Protein AF-A0A9R0IEU1-F1 (afdb_monomer)

Foldseek 3Di:
DDYDDDDDDDDDDDDDDDDDDDDDDDDDDFADAWAAFDDDDDDDDDDDDDDDPDDDPPPPDPDDDDFADDQDPVVKDFCPDPVNVVLVVQQVVVLFQLQQVLLVVQQAAQPAPQQQLQNQLQSVCVLLVQFQSHDDPDRDTGRDSNGQDFQHGVVCSRVPHDDQLSSQLSQLVRFKDKDWDALVRDDLVVVLVVSSVQSSDSFKWKKFWFACVLSVHPDGIGIFIWRGARDVQQWTWTCRSNVSYGHTIIGHSVSRSVRQQDADPQQRTGTGMMMIGGDPDDALQQKAFGPPDPCLLVQLCCQAPVLLVLLQPDDADALLSSVCSNQVPHDLCNLVGMDGDWDKDFDPPDLADDPVRVVSLVLSLVLLVLLCPAPLLVSLLVSLVVDPDPSSVSLAVPDQPPQRVCQVVVQRRQCTHVHHAPDKDKDWDDFDFGDHPDDDDDDTWTKTWIWIQGPNDTTIMIITFRWYFDDPPDPDPDDDDDDSTDTDGSSSRVSLSQLLRDLCSLVSNPDPVNSVVVSVRSPLVPGPPSNSSVSPSRNSSSCSSNVSSVSSPD

pLDDT: mean 79.58, std 23.13, range [22.08, 98.88]

Sequence (554 aa):
MYPLVHSAQITIGKTSPRFPFLENPNSQCQSLCFYQFQIQSSRKRPIARASVADQNRQTMAAVAGVYRRSLPSPPSIEFASSEGKQLFSEALLEGNMEGFFKLVSYYQTQSEPAYCGLATLAVVLNALAIDPGRKWKGPWRWFDETMLDCCEPLEKVKVSGISFGKVACLAHCNGAEVQALRANESTIENFRKYVISCTSSENCHMIVSYHRKYLKQTGTGHFSPIGGYHVGKDMVLILDVARFKYPPHWVPLTILWDAMNTVVEDTGLHRGFMLLSRLQRAPSMLYTLSCRHQGWDNTAKYLCKTIPQLLSSEEINNILDLLSVIFTPAPANLSVFINWVAEVRKQDGSKVVSEEERGRIAIKEEVLKQVRETELFKHITRWILSGSSSIHKAILDGRDSLDKIASEVCCQGAQVLCGKVSSCNATCCETAELKSSNIDDVESVTIISGKVIVKNSECGVEMLVPCCQRKAGCSCEYGSNTSNREHPSVVDALTVLILALPPDTWSNLKDARLRDNFCGIVSTNNLPDLLQQEILHLRKQLHFLVADVCASWT

Secondary structure (DSSP, 8-state):
------------PPP---------------------------------------S-------PPP-------TTT-EETTSHHHHHHHHHHHHTT--HHHHHHHHT----SSTTTHHHHHHHHHHHHTT---S-EEETTEE---TTT--SSS-HHHHHHH---HHHHHHHHHHTTEEEEEEEGGGS-HHHHHHHHHHHHT-SSEEEEEEEEGGGGT-SSSEEEEEEEEEEGGGTEEEE--S-TTT---EEEEHHHHHHHHS-B-TTTS-B-EEEEEEE-SS-----EEE---STTHHHHHHIIIIIHHHHHHHS---SHHHHHHHHHTT--TTHHHHEEE--EEEE--S-----HHHHHHHHHHHHHHHHHHHSHHHHHHHHHHHH--SHHHHHHHTTT--HHHHHHHHHHHHHHHHH---S---EEEEEEEEEPPSSSS---PEEEEEEEEEETTEEEEEEEEE--EEPPTT--------S-SEE---HHHHHHHHHHHS-GGGGTT-S-HHHHHHHHHHH-GGGS-HHHHHHHHHHHHHHHHHHHHHHHTT-

Solvent-accessible surface area (backbone atoms only — not comparable to full-atom values): 31962 Å² total; per-residue (Å²): 137,88,83,88,88,83,90,83,85,88,87,85,86,84,89,76,91,86,83,90,80,82,88,84,92,81,88,82,92,76,79,67,51,62,42,67,79,87,84,88,82,84,87,77,83,90,76,83,93,77,93,75,84,84,90,79,86,74,77,78,73,79,76,80,82,82,84,49,52,87,75,42,63,83,63,39,38,50,37,89,39,75,68,27,44,47,49,50,53,54,13,48,76,71,49,18,30,48,20,24,63,42,37,62,78,45,63,60,62,36,88,45,98,34,30,29,54,43,36,32,46,22,20,50,41,48,33,46,66,46,73,63,52,13,37,64,59,88,90,37,58,50,62,47,55,86,37,76,44,72,58,49,51,57,75,54,26,61,73,72,30,76,54,72,33,41,52,52,28,44,41,41,79,54,52,30,40,71,53,76,44,40,36,89,75,58,49,72,69,56,50,50,51,51,48,48,62,20,10,49,20,71,61,31,44,38,38,40,31,33,32,31,54,67,52,65,35,87,64,55,79,47,33,26,33,50,33,25,39,25,76,97,74,47,28,33,30,38,47,40,25,57,55,71,42,35,70,39,27,32,30,44,47,67,54,53,48,56,19,11,59,36,70,39,85,94,35,73,41,53,30,21,40,31,43,36,29,56,47,94,66,80,62,62,53,44,60,48,73,40,60,83,54,90,63,37,65,56,43,45,42,37,66,75,49,47,45,38,47,49,46,56,68,60,90,62,90,48,72,61,48,47,51,45,68,59,57,69,80,46,58,90,60,52,80,58,33,49,44,70,55,71,47,57,47,68,61,81,84,69,86,62,71,51,72,70,58,49,54,50,40,54,49,27,20,52,33,54,44,52,51,64,69,35,70,54,33,53,50,53,53,50,43,52,75,70,46,90,49,72,61,54,47,62,70,55,79,74,60,82,52,62,67,60,48,47,28,52,51,28,36,54,39,29,36,37,72,73,40,96,57,89,60,78,64,46,55,64,61,62,78,45,78,43,59,59,96,67,86,93,74,98,68,65,49,43,35,39,35,20,45,23,46,42,87,93,40,84,34,48,18,36,36,43,51,48,48,33,73,66,64,91,85,69,91,72,92,74,81,96,66,100,61,70,59,45,59,88,47,70,65,55,47,53,39,50,52,62,48,22,48,63,78,72,54,54,66,44,37,80,50,61,69,62,31,55,50,50,51,59,67,52,35,61,90,75,44,58,73,64,47,28,44,38,32,54,52,47,28,53,43,48,49,26,63,36,54,56,62,61,53,57,74,120

Radius of gyration: 27.98 Å; Cα contacts (8 Å, |Δi|>4): 921; chains: 1; bounding box: 69×114×95 Å

Organism: Spinacia oleracea (NCBI:txid3562)

Mean predicted aligned error: 11.73 Å

Structure (mmCIF, N/CA/C/O backbone):
data_AF-A0A9R0IEU1-F1
#
_entry.id   AF-A0A9R0IEU1-F1
#
loop_
_atom_site.group_PDB
_atom_site.id
_atom_site.type_symbol
_atom_site.label_atom_id
_atom_site.label_alt_id
_atom_site.label_comp_id
_atom_site.label_asym_id
_atom_site.label_entity_id
_atom_site.label_seq_id
_atom_site.pdbx_PDB_ins_code
_atom_site.Cartn_x
_atom_site.Cartn_y
_atom_site.Cartn_z
_atom_site.occupancy
_atom_site.B_iso_or_equiv
_atom_site.auth_seq_id
_atom_site.auth_comp_id
_atom_site.auth_asym_id
_atom_site.auth_atom_id
_atom_site.pdbx_PDB_model_num
ATOM 1 N N . MET A 1 1 ? 15.400 -61.192 58.586 1.00 38.66 1 MET A N 1
ATOM 2 C CA . MET A 1 1 ? 14.347 -60.907 57.587 1.00 38.66 1 MET A CA 1
ATOM 3 C C . MET A 1 1 ? 14.282 -59.385 57.462 1.00 38.66 1 MET A C 1
ATOM 5 O O . MET A 1 1 ? 14.058 -58.748 58.481 1.00 38.66 1 MET A O 1
ATOM 9 N N . TYR A 1 2 ? 14.640 -58.811 56.306 1.00 23.62 2 TYR A N 1
ATOM 10 C CA . TYR A 1 2 ? 14.744 -57.348 56.097 1.00 23.62 2 TYR A CA 1
ATOM 11 C C . TYR A 1 2 ? 13.386 -56.725 55.650 1.00 23.62 2 TYR A C 1
ATOM 13 O O . TYR A 1 2 ? 12.499 -57.499 55.285 1.00 23.62 2 TYR A O 1
ATOM 21 N N . PRO A 1 3 ? 13.169 -55.388 55.757 1.00 47.88 3 PRO A N 1
ATOM 22 C CA . PRO A 1 3 ? 11.878 -54.884 56.265 1.00 47.88 3 PRO A CA 1
ATOM 23 C C . PRO A 1 3 ? 11.238 -53.637 55.569 1.00 47.88 3 PRO A C 1
ATOM 25 O O . PRO A 1 3 ? 11.853 -52.997 54.729 1.00 47.88 3 PRO A O 1
ATOM 28 N N . LEU A 1 4 ? 10.017 -53.286 56.021 1.00 26.16 4 LEU A N 1
ATOM 29 C CA . LEU A 1 4 ? 9.440 -51.943 56.340 1.00 26.16 4 LEU A CA 1
ATOM 30 C C . LEU A 1 4 ? 9.491 -50.701 55.372 1.00 26.16 4 LEU A C 1
ATOM 32 O O . LEU A 1 4 ? 10.546 -50.133 55.137 1.00 26.16 4 LEU A O 1
ATOM 36 N N . VAL A 1 5 ? 8.284 -50.140 55.103 1.00 26.80 5 VAL A N 1
ATOM 37 C CA . VAL A 1 5 ? 7.817 -48.725 55.360 1.00 26.80 5 VAL A CA 1
ATOM 38 C C . VAL A 1 5 ? 7.945 -47.540 54.337 1.00 26.80 5 VAL A C 1
ATOM 40 O O . VAL A 1 5 ? 9.004 -47.227 53.822 1.00 26.80 5 VAL A O 1
ATOM 43 N N . HIS A 1 6 ? 6.791 -46.845 54.167 1.00 26.30 6 HIS A N 1
ATOM 44 C CA . HIS A 1 6 ? 6.405 -45.448 53.775 1.00 26.30 6 HIS A CA 1
ATOM 45 C C . HIS A 1 6 ? 7.118 -44.522 52.735 1.00 26.30 6 HIS A C 1
ATOM 47 O O . HIS A 1 6 ? 8.227 -44.062 52.962 1.00 26.30 6 HIS A O 1
ATOM 53 N N . SER A 1 7 ? 6.270 -43.944 51.844 1.00 23.80 7 SER A N 1
ATOM 54 C CA . SER A 1 7 ? 6.229 -42.528 51.338 1.00 23.80 7 SER A CA 1
ATOM 55 C C . SER A 1 7 ? 7.394 -42.006 50.440 1.00 23.80 7 SER A C 1
ATOM 57 O O . SER A 1 7 ? 8.483 -42.548 50.510 1.00 23.80 7 SER A O 1
ATOM 59 N N . ALA A 1 8 ? 7.287 -40.991 49.552 1.00 22.89 8 ALA A N 1
ATOM 60 C CA . ALA A 1 8 ? 6.215 -40.043 49.183 1.00 22.89 8 ALA A CA 1
ATOM 61 C C . ALA A 1 8 ? 6.360 -39.468 47.729 1.00 22.89 8 ALA A C 1
ATOM 63 O O . ALA A 1 8 ? 7.452 -39.449 47.181 1.00 22.89 8 ALA A O 1
ATOM 64 N N . GLN A 1 9 ? 5.255 -38.918 47.189 1.00 22.77 9 GLN A N 1
ATOM 65 C CA . GLN A 1 9 ? 5.096 -37.759 46.259 1.00 22.77 9 GLN A CA 1
ATOM 66 C C . GLN A 1 9 ? 5.722 -37.629 44.826 1.00 22.77 9 GLN A C 1
ATOM 68 O O . GLN A 1 9 ? 6.924 -37.510 44.649 1.00 22.77 9 GLN A O 1
ATOM 73 N N . ILE A 1 10 ? 4.803 -37.400 43.855 1.00 24.09 10 ILE A N 1
ATOM 74 C CA . ILE A 1 10 ? 4.794 -36.427 42.711 1.00 24.09 10 ILE A CA 1
ATOM 75 C C . ILE A 1 10 ? 5.917 -36.556 41.641 1.00 24.09 10 ILE A C 1
ATOM 77 O O . ILE A 1 10 ? 7.074 -36.250 41.883 1.00 24.09 10 ILE A O 1
ATOM 81 N N . THR A 1 11 ? 5.645 -36.927 40.379 1.00 22.08 11 THR A N 1
ATOM 82 C CA . THR A 1 11 ? 5.115 -36.057 39.291 1.00 22.08 11 THR A CA 1
ATOM 83 C C . THR A 1 11 ? 4.784 -36.920 38.055 1.00 22.08 11 THR A C 1
ATOM 85 O O . THR A 1 11 ? 5.542 -37.840 37.761 1.00 22.08 11 THR A O 1
ATOM 88 N N . ILE A 1 12 ? 3.737 -36.612 37.270 1.00 26.77 12 ILE A N 1
ATOM 89 C CA . ILE A 1 12 ? 3.504 -37.232 35.944 1.00 26.77 12 ILE A CA 1
ATOM 90 C C . ILE A 1 12 ? 3.533 -36.151 34.858 1.00 26.77 12 ILE A C 1
ATOM 92 O O . ILE A 1 12 ? 2.743 -35.208 34.889 1.00 26.77 12 ILE A O 1
ATOM 96 N N . GLY A 1 13 ? 4.453 -36.289 33.900 1.00 24.73 13 GLY A N 1
ATOM 97 C CA . GLY A 1 13 ? 4.600 -35.370 32.770 1.00 24.73 13 GLY A CA 1
ATOM 98 C C . GLY A 1 13 ? 3.649 -35.676 31.608 1.00 24.73 13 GLY A C 1
ATOM 99 O O . GLY A 1 13 ? 3.255 -36.821 31.394 1.00 24.73 13 GLY A O 1
ATOM 100 N N . LYS A 1 14 ? 3.329 -34.645 30.817 1.00 26.34 14 LYS A N 1
ATOM 101 C CA . LYS A 1 14 ? 2.727 -34.788 29.483 1.00 26.34 14 LYS A CA 1
ATOM 102 C C . LYS A 1 14 ? 3.814 -34.696 28.416 1.00 26.34 14 LYS A C 1
ATOM 104 O O . LYS A 1 14 ? 4.687 -33.835 28.491 1.00 26.34 14 LYS A O 1
ATOM 109 N N . THR A 1 15 ? 3.739 -35.564 27.416 1.00 25.38 15 THR A N 1
ATOM 110 C CA . THR A 1 15 ? 4.616 -35.566 26.243 1.00 25.38 15 THR A CA 1
ATOM 111 C C . THR A 1 15 ? 4.005 -34.752 25.101 1.00 25.38 15 THR A C 1
ATOM 113 O O . THR A 1 15 ? 2.851 -34.957 24.734 1.00 25.38 15 THR A O 1
ATOM 116 N N . SER A 1 16 ? 4.811 -33.875 24.500 1.00 23.97 16 SER A N 1
ATOM 117 C CA . SER A 1 16 ? 4.541 -33.246 23.199 1.00 23.97 16 SER A CA 1
ATOM 118 C C . SER A 1 16 ? 5.587 -33.725 22.182 1.00 23.97 16 SER A C 1
ATOM 120 O O . SER A 1 16 ? 6.744 -33.929 22.569 1.00 23.97 16 SER A O 1
ATOM 122 N N . PRO A 1 17 ? 5.232 -33.921 20.899 1.00 24.98 17 PRO A N 1
ATOM 123 C CA . PRO A 1 17 ? 6.186 -34.340 19.876 1.00 24.98 17 PRO A CA 1
ATOM 124 C C . PRO A 1 17 ? 7.159 -33.207 19.511 1.00 24.98 17 PRO A C 1
ATOM 126 O O . PRO A 1 17 ? 6.792 -32.033 19.488 1.00 24.98 17 PRO A O 1
ATOM 129 N N . ARG A 1 18 ? 8.414 -33.572 19.227 1.00 23.64 18 ARG A N 1
ATOM 130 C CA . ARG A 1 18 ? 9.503 -32.646 18.871 1.00 23.64 18 ARG A CA 1
ATOM 131 C C . ARG A 1 18 ? 9.591 -32.453 17.354 1.00 23.64 18 ARG A C 1
ATOM 133 O O . ARG A 1 18 ? 9.568 -33.441 16.627 1.00 23.64 18 ARG A O 1
ATOM 140 N N . PHE A 1 19 ? 9.865 -31.226 16.916 1.00 25.55 19 PHE A N 1
ATOM 141 C CA . PHE A 1 19 ? 10.591 -30.944 15.671 1.00 25.55 19 PHE A CA 1
ATOM 142 C C . PHE A 1 19 ? 11.945 -30.303 16.035 1.00 25.55 19 PHE A C 1
ATOM 144 O O . PHE A 1 19 ? 11.967 -29.475 16.949 1.00 25.55 19 PHE A O 1
ATOM 151 N N . PRO A 1 20 ? 13.075 -30.708 15.423 1.00 26.09 20 PRO A N 1
ATOM 152 C CA . PRO A 1 20 ? 14.400 -30.287 15.878 1.00 26.09 20 PRO A CA 1
ATOM 153 C C . PRO A 1 20 ? 14.994 -29.091 15.109 1.00 26.09 20 PRO A C 1
ATOM 155 O O . PRO A 1 20 ? 14.736 -28.916 13.922 1.00 26.09 20 PRO A O 1
ATOM 158 N N . PHE A 1 21 ? 15.899 -28.398 15.812 1.00 24.48 21 PHE A N 1
ATOM 159 C CA . PHE A 1 21 ? 16.891 -27.397 15.375 1.00 24.48 21 PHE A CA 1
ATOM 160 C C . PHE A 1 21 ? 16.567 -25.894 15.518 1.00 24.48 21 PHE A C 1
ATOM 162 O O . PHE A 1 21 ? 16.366 -25.158 14.557 1.00 24.48 21 PHE A O 1
ATOM 169 N N . LEU A 1 22 ? 16.688 -25.438 16.772 1.00 25.23 22 LEU A N 1
ATOM 170 C CA . LEU A 1 22 ? 17.512 -24.269 17.134 1.00 25.23 22 LEU A CA 1
ATOM 171 C C . LEU A 1 22 ? 19.004 -24.589 16.795 1.00 25.23 22 LEU A C 1
ATOM 173 O O . LEU A 1 22 ? 19.331 -25.742 16.531 1.00 25.23 22 LEU A O 1
ATOM 177 N N . GLU A 1 23 ? 19.988 -23.687 16.773 1.00 24.61 23 GLU A N 1
ATOM 178 C CA . GLU A 1 23 ? 20.221 -22.551 17.668 1.00 24.61 23 GLU A CA 1
ATOM 179 C C . GLU A 1 23 ? 21.419 -21.729 17.142 1.00 24.61 23 GLU A C 1
ATOM 181 O O . GLU A 1 23 ? 22.428 -22.324 16.770 1.00 24.61 23 GLU A O 1
ATOM 186 N N . ASN A 1 24 ? 21.364 -20.391 17.153 1.00 23.61 24 ASN A N 1
ATOM 187 C CA . ASN A 1 24 ? 22.564 -19.569 17.381 1.00 23.61 24 ASN A CA 1
ATOM 188 C C . ASN A 1 24 ? 22.168 -18.143 17.824 1.00 23.61 24 ASN A C 1
ATOM 190 O O . ASN A 1 24 ? 21.553 -17.419 17.036 1.00 23.61 24 ASN A O 1
ATOM 194 N N . PRO A 1 25 ? 22.477 -17.718 19.060 1.00 30.45 25 PRO A N 1
ATOM 195 C CA . PRO A 1 25 ? 22.185 -16.372 19.526 1.00 30.45 25 PRO A CA 1
ATOM 196 C C . PRO A 1 25 ? 23.373 -15.435 19.283 1.00 30.45 25 PRO A C 1
ATOM 198 O O . PRO A 1 25 ? 24.437 -15.607 19.872 1.00 30.45 25 PRO A O 1
ATOM 201 N N . ASN A 1 26 ? 23.173 -14.363 18.514 1.00 22.45 26 ASN A N 1
ATOM 202 C CA . ASN A 1 26 ? 23.919 -13.131 18.763 1.00 22.45 26 ASN A CA 1
ATOM 203 C C . ASN A 1 26 ? 23.118 -11.887 18.374 1.00 22.45 26 ASN A C 1
ATOM 205 O O . ASN A 1 26 ? 22.546 -11.778 17.292 1.00 22.45 26 ASN A O 1
ATOM 209 N N . SER A 1 27 ? 23.049 -10.961 19.322 1.00 27.27 27 SER A N 1
ATOM 210 C CA . SER A 1 27 ? 22.257 -9.739 19.259 1.00 27.27 27 SER A CA 1
ATOM 211 C C . SER A 1 27 ? 23.016 -8.597 18.589 1.00 27.27 27 SER A C 1
ATOM 213 O O . SER A 1 27 ? 24.163 -8.362 18.958 1.00 27.27 27 SER A O 1
ATOM 215 N N . GLN A 1 28 ? 22.332 -7.790 17.773 1.00 22.48 28 GLN A N 1
ATOM 216 C CA . GLN A 1 28 ? 22.012 -6.380 18.084 1.00 22.48 28 GLN A CA 1
ATOM 217 C C . GLN A 1 28 ? 21.365 -5.702 16.865 1.00 22.48 28 GLN A C 1
ATOM 219 O O . GLN A 1 28 ? 22.000 -5.508 15.836 1.00 22.48 28 GLN A O 1
ATOM 224 N N . CYS A 1 29 ? 20.092 -5.315 16.984 1.00 23.89 29 CYS A N 1
ATOM 225 C CA . CYS A 1 29 ? 19.417 -4.485 15.982 1.00 23.89 29 CYS A CA 1
ATOM 226 C C . CYS A 1 29 ? 19.594 -3.001 16.326 1.00 23.89 29 CYS A C 1
ATOM 228 O O . CYS A 1 29 ? 19.194 -2.584 17.414 1.00 23.89 29 CYS A O 1
ATOM 230 N N . GLN A 1 30 ? 20.108 -2.194 15.392 1.00 23.27 30 GLN A N 1
ATOM 231 C CA . GLN A 1 30 ? 20.109 -0.732 15.499 1.00 23.27 30 GLN A CA 1
ATOM 232 C C . GLN A 1 30 ? 19.804 -0.040 14.160 1.00 23.27 30 GLN A C 1
ATOM 234 O O . GLN A 1 30 ? 20.709 0.287 13.415 1.00 23.27 30 GLN A O 1
ATOM 239 N N . SER A 1 31 ? 18.529 0.322 13.979 1.00 27.66 31 SER A N 1
ATOM 240 C CA . SER A 1 31 ? 18.077 1.685 13.626 1.00 27.66 31 SER A CA 1
ATOM 241 C C . SER A 1 31 ? 18.566 2.409 12.329 1.00 27.66 31 SER A C 1
ATOM 243 O O . SER A 1 31 ? 19.745 2.478 12.037 1.00 27.66 31 SER A O 1
ATOM 245 N N . LEU A 1 32 ? 17.649 3.190 11.715 1.00 26.86 32 LEU A N 1
ATOM 246 C CA . LEU A 1 32 ? 17.797 4.365 10.798 1.00 26.86 32 LEU A CA 1
ATOM 247 C C . LEU A 1 32 ? 17.732 4.187 9.224 1.00 26.86 32 LEU A C 1
ATOM 249 O O . LEU A 1 32 ? 18.100 3.115 8.777 1.00 26.86 32 LEU A O 1
ATOM 253 N N . CYS A 1 33 ? 17.273 5.107 8.311 1.00 25.27 33 CYS A N 1
ATOM 254 C CA . CYS A 1 33 ? 16.284 6.236 8.382 1.00 25.27 33 CYS A CA 1
ATOM 255 C C . CYS A 1 33 ? 15.564 6.800 7.052 1.00 25.27 33 CYS A C 1
ATOM 257 O O . CYS A 1 33 ? 16.101 6.588 5.979 1.00 25.27 33 CYS A O 1
ATOM 259 N N . PHE A 1 34 ? 14.427 7.599 7.158 1.00 29.86 34 PHE A N 1
ATOM 260 C CA . PHE A 1 34 ? 13.849 8.755 6.345 1.00 29.86 34 PHE A CA 1
ATOM 261 C C . PHE A 1 34 ? 12.473 8.790 5.530 1.00 29.86 34 PHE A C 1
ATOM 263 O O . PHE A 1 34 ? 12.202 7.903 4.734 1.00 29.86 34 PHE A O 1
ATOM 270 N N . TYR A 1 35 ? 11.616 9.856 5.660 1.00 25.14 35 TYR A N 1
ATOM 271 C CA . TYR A 1 35 ? 10.280 10.137 4.985 1.00 25.14 35 TYR A CA 1
ATOM 272 C C . TYR A 1 35 ? 9.990 11.598 4.513 1.00 25.14 35 TYR A C 1
ATOM 274 O O . TYR A 1 35 ? 10.260 12.490 5.318 1.00 25.14 35 TYR A O 1
ATOM 282 N N . GLN A 1 36 ? 9.300 11.875 3.364 1.00 29.77 36 GLN A N 1
ATOM 283 C CA . GLN A 1 36 ? 8.613 13.192 3.162 1.00 29.77 36 GLN A CA 1
ATOM 284 C C . GLN A 1 36 ? 7.718 13.515 1.917 1.00 29.77 36 GLN A C 1
ATOM 286 O O . GLN A 1 36 ? 7.810 12.950 0.828 1.00 29.77 36 GLN A O 1
ATOM 291 N N . PHE A 1 37 ? 6.966 14.622 2.076 1.00 22.45 37 PHE A N 1
ATOM 292 C CA . PHE A 1 37 ? 5.994 15.267 1.178 1.00 22.45 37 PHE A CA 1
ATOM 293 C C . PHE A 1 37 ? 6.297 16.735 0.813 1.00 22.45 37 PHE A C 1
ATOM 295 O O . PHE A 1 37 ? 6.834 17.467 1.643 1.00 22.45 37 PHE A O 1
ATOM 302 N N . GLN A 1 38 ? 5.727 17.238 -0.301 1.00 26.05 38 GLN A N 1
ATOM 303 C CA . GLN A 1 38 ? 5.519 18.687 -0.511 1.00 26.05 38 GLN A CA 1
ATOM 304 C C . GLN A 1 38 ? 4.301 19.077 -1.392 1.00 26.05 38 GLN A C 1
ATOM 306 O O . GLN A 1 38 ? 3.792 18.273 -2.171 1.00 26.05 38 GLN A O 1
ATOM 311 N N . ILE A 1 39 ? 3.850 20.338 -1.251 1.00 22.89 39 ILE A N 1
ATOM 312 C CA . ILE A 1 39 ? 2.743 21.007 -1.982 1.00 22.89 39 ILE A CA 1
ATOM 313 C C . ILE A 1 39 ? 3.275 21.773 -3.207 1.00 22.89 39 ILE A C 1
ATOM 315 O O . ILE A 1 39 ? 4.300 22.444 -3.103 1.00 22.89 39 ILE A O 1
ATOM 319 N N . GLN A 1 40 ? 2.518 21.822 -4.310 1.00 24.92 40 GLN A N 1
ATOM 320 C CA . GLN A 1 40 ? 2.695 22.841 -5.358 1.00 24.92 40 GLN A CA 1
ATOM 321 C C . GLN A 1 40 ? 1.835 24.093 -5.105 1.00 24.92 40 GLN A C 1
ATOM 323 O O . GLN A 1 40 ? 0.628 23.988 -4.903 1.00 24.92 40 GLN A O 1
ATOM 328 N N . SER A 1 41 ? 2.432 25.288 -5.201 1.00 22.78 41 SER A N 1
ATOM 329 C CA . SER A 1 41 ? 1.682 26.554 -5.259 1.00 22.78 41 SER A CA 1
ATOM 330 C C . SER A 1 41 ? 1.713 27.153 -6.669 1.00 22.78 41 SER A C 1
ATOM 332 O O . SER A 1 41 ? 2.766 27.250 -7.302 1.00 22.78 41 SER A O 1
ATOM 334 N N . SER A 1 42 ? 0.550 27.570 -7.171 1.00 25.48 42 SER A N 1
ATOM 335 C CA . SER A 1 42 ? 0.409 28.220 -8.477 1.00 25.48 42 SER A CA 1
ATOM 336 C C . SER A 1 42 ? 0.625 29.734 -8.368 1.00 25.48 42 SER A C 1
ATOM 338 O O . SER A 1 42 ? -0.121 30.426 -7.672 1.00 25.48 42 SER A O 1
ATOM 340 N N . ARG A 1 43 ? 1.615 30.269 -9.090 1.00 25.20 43 ARG A N 1
ATOM 341 C CA . ARG A 1 43 ? 1.927 31.710 -9.130 1.00 25.20 43 ARG A CA 1
ATOM 342 C C . ARG A 1 43 ? 0.825 32.522 -9.834 1.00 25.20 43 ARG A C 1
ATOM 344 O O . ARG A 1 43 ? 0.442 32.195 -10.954 1.00 25.20 43 ARG A O 1
ATOM 351 N N . LYS A 1 44 ? 0.446 33.674 -9.265 1.00 29.36 44 LYS A N 1
ATOM 352 C CA . LYS A 1 44 ? -0.082 34.835 -10.015 1.00 29.36 44 LYS A CA 1
ATOM 353 C C . LYS A 1 44 ? 0.844 36.043 -9.812 1.00 29.36 44 LYS A C 1
ATOM 355 O O . LYS A 1 44 ? 1.521 36.142 -8.793 1.00 29.36 44 LYS A O 1
ATOM 360 N N . ARG A 1 45 ? 0.940 36.898 -10.837 1.00 27.89 45 ARG A N 1
ATOM 361 C CA . ARG A 1 45 ? 1.899 38.020 -10.929 1.00 27.89 45 ARG A CA 1
ATOM 362 C C . ARG A 1 45 ? 1.507 39.198 -10.013 1.00 27.89 45 ARG A C 1
ATOM 364 O O . ARG A 1 45 ? 0.319 39.352 -9.733 1.00 27.89 45 ARG A O 1
ATOM 371 N N . PRO A 1 46 ? 2.467 40.037 -9.577 1.00 27.41 46 PRO A N 1
ATOM 372 C CA . PRO A 1 46 ? 2.180 41.202 -8.745 1.00 27.41 46 PRO A CA 1
ATOM 373 C C . PRO A 1 46 ? 1.549 42.345 -9.553 1.00 27.41 46 PRO A C 1
ATOM 375 O O . PRO A 1 46 ? 1.936 42.596 -10.694 1.00 27.41 46 PRO A O 1
ATOM 378 N N . ILE A 1 47 ? 0.627 43.074 -8.922 1.00 30.55 47 ILE A N 1
ATOM 379 C CA . ILE A 1 47 ? 0.140 44.392 -9.358 1.00 30.55 47 ILE A CA 1
ATOM 380 C C . ILE A 1 47 ? 0.474 45.396 -8.242 1.00 30.55 47 ILE A C 1
ATOM 382 O O . ILE A 1 47 ? 0.588 45.018 -7.074 1.00 30.55 47 ILE A O 1
ATOM 386 N N . ALA A 1 48 ? 0.735 46.648 -8.621 1.00 28.88 48 ALA A N 1
ATOM 387 C CA . ALA A 1 48 ? 1.338 47.666 -7.766 1.00 28.88 48 ALA A CA 1
ATOM 388 C C . ALA A 1 48 ? 0.505 48.043 -6.524 1.00 28.88 48 ALA A C 1
ATOM 390 O O . ALA A 1 48 ? -0.721 47.949 -6.509 1.00 28.88 48 ALA A O 1
ATOM 391 N N . ARG A 1 49 ? 1.201 48.531 -5.488 1.00 34.25 49 ARG A N 1
ATOM 392 C CA . ARG A 1 49 ? 0.595 49.105 -4.278 1.00 34.25 49 ARG A CA 1
ATOM 393 C C . ARG A 1 49 ? -0.190 50.378 -4.610 1.00 34.25 49 ARG A C 1
ATOM 395 O O . ARG A 1 49 ? 0.388 51.326 -5.129 1.00 34.25 49 ARG A O 1
ATOM 402 N N . ALA A 1 50 ? -1.436 50.437 -4.153 1.00 28.55 50 ALA A N 1
ATOM 403 C CA . ALA A 1 50 ? -2.137 51.677 -3.838 1.00 28.55 50 ALA A CA 1
ATOM 404 C C . ALA A 1 50 ? -2.789 51.526 -2.455 1.00 28.55 50 ALA A C 1
ATOM 406 O O . ALA A 1 50 ? -3.224 50.437 -2.080 1.00 28.55 50 ALA A O 1
ATOM 407 N N . SER A 1 51 ? -2.790 52.598 -1.668 1.00 38.12 51 SER A N 1
ATOM 408 C CA . SER A 1 51 ? -3.259 52.605 -0.283 1.00 38.12 51 SER A CA 1
ATOM 409 C C . SER A 1 51 ? -4.759 52.872 -0.188 1.00 38.12 51 SER A C 1
ATOM 411 O O . SER A 1 51 ? -5.193 53.977 -0.505 1.00 38.12 51 SER A O 1
ATOM 413 N N . VAL A 1 52 ? -5.517 51.924 0.363 1.00 30.80 52 VAL A N 1
ATOM 414 C CA . VAL A 1 52 ? -6.775 52.211 1.069 1.00 30.80 52 VAL A CA 1
ATOM 415 C C . VAL A 1 52 ? -6.788 51.359 2.336 1.00 30.80 52 VAL A C 1
ATOM 417 O O . VAL A 1 52 ? -6.906 50.137 2.277 1.00 30.80 52 VAL A O 1
ATOM 420 N N . ALA A 1 53 ? -6.586 52.013 3.477 1.00 38.91 53 ALA A N 1
ATOM 421 C CA . ALA A 1 53 ? -7.015 51.475 4.760 1.00 38.91 53 ALA A CA 1
ATOM 422 C C . ALA A 1 53 ? -8.511 51.784 4.946 1.00 38.91 53 ALA A C 1
ATOM 424 O O . ALA A 1 53 ? -9.035 52.688 4.300 1.00 38.91 53 ALA A O 1
ATOM 425 N N . ASP A 1 54 ? -9.145 51.049 5.858 1.00 37.03 54 ASP A N 1
ATOM 426 C CA . ASP A 1 54 ? -10.586 50.997 6.136 1.00 37.03 54 ASP A CA 1
ATOM 427 C C . ASP A 1 54 ? -11.492 50.239 5.147 1.00 37.03 54 ASP A C 1
ATOM 429 O O . ASP A 1 54 ? -11.261 50.147 3.948 1.00 37.03 54 ASP A O 1
ATOM 433 N N . GLN A 1 55 ? -12.558 49.682 5.741 1.00 39.25 55 GLN A N 1
ATOM 434 C CA . GLN A 1 55 ? -13.676 48.952 5.124 1.00 39.25 55 GLN A CA 1
ATOM 435 C C . GLN A 1 55 ? -13.398 47.540 4.569 1.00 39.25 55 GLN A C 1
ATOM 437 O O . GLN A 1 55 ? -13.627 47.257 3.398 1.00 39.25 55 GLN A O 1
ATOM 442 N N . ASN A 1 56 ? -13.036 46.602 5.460 1.00 35.19 56 ASN A N 1
ATOM 443 C CA . ASN A 1 56 ? -13.709 45.286 5.535 1.00 35.19 56 ASN A CA 1
ATOM 444 C C . ASN A 1 56 ? -13.318 44.477 6.794 1.00 35.19 56 ASN A C 1
ATOM 446 O O . ASN A 1 56 ? -12.678 43.429 6.723 1.00 35.19 56 ASN A O 1
ATOM 450 N N . ARG A 1 57 ? -13.761 44.922 7.981 1.00 39.09 57 ARG A N 1
ATOM 451 C CA . ARG A 1 57 ? -13.883 44.016 9.141 1.00 39.09 57 ARG A CA 1
ATOM 452 C C . ARG A 1 57 ? -15.179 43.214 9.018 1.00 39.09 57 ARG A C 1
ATOM 454 O O . ARG A 1 57 ? -16.151 43.488 9.715 1.00 39.09 57 ARG A O 1
ATOM 461 N N . GLN A 1 58 ? -15.181 42.199 8.156 1.00 44.38 58 GLN A N 1
ATOM 462 C CA . GLN A 1 58 ? -16.116 41.092 8.343 1.00 44.38 58 GLN A CA 1
ATOM 463 C C . GLN A 1 58 ? -15.682 40.328 9.593 1.00 44.38 58 GLN A C 1
ATOM 465 O O . GLN A 1 58 ? -14.641 39.671 9.618 1.00 44.38 58 GLN A O 1
ATOM 470 N N . THR A 1 59 ? -16.467 40.463 10.656 1.00 43.25 59 THR A N 1
ATOM 471 C CA . THR A 1 59 ? -16.284 39.734 11.906 1.00 43.25 59 THR A CA 1
ATOM 472 C C . THR A 1 59 ? -16.468 38.245 11.621 1.00 43.25 59 THR A C 1
ATOM 474 O O . THR A 1 59 ? -17.596 37.766 11.517 1.00 43.25 59 THR A O 1
ATOM 477 N N . MET A 1 60 ? -15.368 37.498 11.482 1.00 41.72 60 MET A N 1
ATOM 478 C CA . MET A 1 60 ? -15.432 36.038 11.500 1.00 41.72 60 MET A CA 1
ATOM 479 C C . MET A 1 60 ? -15.954 35.616 12.873 1.00 41.72 60 MET A C 1
ATOM 481 O O . MET A 1 60 ? -15.212 35.626 13.855 1.00 41.72 60 MET A O 1
ATOM 485 N N . ALA A 1 61 ? -17.242 35.279 12.947 1.00 49.97 61 ALA A N 1
ATOM 486 C CA . ALA A 1 61 ? -17.818 34.683 14.138 1.00 49.97 61 ALA A CA 1
ATOM 487 C C . ALA A 1 61 ? -17.036 33.403 14.455 1.00 49.97 61 ALA A C 1
ATOM 489 O O . ALA A 1 61 ? -16.889 32.530 13.597 1.00 49.97 61 ALA A O 1
ATOM 490 N N . ALA A 1 62 ? -16.502 33.308 15.673 1.00 50.41 62 ALA A N 1
ATOM 491 C CA . ALA A 1 62 ? -15.770 32.130 16.104 1.00 50.41 62 ALA A CA 1
ATOM 492 C C . ALA A 1 62 ? -16.725 30.929 16.108 1.00 50.41 62 ALA A C 1
ATOM 494 O O . ALA A 1 62 ? -17.619 30.838 16.951 1.00 50.41 62 ALA A O 1
ATOM 495 N N . VAL A 1 63 ? -16.553 30.016 15.149 1.00 59.72 63 VAL A N 1
ATOM 496 C CA . VAL A 1 63 ? -17.310 28.763 15.109 1.00 59.72 63 VAL A CA 1
ATOM 497 C C . VAL A 1 63 ? -16.954 27.975 16.365 1.00 59.72 63 VAL A C 1
ATOM 499 O O . VAL A 1 63 ? -15.789 27.641 16.580 1.00 59.72 63 VAL A O 1
ATOM 502 N N . ALA A 1 64 ? -17.950 27.701 17.208 1.00 69.69 64 ALA A N 1
ATOM 503 C CA . ALA A 1 64 ? -17.744 26.962 18.445 1.00 69.69 64 ALA A CA 1
ATOM 504 C C . ALA A 1 64 ? -17.137 25.578 18.152 1.00 69.69 64 ALA A C 1
ATOM 506 O O . ALA A 1 64 ? -17.632 24.831 17.304 1.00 69.69 64 ALA A O 1
ATOM 507 N N . GLY A 1 65 ? -16.056 25.237 18.857 1.00 78.25 65 GLY A N 1
ATOM 508 C CA . GLY A 1 65 ? -15.402 23.938 18.725 1.00 78.25 65 GLY A CA 1
ATOM 509 C C . GLY A 1 65 ? -16.313 22.791 19.174 1.00 78.25 65 GLY A C 1
ATOM 510 O O . GLY A 1 65 ? -17.074 22.923 20.130 1.00 78.25 65 GLY A O 1
ATOM 511 N N . VAL A 1 66 ? -16.220 21.642 18.500 1.00 85.56 66 VAL A N 1
ATOM 512 C CA . VAL A 1 66 ? -17.017 20.447 18.824 1.00 85.56 66 VAL A CA 1
ATOM 513 C C . VAL A 1 66 ? -16.201 19.507 19.712 1.00 85.56 66 VAL A C 1
ATOM 515 O O . VAL A 1 66 ? -15.268 18.861 19.238 1.00 85.56 66 VAL A O 1
ATOM 518 N N . TYR A 1 67 ? -16.564 19.400 20.992 1.00 87.19 67 TYR A N 1
ATOM 519 C CA . TYR A 1 67 ? -15.936 18.465 21.929 1.00 87.19 67 TYR A CA 1
ATOM 520 C C . TYR A 1 67 ? -16.663 17.112 21.943 1.00 87.19 67 TYR A C 1
ATOM 522 O O . TYR A 1 67 ? -17.705 16.972 22.582 1.00 87.19 67 TYR A O 1
ATOM 530 N N . ARG A 1 68 ? -16.077 16.111 21.264 1.00 90.56 68 ARG A N 1
ATOM 531 C CA . ARG A 1 68 ? -16.606 14.737 21.121 1.00 90.56 68 ARG A CA 1
ATOM 532 C C . ARG A 1 68 ? -18.034 14.677 20.555 1.00 90.56 68 ARG A C 1
ATOM 534 O O . ARG A 1 68 ? -18.633 15.681 20.172 1.00 90.56 68 ARG A O 1
ATOM 541 N N . ARG A 1 69 ? -18.568 13.462 20.415 1.00 92.94 69 ARG A N 1
ATOM 542 C CA . ARG A 1 69 ? -19.982 13.185 20.134 1.00 92.94 69 ARG A CA 1
ATOM 543 C C . ARG A 1 69 ? -20.418 11.955 20.925 1.00 92.94 69 ARG A C 1
ATOM 545 O O . ARG A 1 69 ? -19.651 11.004 21.045 1.00 92.94 69 ARG A O 1
ATOM 552 N N . SER A 1 70 ? -21.654 11.950 21.417 1.00 94.44 70 SER A N 1
ATOM 553 C CA . SER A 1 70 ? -22.251 10.759 22.029 1.00 94.44 70 SER A CA 1
ATOM 554 C C . SER A 1 70 ? -22.273 9.612 21.019 1.00 94.44 70 SER A C 1
ATOM 556 O O . SER A 1 70 ? -22.731 9.797 19.887 1.00 94.44 70 SER A O 1
ATOM 558 N N . LEU A 1 71 ? -21.762 8.444 21.411 1.00 96.88 71 LEU A N 1
ATOM 559 C CA . LEU A 1 71 ? -21.764 7.250 20.571 1.00 96.88 71 LEU A CA 1
ATOM 560 C C . LEU A 1 71 ? -23.217 6.775 20.349 1.00 96.88 71 LEU A C 1
ATOM 562 O O . LEU A 1 71 ? -23.924 6.544 21.329 1.00 96.88 71 LEU A O 1
ATOM 566 N N . PRO A 1 72 ? -23.685 6.608 19.098 1.00 96.75 72 PRO A N 1
ATOM 567 C CA . PRO A 1 72 ? -25.029 6.104 18.831 1.00 96.75 72 PRO A CA 1
ATOM 568 C C . PRO A 1 72 ? -25.179 4.638 19.254 1.00 96.75 72 PRO A C 1
ATOM 570 O O . PRO A 1 72 ? -24.575 3.736 18.662 1.00 96.75 72 PRO A O 1
ATOM 573 N N . SER A 1 73 ? -26.026 4.415 20.255 1.00 93.56 73 SER A N 1
ATOM 574 C CA . SER A 1 73 ? -26.366 3.102 20.799 1.00 93.56 7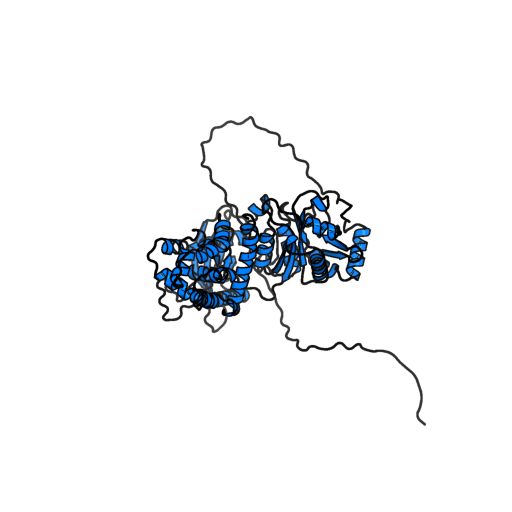3 SER A CA 1
ATOM 575 C C . SER A 1 73 ? -27.892 2.963 20.877 1.00 93.56 73 SER A C 1
ATOM 577 O O . SER A 1 73 ? -28.525 3.819 21.499 1.00 93.56 73 SER A O 1
ATOM 579 N N . PRO A 1 74 ? -28.518 1.958 20.230 1.00 93.31 74 PRO A N 1
ATOM 580 C CA . PRO A 1 74 ? -27.946 0.987 19.285 1.00 93.31 74 PRO A CA 1
ATOM 581 C C . PRO A 1 74 ? -27.616 1.610 17.906 1.00 93.31 74 PRO A C 1
ATOM 583 O O . PRO A 1 74 ? -28.279 2.573 17.493 1.00 93.31 74 PRO A O 1
ATOM 586 N N . PRO A 1 75 ? -26.671 1.041 17.126 1.00 96.31 75 PRO A N 1
ATOM 587 C CA . PRO A 1 75 ? -26.157 -0.331 17.248 1.00 96.31 75 PRO A CA 1
ATOM 588 C C . PRO A 1 75 ? -24.831 -0.479 18.010 1.00 96.31 75 PRO A C 1
ATOM 590 O O . PRO A 1 75 ? -24.427 -1.606 18.270 1.00 96.31 75 PRO A O 1
ATOM 593 N N . SER A 1 76 ? -24.140 0.613 18.343 1.00 98.19 76 SER A N 1
ATOM 594 C CA . SER A 1 76 ? -22.808 0.526 18.959 1.00 98.19 76 SER A CA 1
ATOM 595 C C . SER A 1 76 ? -22.899 0.281 20.469 1.00 98.19 76 SER A C 1
ATOM 597 O O . SER A 1 76 ? -23.742 0.886 21.130 1.00 98.19 76 SER A O 1
ATOM 599 N N . ILE A 1 77 ? -21.984 -0.504 21.038 1.00 98.75 77 ILE A N 1
ATOM 600 C CA . ILE A 1 77 ? -21.759 -0.600 22.492 1.00 98.75 77 ILE A CA 1
ATOM 601 C C . ILE A 1 77 ? -20.378 -0.011 22.795 1.00 98.75 77 ILE A C 1
ATOM 603 O O . ILE A 1 77 ? -19.373 -0.444 22.232 1.00 98.75 77 ILE A O 1
ATOM 607 N N . GLU A 1 78 ? -20.306 0.996 23.667 1.00 98.50 78 GLU A N 1
ATOM 608 C CA . GLU A 1 78 ? -19.032 1.629 24.031 1.00 98.50 78 GLU A CA 1
ATOM 609 C C . GLU A 1 78 ? -18.113 0.637 24.756 1.00 98.50 78 GLU A C 1
ATOM 611 O O . GLU A 1 78 ? -18.522 0.009 25.733 1.00 98.50 78 GLU A O 1
ATOM 616 N N . PHE A 1 79 ? -16.850 0.543 24.332 1.00 98.50 79 PHE A N 1
ATOM 617 C CA . PHE A 1 79 ? -15.869 -0.396 24.889 1.00 98.50 79 PHE A CA 1
ATOM 618 C C . PHE A 1 79 ? -15.678 -0.264 26.410 1.00 98.50 79 PHE A C 1
ATOM 620 O O . PHE A 1 79 ? -15.573 -1.263 27.114 1.00 98.50 79 PHE A O 1
ATOM 627 N N . ALA A 1 80 ? -15.679 0.965 26.936 1.00 97.75 80 ALA A N 1
ATOM 628 C CA . ALA A 1 80 ? -15.477 1.236 28.361 1.00 97.75 80 ALA A CA 1
ATOM 629 C C . ALA A 1 80 ? -16.731 1.018 29.239 1.00 97.75 80 ALA A C 1
ATOM 631 O O . ALA A 1 80 ? -16.626 1.069 30.474 1.00 97.75 80 ALA A O 1
ATOM 632 N N . SER A 1 81 ? -17.899 0.776 28.632 1.00 98.50 81 SER A N 1
ATOM 633 C CA . SER A 1 81 ? -19.147 0.472 29.346 1.00 98.50 81 SER A CA 1
ATOM 634 C C . SER A 1 81 ? -19.093 -0.896 30.038 1.00 98.50 81 SER A C 1
ATOM 636 O O . SER A 1 81 ? -18.225 -1.719 29.742 1.00 98.50 81 SER A O 1
ATOM 638 N N . SER A 1 82 ? -20.021 -1.165 30.960 1.00 98.56 82 SER A N 1
ATOM 639 C CA . SER A 1 82 ? -20.106 -2.471 31.631 1.00 98.56 82 SER A CA 1
ATOM 640 C C . SER A 1 82 ? -20.317 -3.618 30.635 1.00 98.56 82 SER A C 1
ATOM 642 O O . SER A 1 82 ? -19.632 -4.631 30.729 1.00 98.56 82 SER A O 1
ATOM 644 N N . GLU A 1 83 ? -21.186 -3.432 29.635 1.00 98.50 83 GLU A N 1
ATOM 645 C CA . GLU A 1 83 ? -21.402 -4.432 28.581 1.00 98.50 83 GLU A CA 1
ATOM 646 C C . GLU A 1 83 ? -20.185 -4.553 27.646 1.00 98.50 83 GLU A C 1
ATOM 648 O O . GLU A 1 83 ? -19.785 -5.660 27.299 1.00 98.50 83 GLU A O 1
ATOM 653 N N . GLY A 1 84 ? -19.532 -3.440 27.291 1.00 98.69 84 GLY A N 1
ATOM 654 C CA . GLY A 1 84 ? -18.317 -3.456 26.465 1.00 98.69 84 GLY A CA 1
ATOM 655 C C . GLY A 1 84 ? -17.139 -4.190 27.118 1.00 98.69 84 GLY A C 1
ATOM 656 O O . GLY A 1 84 ? -16.393 -4.886 26.425 1.00 98.69 84 GLY A O 1
ATOM 657 N N . LYS A 1 85 ? -17.016 -4.087 28.448 1.00 98.75 85 LYS A N 1
ATOM 658 C CA . LYS A 1 85 ? -16.049 -4.840 29.266 1.00 98.75 85 LYS A CA 1
ATOM 659 C C . LYS A 1 85 ? -16.402 -6.321 29.377 1.00 98.75 85 LYS A C 1
ATOM 661 O O . LYS A 1 85 ? -15.498 -7.154 29.365 1.00 98.75 85 LYS A O 1
ATOM 666 N N . GLN A 1 86 ? -17.692 -6.645 29.485 1.00 98.75 86 GLN A N 1
ATOM 667 C CA . GLN A 1 86 ? -18.165 -8.029 29.478 1.00 98.75 86 GLN A CA 1
ATOM 668 C C . GLN A 1 86 ? -17.819 -8.704 28.143 1.00 98.75 86 GLN A C 1
ATOM 670 O O . GLN A 1 86 ? -17.106 -9.702 28.152 1.00 98.75 86 GLN A O 1
ATOM 675 N N . LEU A 1 87 ? -18.188 -8.080 27.015 1.00 98.81 87 LEU A N 1
ATOM 676 C CA . LEU A 1 87 ? -17.853 -8.556 25.666 1.00 98.81 87 LEU A CA 1
ATOM 677 C C . LEU A 1 87 ? -16.347 -8.765 25.472 1.00 98.81 87 LEU A C 1
ATOM 679 O O . LEU A 1 87 ? -15.936 -9.771 24.907 1.00 98.81 87 LEU A O 1
ATOM 683 N N . PHE A 1 88 ? -15.517 -7.840 25.967 1.00 98.75 88 PHE A N 1
ATOM 684 C CA . PHE A 1 88 ? -14.059 -7.989 25.935 1.00 98.75 88 PHE A CA 1
ATOM 685 C C . PHE A 1 88 ? -13.568 -9.189 26.752 1.00 98.75 88 PHE A C 1
ATOM 687 O O . PHE A 1 88 ? -12.700 -9.923 26.293 1.00 98.75 88 PHE A O 1
ATOM 694 N N . SER A 1 89 ? -14.116 -9.391 27.951 1.00 98.62 89 SER A N 1
ATOM 695 C CA . SER A 1 89 ? -13.706 -10.482 28.841 1.00 98.62 89 SER A CA 1
ATOM 696 C C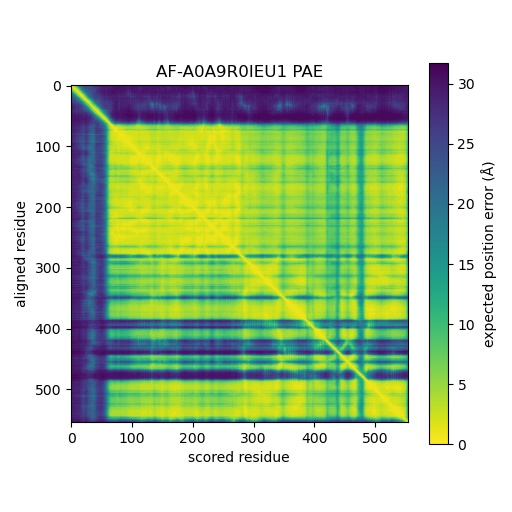 . SER A 1 89 ? -14.107 -11.848 28.277 1.00 98.62 89 SER A C 1
ATOM 698 O O . SER A 1 89 ? -13.312 -12.781 28.311 1.00 98.62 89 SER A O 1
ATOM 700 N N . GLU A 1 90 ? -15.315 -11.949 27.719 1.00 98.69 90 GLU A N 1
ATOM 701 C CA . GLU A 1 90 ? -15.829 -13.146 27.046 1.00 98.69 90 GLU A CA 1
ATOM 702 C C . GLU A 1 90 ? -14.991 -13.455 25.790 1.00 98.69 90 GLU A C 1
ATOM 704 O O . GLU A 1 90 ? -14.411 -14.534 25.690 1.00 98.69 90 GLU A O 1
ATOM 709 N N . ALA A 1 91 ? -14.787 -12.474 24.904 1.00 98.62 91 ALA A N 1
ATOM 710 C CA . ALA A 1 91 ? -13.971 -12.622 23.694 1.00 98.62 91 ALA A CA 1
ATOM 711 C C . ALA A 1 91 ? -12.496 -12.970 23.976 1.00 98.62 91 ALA A C 1
ATOM 713 O O . ALA A 1 91 ? -11.863 -13.690 23.200 1.00 98.62 91 ALA A O 1
ATOM 714 N N . LEU A 1 92 ? -11.929 -12.461 25.076 1.00 98.44 92 LEU A N 1
ATOM 715 C CA . LEU A 1 92 ? -10.559 -12.769 25.495 1.00 98.44 92 LEU A CA 1
ATOM 716 C C . LEU A 1 92 ? -10.435 -14.226 25.957 1.00 98.44 92 LEU A C 1
ATOM 718 O O . LEU A 1 92 ? -9.474 -14.897 25.594 1.00 98.44 92 LEU A O 1
ATOM 722 N N . LEU A 1 93 ? -11.420 -14.738 26.700 1.00 98.00 93 LEU A N 1
ATOM 723 C CA . LEU A 1 93 ? -11.472 -16.152 27.089 1.00 98.00 93 LEU A CA 1
ATOM 724 C C . LEU A 1 93 ? -11.703 -17.084 25.886 1.00 98.00 93 LEU A C 1
ATOM 726 O O . LEU A 1 93 ? -11.246 -18.224 25.906 1.00 98.00 93 LEU A O 1
ATOM 730 N N . GLU A 1 94 ? -12.366 -16.599 24.831 1.00 96.62 94 GLU A N 1
ATOM 731 C CA . GLU A 1 94 ? -12.515 -17.302 23.548 1.00 96.62 94 GLU A CA 1
ATOM 732 C C . GLU A 1 94 ? -11.245 -17.268 22.663 1.00 96.62 94 GLU A C 1
ATOM 734 O O . GLU A 1 94 ? -11.211 -17.940 21.632 1.00 96.62 94 GLU A O 1
ATOM 739 N N . GLY A 1 95 ? -10.205 -16.499 23.022 1.00 97.62 95 GLY A N 1
ATOM 740 C CA . GLY A 1 95 ? -8.991 -16.336 22.205 1.00 97.62 95 GLY A CA 1
ATOM 741 C C . GLY A 1 95 ? -9.181 -15.454 20.961 1.00 97.62 95 GLY A C 1
ATOM 742 O O . GLY A 1 95 ? -8.434 -15.567 19.989 1.00 97.62 95 GLY A O 1
ATOM 743 N N . ASN A 1 96 ? -10.187 -14.574 20.961 1.00 98.06 96 ASN A N 1
ATOM 744 C CA . ASN A 1 96 ? -10.529 -13.674 19.851 1.00 98.06 96 ASN A CA 1
ATOM 745 C C . ASN A 1 96 ? -10.104 -12.214 20.112 1.00 98.06 96 ASN A C 1
ATOM 747 O O . ASN A 1 96 ? -10.712 -11.273 19.594 1.00 98.06 96 ASN A O 1
ATOM 751 N N . MET A 1 97 ? -9.068 -12.018 20.935 1.00 98.31 97 MET A N 1
ATOM 752 C CA . MET A 1 97 ? -8.551 -10.702 21.337 1.00 98.31 97 MET A CA 1
ATOM 753 C C . MET A 1 97 ? -7.016 -10.590 21.264 1.00 98.31 97 MET A C 1
ATOM 755 O O . MET A 1 97 ? -6.475 -9.570 21.674 1.00 98.31 97 MET A O 1
ATOM 759 N N . GLU A 1 98 ? -6.288 -11.575 20.734 1.00 97.44 98 GLU A N 1
ATOM 760 C CA . GLU A 1 98 ? -4.812 -11.549 20.675 1.00 97.44 98 GLU A CA 1
ATOM 761 C C . GLU A 1 98 ? -4.281 -10.324 19.910 1.00 97.44 98 GLU A C 1
ATOM 763 O O . GLU A 1 98 ? -3.384 -9.613 20.374 1.00 97.44 98 GLU A O 1
ATOM 768 N N . GLY A 1 99 ? -4.915 -9.992 18.779 1.00 96.00 99 GLY A N 1
ATOM 769 C CA . GLY A 1 99 ? -4.584 -8.796 17.998 1.00 96.00 99 GLY A CA 1
ATOM 770 C C . GLY A 1 99 ? -4.789 -7.477 18.763 1.00 96.00 99 GLY A C 1
ATOM 771 O O . GLY A 1 99 ? -4.110 -6.487 18.475 1.00 96.00 99 GLY A O 1
ATOM 772 N N . PHE A 1 100 ? -5.664 -7.452 19.779 1.00 98.31 100 PHE A N 1
ATOM 773 C CA . PHE A 1 100 ? -5.933 -6.265 20.597 1.00 98.31 100 PHE A CA 1
ATOM 774 C C . PHE A 1 100 ? -4.675 -5.744 21.284 1.00 98.31 100 PHE A C 1
ATOM 776 O O . PHE A 1 100 ? -4.437 -4.537 21.287 1.00 98.31 100 PHE A O 1
ATOM 783 N N . PHE A 1 101 ? -3.875 -6.638 21.872 1.00 98.12 101 PHE A N 1
ATOM 784 C CA . PHE A 1 101 ? -2.744 -6.255 22.718 1.00 98.12 101 PHE A CA 1
ATOM 785 C C . PHE A 1 101 ? -1.641 -5.552 21.918 1.00 98.12 101 PHE A C 1
ATOM 787 O O . PHE A 1 101 ? -1.095 -4.542 22.376 1.00 98.12 101 PHE A O 1
ATOM 794 N N . LYS A 1 102 ? -1.378 -6.011 20.686 1.00 97.12 102 LYS A N 1
ATOM 795 C CA . LYS A 1 102 ? -0.507 -5.296 19.740 1.00 97.12 102 LYS A CA 1
ATOM 796 C C . LYS A 1 102 ? -1.119 -3.954 19.357 1.00 97.12 102 LYS A C 1
ATOM 798 O O . LYS A 1 102 ? -0.504 -2.915 19.576 1.00 97.12 102 LYS A O 1
ATOM 803 N N . LEU A 1 103 ? -2.350 -3.954 18.841 1.00 98.38 103 LEU A N 1
ATOM 804 C CA . LEU A 1 103 ? -2.984 -2.745 18.309 1.00 98.38 103 LEU A CA 1
ATOM 805 C C . LEU A 1 103 ? -3.129 -1.638 19.363 1.00 98.38 103 LEU A C 1
ATOM 807 O O . LEU A 1 103 ? -2.843 -0.479 19.066 1.00 98.38 103 LEU A O 1
ATOM 811 N N . VAL A 1 104 ? -3.518 -1.970 20.600 1.00 98.00 104 VAL A N 1
ATOM 812 C CA . VAL A 1 104 ? -3.713 -0.986 21.679 1.00 98.00 104 VAL A CA 1
ATOM 813 C C . VAL A 1 104 ? -2.395 -0.364 22.153 1.00 98.00 104 VAL A C 1
ATOM 815 O O . VAL A 1 104 ? -2.385 0.815 22.505 1.00 98.00 104 VAL A O 1
ATOM 818 N N . SER A 1 105 ? -1.279 -1.103 22.080 1.00 97.69 105 SER A N 1
ATOM 819 C CA . SER A 1 105 ? 0.065 -0.599 22.414 1.00 97.69 105 SER A CA 1
ATOM 820 C C . SER A 1 105 ? 0.530 0.528 21.486 1.00 97.69 105 SER A C 1
ATOM 822 O O . SER A 1 105 ? 1.345 1.360 21.883 1.00 97.69 105 SER A O 1
ATOM 824 N N . TYR A 1 106 ? -0.016 0.586 20.268 1.00 96.75 106 TYR A N 1
ATOM 825 C CA . TYR A 1 106 ? 0.358 1.557 19.232 1.00 96.75 106 TYR A CA 1
ATOM 826 C C . TYR A 1 106 ? -0.809 2.452 18.801 1.00 96.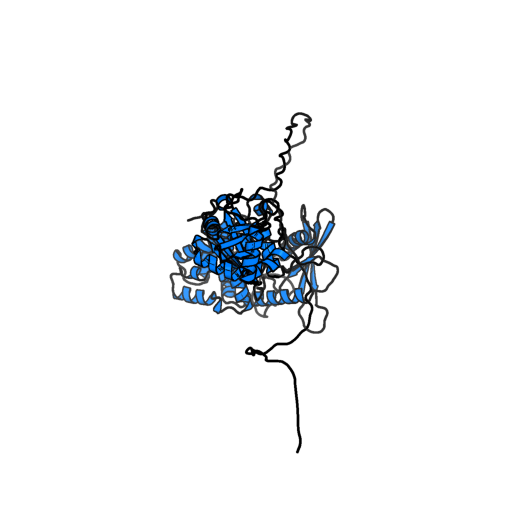75 106 TYR A C 1
ATOM 828 O O . TYR A 1 106 ? -0.697 3.223 17.850 1.00 96.75 106 TYR A O 1
ATOM 836 N N . TYR A 1 107 ? -1.942 2.366 19.501 1.00 96.94 107 TYR A N 1
ATOM 837 C CA . TYR A 1 107 ? -3.182 3.030 19.131 1.00 96.94 107 TYR A CA 1
ATOM 838 C C . TYR A 1 107 ? -3.073 4.551 19.275 1.00 96.94 107 TYR A C 1
ATOM 840 O O . TYR A 1 107 ? -2.947 5.083 20.383 1.00 96.94 107 TYR A O 1
ATOM 848 N N . GLN A 1 108 ? -3.188 5.267 18.154 1.00 96.00 108 GLN A N 1
ATOM 849 C CA . GLN A 1 108 ? -3.057 6.725 18.080 1.00 96.00 108 GLN A CA 1
ATOM 850 C C . GLN A 1 108 ? -4.359 7.422 17.660 1.00 96.00 108 GLN A C 1
ATOM 852 O O . GLN A 1 108 ? -5.337 6.788 17.266 1.00 96.00 108 GLN A O 1
ATOM 857 N N . THR A 1 109 ? -4.389 8.743 17.812 1.00 98.12 109 THR A N 1
ATOM 858 C CA . THR A 1 109 ? -5.475 9.600 17.317 1.00 98.12 109 THR A CA 1
ATOM 859 C C . THR A 1 109 ? -5.067 10.147 15.958 1.00 98.12 109 THR A C 1
ATOM 861 O O . THR A 1 109 ? -3.969 10.689 15.863 1.00 98.12 109 THR A O 1
ATOM 864 N N . GLN A 1 110 ? -5.945 10.077 14.951 1.00 96.81 110 GLN A N 1
ATOM 865 C CA . GLN A 1 110 ? -5.667 10.693 13.649 1.00 96.81 110 GLN A CA 1
ATOM 866 C C . GLN A 1 110 ? -5.383 12.200 13.807 1.00 96.81 110 GLN A C 1
ATOM 868 O O . GLN A 1 110 ? -6.158 12.921 14.444 1.00 96.81 110 GLN A O 1
ATOM 873 N N . SER A 1 111 ? -4.272 12.671 13.245 1.00 94.62 111 SER A N 1
ATOM 874 C CA . SER A 1 111 ? -3.773 14.044 13.420 1.00 94.62 111 SER A CA 1
ATOM 875 C C . SER A 1 111 ? -4.559 15.087 12.619 1.00 94.62 111 SER A C 1
ATOM 877 O O . SER A 1 111 ? -4.674 16.235 13.042 1.00 94.62 111 SER A O 1
ATOM 879 N N . GLU A 1 112 ? -5.164 14.678 11.502 1.00 93.88 112 GLU A N 1
ATOM 880 C CA . GLU A 1 112 ? -6.045 15.499 10.666 1.00 93.88 112 GLU A CA 1
ATOM 881 C C . GLU A 1 112 ? -7.399 14.796 10.464 1.00 93.88 112 GLU A C 1
ATOM 883 O O . GLU A 1 112 ? -7.434 13.562 10.389 1.00 93.88 112 GLU A O 1
ATOM 888 N N . PRO A 1 113 ? -8.525 15.518 10.285 1.00 92.25 113 PRO A N 1
ATOM 889 C CA . PRO A 1 113 ? -9.853 14.916 10.095 1.00 92.25 113 PRO A CA 1
ATOM 890 C C . PRO A 1 113 ? -9.962 13.920 8.927 1.00 92.25 113 PRO A C 1
ATOM 892 O O . PRO A 1 113 ? -10.782 13.002 8.982 1.00 92.25 113 PRO A O 1
ATOM 895 N N . ALA A 1 114 ? -9.120 14.065 7.902 1.00 94.88 114 ALA A N 1
ATOM 896 C CA . ALA A 1 114 ? -9.089 13.194 6.728 1.00 94.88 114 ALA A CA 1
ATOM 897 C C . ALA A 1 114 ? -8.080 12.024 6.831 1.00 94.88 114 ALA A C 1
ATOM 899 O O . ALA A 1 114 ? -8.132 11.094 6.029 1.00 94.88 114 ALA A O 1
ATOM 900 N N . TYR A 1 115 ? -7.194 12.009 7.836 1.00 97.25 115 TYR A N 1
ATOM 901 C CA . TYR A 1 115 ? -6.090 11.037 7.948 1.00 97.25 115 TYR A CA 1
ATOM 902 C C . TYR A 1 115 ? -6.474 9.677 8.547 1.00 97.25 115 TYR A C 1
ATOM 904 O O . TYR A 1 115 ? -5.593 8.887 8.862 1.00 97.25 115 TYR A O 1
ATOM 912 N N . CYS A 1 116 ? -7.761 9.341 8.675 1.00 98.00 116 CYS A N 1
ATOM 913 C CA . CYS A 1 116 ? -8.183 8.062 9.265 1.00 98.00 116 CYS A CA 1
ATOM 914 C C . CYS A 1 116 ? -7.515 6.824 8.630 1.00 98.00 116 CYS A C 1
ATOM 916 O O . CYS A 1 116 ? -7.142 5.906 9.356 1.00 98.00 116 CYS A O 1
ATOM 918 N N . GLY A 1 117 ? -7.290 6.821 7.309 1.00 97.88 117 GLY A N 1
ATOM 919 C CA . GLY A 1 117 ? -6.550 5.758 6.618 1.00 97.88 117 GLY A CA 1
ATOM 920 C C . GLY A 1 117 ? -5.067 5.701 7.001 1.00 97.88 117 GLY A C 1
ATOM 921 O O . GLY A 1 117 ? -4.563 4.625 7.309 1.00 97.88 117 GLY A O 1
ATOM 922 N N . LEU A 1 118 ? -4.386 6.853 7.054 1.00 98.31 118 LEU A N 1
ATOM 923 C CA . LEU A 1 118 ? -2.969 6.937 7.435 1.00 98.31 118 LEU A CA 1
ATOM 924 C C . LEU A 1 118 ? -2.764 6.566 8.911 1.00 98.31 118 LEU A C 1
ATOM 926 O O . LEU A 1 118 ? -1.862 5.802 9.232 1.00 98.31 118 LEU A O 1
ATOM 930 N N . ALA A 1 119 ? -3.640 7.052 9.794 1.00 98.44 119 ALA A N 1
ATOM 931 C CA . ALA A 1 119 ? -3.614 6.770 11.226 1.00 98.44 119 ALA A CA 1
ATOM 932 C C . ALA A 1 119 ? -3.782 5.273 11.493 1.00 98.44 119 ALA A C 1
ATOM 934 O O . ALA A 1 119 ? -2.984 4.659 12.192 1.00 98.44 119 ALA A O 1
ATOM 935 N N . THR A 1 120 ? -4.801 4.677 10.872 1.00 98.75 120 THR A N 1
ATOM 936 C CA . THR A 1 120 ? -5.082 3.241 10.954 1.00 98.75 120 THR A CA 1
ATOM 937 C C . THR A 1 120 ? -3.909 2.407 10.455 1.00 98.75 120 THR A C 1
ATOM 939 O O . THR A 1 120 ? -3.525 1.436 11.104 1.00 98.75 120 THR A O 1
ATOM 942 N N . LEU A 1 121 ? -3.309 2.801 9.330 1.00 98.56 121 LEU A N 1
ATOM 943 C CA . LEU A 1 121 ? -2.171 2.089 8.771 1.00 98.56 121 LEU A CA 1
ATOM 944 C C . LEU A 1 121 ? -0.917 2.222 9.651 1.00 98.56 121 LEU A C 1
ATOM 946 O O . LEU A 1 121 ? -0.246 1.223 9.884 1.00 98.56 121 LEU A O 1
ATOM 950 N N . ALA A 1 122 ? -0.634 3.403 10.209 1.00 98.38 122 ALA A N 1
ATOM 951 C CA . ALA A 1 122 ? 0.477 3.593 11.143 1.00 98.38 122 ALA A CA 1
ATOM 952 C C . ALA A 1 122 ? 0.325 2.729 12.410 1.00 98.38 122 ALA A C 1
ATOM 954 O O . ALA A 1 122 ? 1.293 2.093 12.828 1.00 98.38 122 ALA A O 1
ATOM 955 N N . VAL A 1 123 ? -0.886 2.624 12.980 1.00 98.69 123 VAL A N 1
ATOM 956 C CA . VAL A 1 123 ? -1.172 1.695 14.095 1.00 98.69 123 VAL A CA 1
ATOM 957 C C . VAL A 1 123 ? -0.825 0.256 13.698 1.00 98.69 123 VAL A C 1
ATOM 959 O O . VAL A 1 123 ? -0.111 -0.422 14.431 1.00 98.69 123 VAL A O 1
ATOM 962 N N . VAL A 1 124 ? -1.291 -0.205 12.532 1.00 98.69 124 VAL A N 1
ATOM 963 C CA . VAL A 1 124 ? -1.119 -1.601 12.096 1.00 98.69 124 VAL A CA 1
ATOM 964 C C . VAL A 1 124 ? 0.326 -1.940 11.717 1.00 98.69 124 VAL A C 1
ATOM 966 O O . VAL A 1 124 ? 0.803 -3.007 12.091 1.00 98.69 124 VAL A O 1
ATOM 969 N N . LEU A 1 125 ? 1.054 -1.053 11.032 1.00 98.25 125 LEU A N 1
ATOM 970 C CA . LEU A 1 125 ? 2.454 -1.307 10.661 1.00 98.25 125 LEU A CA 1
ATOM 971 C C . LEU A 1 125 ? 3.369 -1.386 11.894 1.00 98.25 125 LEU A C 1
ATOM 973 O O . LEU A 1 125 ? 4.215 -2.279 11.968 1.00 98.25 125 LEU A O 1
ATOM 977 N N . ASN A 1 126 ? 3.156 -0.512 12.888 1.00 98.12 126 ASN A N 1
ATOM 978 C CA . ASN A 1 126 ? 3.846 -0.605 14.179 1.00 98.12 126 ASN A CA 1
ATOM 979 C C . ASN A 1 126 ? 3.435 -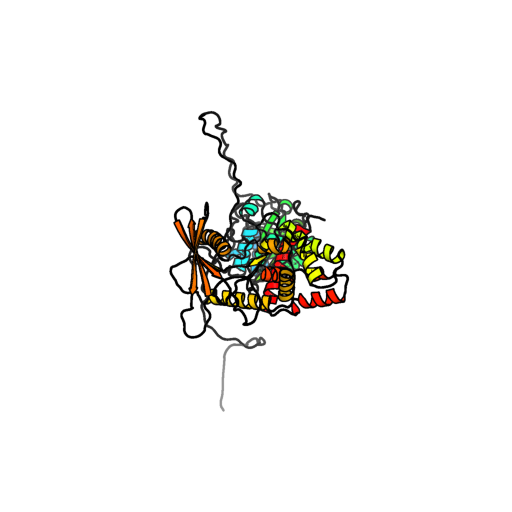1.881 14.945 1.00 98.12 126 ASN A C 1
ATOM 981 O O . ASN A 1 126 ? 4.291 -2.538 15.534 1.00 98.12 126 ASN A O 1
ATOM 985 N N . ALA A 1 127 ? 2.155 -2.276 14.892 1.00 98.00 127 ALA A N 1
ATOM 986 C CA . ALA A 1 127 ? 1.639 -3.486 15.543 1.00 98.00 127 ALA A CA 1
ATOM 987 C C . ALA A 1 127 ? 2.230 -4.791 14.990 1.00 98.00 127 ALA A C 1
ATOM 989 O O . ALA A 1 127 ? 2.580 -5.680 15.765 1.00 98.00 127 ALA A O 1
ATOM 990 N N . LEU A 1 128 ? 2.463 -4.850 13.677 1.00 97.56 128 LEU A N 1
ATOM 991 C CA . LEU A 1 128 ? 3.179 -5.937 12.999 1.00 97.56 128 LEU A CA 1
ATOM 992 C C . LEU A 1 128 ? 4.708 -5.896 13.207 1.00 97.56 128 LEU A C 1
ATOM 994 O O . LEU A 1 128 ? 5.433 -6.699 12.611 1.00 97.56 128 LEU A O 1
ATOM 998 N N . ALA A 1 129 ? 5.211 -4.943 14.005 1.00 96.00 129 ALA A N 1
ATOM 999 C CA . ALA A 1 129 ? 6.633 -4.658 14.195 1.00 96.00 129 ALA A CA 1
ATOM 1000 C C . ALA A 1 129 ? 7.401 -4.579 12.861 1.00 96.00 129 ALA A C 1
ATOM 1002 O O . ALA A 1 129 ? 8.523 -5.084 12.739 1.00 96.00 129 ALA A O 1
ATOM 1003 N N . ILE A 1 130 ? 6.775 -3.991 11.836 1.00 95.19 130 ILE A N 1
ATOM 1004 C CA . ILE A 1 130 ? 7.440 -3.720 10.565 1.00 95.19 130 ILE A CA 1
ATOM 1005 C C . ILE A 1 130 ? 8.361 -2.532 10.801 1.00 95.19 130 ILE A C 1
ATOM 1007 O O . ILE A 1 130 ? 7.948 -1.493 11.315 1.00 95.19 130 ILE A O 1
ATOM 1011 N N . ASP A 1 131 ? 9.627 -2.695 10.440 1.00 91.38 131 ASP A N 1
ATOM 1012 C CA . ASP A 1 131 ? 10.565 -1.594 10.507 1.00 91.38 131 ASP A CA 1
ATOM 1013 C C . ASP A 1 131 ? 10.330 -0.687 9.288 1.00 91.38 131 ASP A C 1
ATOM 1015 O O . ASP A 1 131 ? 10.448 -1.169 8.159 1.00 91.38 131 ASP A O 1
ATOM 1019 N N . PRO A 1 132 ? 10.023 0.613 9.457 1.00 88.12 132 PRO A N 1
ATOM 1020 C CA . PRO A 1 132 ? 9.945 1.528 8.323 1.00 88.12 132 PRO A CA 1
ATOM 1021 C C . PRO A 1 132 ? 11.273 1.651 7.568 1.00 88.12 132 PRO A C 1
ATOM 1023 O O . PRO A 1 132 ? 11.307 2.258 6.503 1.00 88.12 132 PRO A O 1
ATOM 1026 N N . GLY A 1 133 ? 12.382 1.211 8.173 1.00 81.88 133 GLY A N 1
ATOM 1027 C CA . GLY A 1 133 ? 13.735 1.596 7.806 1.00 81.88 133 GLY A CA 1
ATOM 1028 C C . GLY A 1 133 ? 13.991 3.076 8.083 1.00 81.88 133 GLY A C 1
ATOM 1029 O O . GLY A 1 133 ? 15.004 3.590 7.631 1.00 81.88 133 GLY A O 1
ATOM 1030 N N . ARG A 1 134 ? 13.064 3.813 8.750 1.00 75.88 134 ARG A N 1
ATOM 1031 C CA . ARG A 1 134 ? 12.919 5.256 8.485 1.00 75.88 134 ARG A CA 1
ATOM 1032 C C . ARG A 1 134 ? 12.649 6.225 9.699 1.00 75.88 134 ARG A C 1
ATOM 1034 O O . ARG A 1 134 ? 11.778 5.947 10.512 1.00 75.88 134 ARG A O 1
ATOM 1041 N N . LYS A 1 135 ? 13.456 7.318 9.907 1.00 82.06 135 LYS A N 1
ATOM 1042 C CA . LYS A 1 135 ? 13.291 8.406 10.939 1.00 82.06 135 LYS A CA 1
ATOM 1043 C C . LYS A 1 135 ? 12.002 9.173 10.584 1.00 82.06 135 LYS A C 1
ATOM 1045 O O . LYS A 1 135 ? 11.855 9.524 9.417 1.00 82.06 135 LYS A O 1
ATOM 1050 N N . TRP A 1 136 ? 11.092 9.491 11.504 1.00 82.81 136 TRP A N 1
ATOM 1051 C CA . TRP A 1 136 ? 11.190 9.329 12.957 1.00 82.81 136 TRP A CA 1
ATOM 1052 C C . TRP A 1 136 ? 11.552 10.638 13.644 1.00 82.81 136 TRP A C 1
ATOM 1054 O O . TRP A 1 136 ? 11.433 11.722 13.073 1.00 82.81 136 TRP A O 1
ATOM 1064 N N . LYS A 1 137 ? 12.040 10.528 14.879 1.00 80.69 137 LYS A N 1
ATOM 1065 C CA . LYS A 1 137 ? 12.505 11.655 15.694 1.00 80.69 137 LYS A CA 1
ATOM 1066 C C . LYS A 1 137 ? 13.793 11.240 16.389 1.00 80.69 137 LYS A C 1
ATOM 1068 O O . LYS A 1 137 ? 13.837 10.170 16.987 1.00 80.69 137 LYS A O 1
ATOM 1073 N N . GLY A 1 138 ? 14.839 12.064 16.318 1.00 81.94 138 GLY A N 1
ATOM 1074 C CA . GLY A 1 138 ? 16.140 11.717 16.903 1.00 81.94 138 GLY A CA 1
ATOM 1075 C C . GLY A 1 138 ? 16.634 10.345 16.404 1.00 81.94 138 GLY A C 1
ATOM 1076 O O . GLY A 1 138 ? 16.618 10.133 15.193 1.00 81.94 138 GLY A O 1
ATOM 1077 N N . PRO A 1 139 ? 17.046 9.415 17.284 1.00 81.19 139 PRO A N 1
ATOM 1078 C CA . PRO A 1 139 ? 17.514 8.075 16.916 1.00 81.19 139 PRO A CA 1
ATOM 1079 C C . PRO A 1 139 ? 16.398 7.010 16.802 1.00 81.19 139 PRO A C 1
ATOM 1081 O O . PRO A 1 139 ? 16.692 5.821 16.854 1.00 81.19 139 PRO A O 1
ATOM 1084 N N . TRP A 1 140 ? 15.124 7.389 16.652 1.00 87.19 140 TRP A N 1
ATOM 1085 C CA . TRP A 1 140 ? 14.003 6.434 16.642 1.00 87.19 140 TRP A CA 1
ATOM 1086 C C . TRP A 1 140 ? 13.450 6.167 15.231 1.00 87.19 140 TRP A C 1
ATOM 1088 O O . TRP A 1 140 ? 13.166 7.113 14.492 1.00 87.19 140 TRP A O 1
ATOM 1098 N N . ARG A 1 141 ? 13.257 4.885 14.876 1.00 89.62 141 ARG A N 1
ATOM 1099 C CA . ARG A 1 141 ? 12.435 4.427 13.734 1.00 89.62 141 ARG A CA 1
ATOM 1100 C C . ARG A 1 141 ? 11.005 4.172 14.231 1.00 89.62 141 ARG A C 1
ATOM 1102 O O . ARG A 1 141 ? 10.838 3.579 15.291 1.00 89.62 141 ARG A O 1
ATOM 1109 N N . TRP A 1 142 ? 9.999 4.656 13.503 1.00 92.69 142 TRP A N 1
ATOM 1110 C CA . TRP A 1 142 ? 8.577 4.531 13.862 1.00 92.69 142 TRP A CA 1
ATOM 1111 C C . TRP A 1 142 ? 7.684 4.768 12.641 1.00 92.69 142 TRP A C 1
ATOM 1113 O O . TRP A 1 142 ? 8.113 5.500 11.755 1.00 92.69 142 TRP A O 1
ATOM 1123 N N . PHE A 1 143 ? 6.461 4.236 12.579 1.00 95.75 143 PHE A N 1
ATOM 1124 C CA . PHE A 1 143 ? 5.462 4.698 11.602 1.00 95.75 143 PHE A CA 1
ATOM 1125 C C . PHE A 1 143 ? 4.562 5.798 12.182 1.00 95.75 143 PHE A C 1
ATOM 1127 O O . PHE A 1 143 ? 3.965 5.635 13.242 1.00 95.75 143 PHE A O 1
ATOM 1134 N N . ASP A 1 144 ? 4.432 6.903 11.448 1.00 94.31 144 ASP A N 1
ATOM 1135 C CA . ASP A 1 144 ? 3.586 8.068 11.748 1.00 94.31 144 ASP A CA 1
ATOM 1136 C C . ASP A 1 144 ? 2.661 8.361 10.540 1.00 94.31 144 ASP A C 1
ATOM 1138 O O . ASP A 1 144 ? 2.740 7.714 9.493 1.00 94.31 144 ASP A O 1
ATOM 1142 N N . GLU A 1 145 ? 1.776 9.349 10.651 1.00 94.25 145 GLU A N 1
ATOM 1143 C CA . GLU A 1 145 ? 0.905 9.796 9.554 1.00 94.25 145 GLU A CA 1
ATOM 1144 C C . GLU A 1 145 ? 1.593 10.785 8.614 1.00 94.25 145 GLU A C 1
ATOM 1146 O O . GLU A 1 145 ? 1.424 10.692 7.404 1.00 94.25 145 GLU A O 1
ATOM 1151 N N . THR A 1 146 ? 2.424 11.690 9.153 1.00 89.25 146 THR A N 1
ATOM 1152 C CA . THR A 1 146 ? 3.295 12.628 8.396 1.00 89.25 146 THR A CA 1
ATOM 1153 C C . THR A 1 146 ? 4.351 11.932 7.547 1.00 89.25 146 THR A C 1
ATOM 1155 O O . THR A 1 146 ? 5.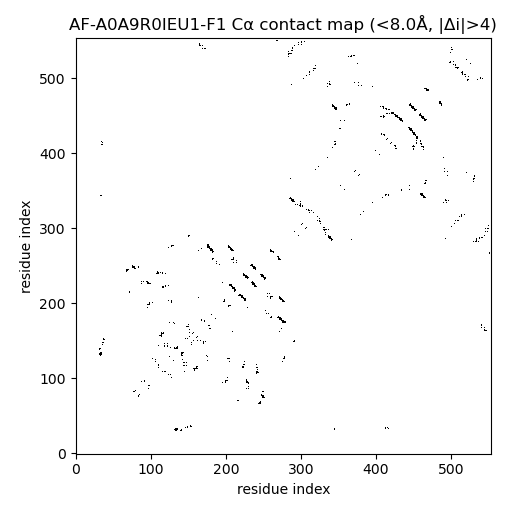123 12.559 6.821 1.00 89.25 146 THR A O 1
ATOM 1158 N N . MET A 1 147 ? 4.374 10.624 7.711 1.00 89.38 147 MET A N 1
ATOM 1159 C CA . MET A 1 147 ? 5.223 9.656 7.107 1.00 89.38 147 MET A CA 1
ATOM 1160 C C . MET A 1 147 ? 4.491 9.111 5.859 1.00 89.38 147 MET A C 1
ATOM 1162 O O . MET A 1 147 ? 4.807 9.578 4.779 1.00 89.38 147 MET A O 1
ATOM 1166 N N . LEU A 1 148 ? 3.515 8.203 5.938 1.00 92.31 148 LEU A N 1
ATOM 1167 C CA . LEU A 1 148 ? 2.967 7.402 4.808 1.00 92.31 148 LEU A CA 1
ATOM 1168 C C . LEU A 1 148 ? 2.646 8.139 3.463 1.00 92.31 148 LEU A C 1
ATOM 1170 O O . LEU A 1 148 ? 1.511 8.561 3.241 1.00 92.31 148 LEU A O 1
ATOM 1174 N N . ASP A 1 149 ? 3.616 8.219 2.527 1.00 86.81 149 ASP A N 1
ATOM 1175 C CA . ASP A 1 149 ? 3.664 9.227 1.439 1.00 86.81 149 ASP A CA 1
ATOM 1176 C C . ASP A 1 149 ? 3.755 8.763 -0.019 1.00 86.81 149 ASP A C 1
ATOM 1178 O O . ASP A 1 149 ? 3.644 9.582 -0.942 1.00 86.81 149 ASP A O 1
ATOM 1182 N N . CYS A 1 150 ? 4.058 7.496 -0.269 1.00 83.31 150 CYS A N 1
ATOM 1183 C CA . CYS A 1 150 ? 4.485 7.067 -1.602 1.00 83.31 150 CYS A CA 1
ATOM 1184 C C . CYS A 1 150 ? 3.328 7.001 -2.620 1.00 83.31 150 CYS A C 1
ATOM 1186 O O . CYS A 1 150 ? 3.524 7.386 -3.771 1.00 83.31 150 CYS A O 1
ATOM 1188 N N . CYS A 1 151 ? 2.115 6.612 -2.197 1.00 87.25 151 CYS A N 1
ATOM 1189 C CA . CYS A 1 151 ? 0.960 6.409 -3.089 1.00 87.25 151 CYS A CA 1
ATOM 1190 C C . CYS A 1 151 ? -0.078 7.562 -3.119 1.00 87.25 151 CYS A C 1
ATOM 1192 O O . CYS A 1 151 ? -1.050 7.494 -3.877 1.00 87.25 151 CYS A O 1
ATOM 1194 N N . GLU A 1 152 ? 0.072 8.618 -2.311 1.00 88.19 152 GLU A N 1
ATOM 1195 C CA . GLU A 1 152 ? -0.719 9.864 -2.387 1.00 88.19 152 GLU A CA 1
ATOM 1196 C C . GLU A 1 152 ? -0.044 10.968 -1.547 1.00 88.19 152 GLU A C 1
ATOM 1198 O O . GLU A 1 152 ? 0.315 10.693 -0.403 1.00 88.19 152 GLU A O 1
ATOM 1203 N N . PRO A 1 153 ? 0.108 12.218 -2.029 1.00 88.31 153 PRO A N 1
ATOM 1204 C CA . PRO A 1 153 ? 0.627 13.310 -1.202 1.00 88.31 153 PRO A CA 1
ATOM 1205 C C . PRO A 1 153 ? -0.323 13.698 -0.049 1.00 88.31 153 PRO A C 1
ATOM 1207 O O . PRO A 1 153 ? -1.516 13.889 -0.296 1.00 88.31 153 PRO A O 1
ATOM 1210 N N . LEU A 1 154 ? 0.194 13.933 1.175 1.00 89.56 154 LEU A N 1
ATOM 1211 C CA . LEU A 1 154 ? -0.581 14.331 2.375 1.00 89.56 154 LEU A CA 1
ATOM 1212 C C . LEU A 1 154 ? -1.553 15.434 2.075 1.00 89.56 154 LEU A C 1
ATOM 1214 O O . LEU A 1 154 ? -2.636 15.475 2.616 1.00 89.56 154 LEU A O 1
ATOM 1218 N N . GLU A 1 155 ? -1.111 16.386 1.278 1.00 88.69 155 GLU A N 1
ATOM 1219 C CA . GLU A 1 155 ? -1.772 17.665 1.145 1.00 88.69 155 GLU A CA 1
ATOM 1220 C C . GLU A 1 155 ? -3.017 17.498 0.246 1.00 88.69 155 GLU A C 1
ATOM 1222 O O . GLU A 1 155 ? -3.993 18.228 0.390 1.00 88.69 155 GLU A O 1
ATOM 1227 N N . LYS A 1 156 ? -3.054 16.426 -0.567 1.00 89.69 156 LYS A N 1
ATOM 1228 C CA . LYS A 1 156 ? -4.268 15.881 -1.187 1.00 89.69 156 LYS A CA 1
ATOM 1229 C C . LYS A 1 156 ? -5.055 14.987 -0.220 1.00 89.69 156 LYS A C 1
ATOM 1231 O O . LYS A 1 156 ? -6.276 15.135 -0.142 1.00 89.69 156 LYS A O 1
ATOM 1236 N N . VAL A 1 157 ? -4.389 14.143 0.579 1.00 92.81 157 VAL A N 1
ATOM 1237 C CA . VAL A 1 157 ? -5.055 13.318 1.616 1.00 92.81 157 VAL A CA 1
ATOM 1238 C C . VAL A 1 157 ? -5.777 14.170 2.670 1.00 92.81 157 VAL A C 1
ATOM 1240 O O . VAL A 1 157 ? -6.848 13.811 3.141 1.00 92.81 157 VAL A O 1
ATOM 1243 N N . LYS A 1 158 ? -5.244 15.342 3.010 1.00 92.06 158 LYS A N 1
ATOM 1244 C CA . LYS A 1 158 ? -5.754 16.280 4.014 1.00 92.06 158 LYS A CA 1
ATOM 1245 C C . LYS A 1 158 ? -7.027 16.976 3.545 1.00 92.06 158 LYS A C 1
ATOM 1247 O O . LYS A 1 158 ? -7.875 17.311 4.367 1.00 92.06 158 LYS A O 1
ATOM 1252 N N . VAL A 1 159 ? -7.157 17.166 2.232 1.00 91.31 159 VAL A N 1
ATOM 1253 C CA . VAL A 1 159 ? -8.330 17.768 1.586 1.00 91.31 159 VAL A CA 1
ATOM 1254 C C . VAL A 1 159 ? -9.401 16.720 1.270 1.00 91.31 159 VAL A C 1
ATOM 1256 O O . VAL A 1 159 ? -10.577 16.979 1.500 1.00 91.31 159 VAL A O 1
ATOM 1259 N N . SER A 1 160 ? -9.009 15.551 0.751 1.00 90.44 160 SER A N 1
ATOM 1260 C CA . SER A 1 160 ? -9.932 14.577 0.132 1.00 90.44 160 SER A CA 1
ATOM 1261 C C . SER A 1 160 ? -9.998 13.201 0.808 1.00 90.44 160 SER A C 1
ATOM 1263 O O . SER A 1 160 ? -10.804 12.362 0.420 1.00 90.44 160 SER A O 1
ATOM 1265 N N . GLY A 1 161 ? -9.188 12.950 1.838 1.00 93.06 161 GLY A N 1
ATOM 1266 C CA . GLY A 1 161 ? -8.992 11.605 2.375 1.00 93.06 161 GLY A CA 1
ATOM 1267 C C . GLY A 1 161 ? -8.163 10.730 1.433 1.00 93.06 161 GLY A C 1
ATOM 1268 O O . GLY A 1 161 ? -7.430 11.218 0.576 1.00 93.06 161 GLY A O 1
ATOM 1269 N N . ILE A 1 162 ? -8.245 9.415 1.614 1.00 94.06 162 ILE A N 1
ATOM 1270 C CA . ILE A 1 162 ? -7.482 8.440 0.831 1.00 94.06 162 ILE A CA 1
ATOM 1271 C C . ILE A 1 162 ? -8.382 7.281 0.400 1.00 94.06 162 ILE A C 1
ATOM 1273 O O . ILE A 1 162 ? -9.228 6.823 1.170 1.00 94.06 162 ILE A O 1
ATOM 1277 N N . SER A 1 163 ? -8.215 6.819 -0.841 1.00 93.94 163 SER A N 1
ATOM 1278 C CA . SER A 1 163 ? -8.978 5.695 -1.384 1.00 93.94 163 SER A CA 1
ATOM 1279 C C . SER A 1 163 ? -8.472 4.353 -0.851 1.00 93.94 163 SER A C 1
ATOM 1281 O O . SER A 1 163 ? -7.328 4.213 -0.418 1.00 93.94 163 SER A O 1
ATOM 1283 N N . PHE A 1 164 ? -9.329 3.335 -0.911 1.00 95.88 164 PHE A N 1
ATOM 1284 C CA . PHE A 1 164 ? -9.019 1.987 -0.435 1.00 95.88 164 PHE A CA 1
ATOM 1285 C C . PHE A 1 164 ? -7.809 1.362 -1.152 1.00 95.88 164 PHE A C 1
ATOM 1287 O O . PHE A 1 164 ? -6.921 0.837 -0.481 1.00 95.88 164 PHE A O 1
ATOM 1294 N N . GLY A 1 165 ? -7.714 1.478 -2.484 1.00 94.62 165 GLY A N 1
ATOM 1295 C CA . GLY A 1 165 ? -6.553 0.986 -3.237 1.00 94.62 165 GLY A CA 1
ATOM 1296 C C . GLY A 1 165 ? -5.262 1.715 -2.856 1.00 94.62 165 GLY A C 1
ATOM 1297 O O . GLY A 1 165 ? -4.211 1.093 -2.725 1.00 94.62 165 GLY A O 1
ATOM 1298 N N . LYS A 1 166 ? -5.336 3.016 -2.549 1.00 94.06 166 LYS A N 1
ATOM 1299 C CA . LYS A 1 166 ? -4.176 3.787 -2.076 1.00 94.06 166 LYS A CA 1
ATOM 1300 C C . LYS A 1 166 ? -3.750 3.428 -0.652 1.00 94.06 166 LYS A C 1
ATOM 1302 O O . LYS A 1 166 ? -2.549 3.391 -0.407 1.00 94.06 166 LYS A O 1
ATOM 1307 N N . VAL A 1 167 ? -4.669 3.086 0.258 1.00 97.06 167 VAL A N 1
ATOM 1308 C CA . VAL A 1 167 ? -4.298 2.516 1.573 1.00 97.06 167 VAL A CA 1
ATOM 1309 C C . VAL A 1 167 ? -3.607 1.156 1.400 1.00 97.06 167 VAL A C 1
ATOM 1311 O O . VAL A 1 167 ? -2.579 0.924 2.034 1.00 97.06 167 VAL A O 1
ATOM 1314 N N . ALA A 1 168 ? -4.096 0.296 0.496 1.00 97.25 168 ALA A N 1
ATOM 1315 C CA . ALA A 1 168 ? -3.459 -0.991 0.192 1.00 97.25 168 ALA A CA 1
ATOM 1316 C C . ALA A 1 168 ? -2.047 -0.810 -0.396 1.00 97.25 168 ALA A C 1
ATOM 1318 O O . ALA A 1 168 ? -1.098 -1.449 0.055 1.00 97.25 168 ALA A O 1
ATOM 1319 N N . CYS A 1 169 ? -1.896 0.121 -1.344 1.00 95.44 169 CYS A N 1
ATOM 1320 C CA . CYS A 1 169 ? -0.608 0.514 -1.915 1.00 95.44 169 CYS A CA 1
ATOM 1321 C C . CYS A 1 169 ? 0.359 1.019 -0.836 1.00 95.44 169 CYS A C 1
ATOM 1323 O O . CYS A 1 169 ? 1.490 0.549 -0.771 1.00 95.44 169 CYS A O 1
ATOM 1325 N N . LEU A 1 170 ? -0.078 1.924 0.050 1.00 95.50 170 LEU A N 1
ATOM 1326 C CA . LEU A 1 170 ? 0.766 2.420 1.142 1.00 95.50 170 LEU A CA 1
ATOM 1327 C C . LEU A 1 170 ? 1.203 1.291 2.082 1.00 95.50 170 LEU A C 1
ATOM 1329 O O . LEU A 1 170 ? 2.365 1.268 2.473 1.00 95.50 170 LEU A O 1
ATOM 1333 N N . ALA A 1 171 ? 0.316 0.357 2.426 1.00 96.69 171 ALA A N 1
ATOM 1334 C CA . ALA A 1 171 ? 0.662 -0.782 3.274 1.00 96.69 171 ALA A CA 1
ATOM 1335 C C . ALA A 1 171 ? 1.732 -1.674 2.619 1.00 96.69 171 ALA A C 1
ATOM 1337 O O . ALA A 1 171 ? 2.766 -1.954 3.225 1.00 96.69 171 ALA A O 1
ATOM 1338 N N . HIS A 1 172 ? 1.515 -2.034 1.352 1.00 94.88 172 HIS A N 1
ATOM 1339 C CA . HIS A 1 172 ? 2.415 -2.865 0.550 1.00 94.88 172 HIS A CA 1
ATOM 1340 C C . HIS A 1 172 ? 3.799 -2.224 0.371 1.00 94.88 172 HIS A C 1
ATOM 1342 O O . HIS A 1 172 ? 4.818 -2.830 0.697 1.00 94.88 172 HIS A O 1
ATOM 1348 N N . CYS A 1 173 ? 3.844 -0.955 -0.042 1.00 91.44 173 CYS A N 1
ATOM 1349 C CA . CYS A 1 173 ? 5.085 -0.193 -0.222 1.00 91.44 173 CYS A CA 1
ATOM 1350 C C . CYS A 1 173 ? 5.864 0.068 1.080 1.00 91.44 173 CYS A C 1
ATOM 1352 O O . CYS A 1 173 ? 7.012 0.499 1.017 1.00 91.44 173 CYS A O 1
ATOM 1354 N N . ASN A 1 174 ? 5.249 -0.137 2.249 1.00 92.31 174 ASN A N 1
ATOM 1355 C CA . ASN A 1 174 ? 5.883 0.040 3.558 1.00 92.31 174 ASN A CA 1
ATOM 1356 C C . ASN A 1 174 ? 6.064 -1.298 4.307 1.00 92.31 174 ASN A C 1
ATOM 1358 O O . ASN A 1 174 ? 6.166 -1.303 5.529 1.00 92.31 174 ASN A O 1
ATOM 1362 N N . GLY A 1 175 ? 6.137 -2.425 3.586 1.00 92.31 175 GLY A N 1
ATOM 1363 C CA . GLY A 1 175 ? 6.617 -3.706 4.124 1.00 92.31 175 GL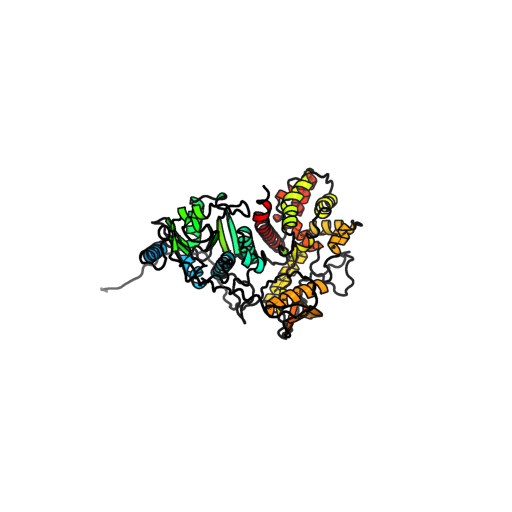Y A CA 1
ATOM 1364 C C . GLY A 1 175 ? 5.547 -4.669 4.653 1.00 92.31 175 GLY A C 1
ATOM 1365 O O . GLY A 1 175 ? 5.899 -5.722 5.194 1.00 92.31 175 GLY A O 1
ATOM 1366 N N . ALA A 1 176 ? 4.258 -4.350 4.504 1.00 95.69 176 ALA A N 1
ATOM 1367 C CA . ALA A 1 176 ? 3.183 -5.292 4.810 1.00 95.69 176 ALA A CA 1
ATOM 1368 C C . ALA A 1 176 ? 2.868 -6.191 3.608 1.00 95.69 176 ALA A C 1
ATOM 1370 O O . ALA A 1 176 ? 2.808 -5.734 2.468 1.00 95.69 176 ALA A O 1
ATOM 1371 N N . GLU A 1 177 ? 2.587 -7.462 3.875 1.00 95.69 177 GLU A N 1
ATOM 1372 C CA . GLU A 1 177 ? 1.880 -8.324 2.939 1.00 95.69 177 GLU A CA 1
ATOM 1373 C C . GLU A 1 177 ? 0.387 -8.026 3.066 1.00 95.69 177 GLU A C 1
ATOM 1375 O O . GLU A 1 177 ? -0.169 -8.071 4.164 1.00 95.69 177 GLU A O 1
ATOM 1380 N N . VAL A 1 178 ? -0.240 -7.665 1.945 1.00 96.69 178 VAL A N 1
ATOM 1381 C CA . VAL A 1 178 ? -1.609 -7.134 1.912 1.00 96.69 178 VAL A CA 1
ATOM 1382 C C . VAL A 1 178 ? -2.521 -8.036 1.090 1.00 96.69 178 VAL A C 1
ATOM 1384 O O . VAL A 1 178 ? -2.275 -8.231 -0.104 1.00 96.69 178 VAL A O 1
ATOM 1387 N N . GLN A 1 179 ? -3.618 -8.496 1.690 1.00 97.31 179 GLN A N 1
ATOM 1388 C CA . GLN A 1 179 ? -4.784 -9.010 0.969 1.00 97.31 179 GLN A CA 1
ATOM 1389 C C . GLN A 1 179 ? -5.935 -8.017 1.147 1.00 97.31 179 GLN A C 1
ATOM 1391 O O . GLN A 1 179 ? -6.477 -7.887 2.241 1.00 97.31 179 GLN A O 1
ATOM 1396 N N . ALA A 1 180 ? -6.302 -7.299 0.087 1.00 97.31 180 ALA A N 1
ATOM 1397 C CA . ALA A 1 180 ? -7.379 -6.312 0.110 1.00 97.31 180 ALA A CA 1
ATOM 1398 C C . ALA A 1 180 ? -8.594 -6.842 -0.660 1.00 97.31 180 ALA A C 1
ATOM 1400 O O . ALA A 1 180 ? -8.440 -7.293 -1.791 1.00 97.31 180 ALA A O 1
ATOM 1401 N N . LEU A 1 181 ? -9.777 -6.795 -0.043 1.00 97.50 181 LEU A N 1
ATOM 1402 C CA . LEU A 1 181 ? -11.029 -7.315 -0.593 1.00 97.50 181 LEU A CA 1
ATOM 1403 C C . LEU A 1 181 ? -12.135 -6.265 -0.456 1.00 97.50 181 LEU A C 1
ATOM 1405 O O . LEU A 1 181 ? -12.427 -5.780 0.645 1.00 97.50 181 LEU A O 1
ATOM 1409 N N . ARG A 1 182 ? -12.783 -5.921 -1.568 1.00 96.94 182 ARG A N 1
ATOM 1410 C CA . ARG A 1 182 ? -14.036 -5.159 -1.553 1.00 96.94 182 ARG A CA 1
ATOM 1411 C C . ARG A 1 182 ? -15.170 -6.034 -1.030 1.00 96.94 182 ARG A C 1
ATOM 1413 O O . ARG A 1 182 ? -15.138 -7.257 -1.141 1.00 96.94 182 ARG A O 1
ATOM 1420 N N . ALA A 1 183 ? -16.208 -5.410 -0.483 1.00 97.44 183 ALA A N 1
ATOM 1421 C CA . ALA A 1 183 ? -17.366 -6.143 0.031 1.00 97.44 183 ALA A CA 1
ATOM 1422 C C . ALA A 1 183 ? -18.045 -7.011 -1.051 1.00 97.44 183 ALA A C 1
ATOM 1424 O O . ALA A 1 183 ? -18.429 -8.140 -0.773 1.00 97.44 183 ALA A O 1
ATOM 1425 N N . ASN A 1 184 ? -18.103 -6.535 -2.300 1.00 96.19 184 ASN A N 1
ATOM 1426 C CA . ASN A 1 184 ? -18.659 -7.276 -3.437 1.00 96.19 184 ASN A CA 1
ATOM 1427 C C . ASN A 1 184 ? -17.725 -8.362 -4.019 1.00 96.19 184 ASN A C 1
ATOM 1429 O O . ASN A 1 184 ? -18.124 -9.064 -4.943 1.00 96.19 184 ASN A O 1
ATOM 1433 N N . GLU A 1 185 ? -16.495 -8.490 -3.512 1.00 96.44 185 GLU A N 1
ATOM 1434 C CA . GLU A 1 185 ? -15.513 -9.520 -3.901 1.00 96.44 185 GLU A CA 1
ATOM 1435 C C . GLU A 1 185 ? -15.471 -10.681 -2.884 1.00 96.44 185 GLU A C 1
ATOM 1437 O O . GLU A 1 185 ? -14.644 -11.586 -2.989 1.00 96.44 185 GLU A O 1
ATOM 1442 N N . SER A 1 186 ? -16.338 -10.656 -1.866 1.00 97.69 186 SER A N 1
ATOM 1443 C CA . SER A 1 186 ? -16.364 -11.623 -0.765 1.00 97.69 186 SER A CA 1
ATOM 1444 C C . SER A 1 186 ? -17.793 -11.831 -0.241 1.00 97.69 186 SER A C 1
ATOM 1446 O O . SER A 1 186 ? -18.755 -11.290 -0.781 1.00 97.69 186 SER A O 1
ATOM 1448 N N . THR A 1 187 ? -17.948 -12.620 0.823 1.00 98.38 187 THR A N 1
ATOM 1449 C CA . THR A 1 187 ? -19.225 -12.806 1.534 1.00 98.38 187 THR A CA 1
ATOM 1450 C C . THR A 1 187 ? -19.066 -12.500 3.019 1.00 98.38 187 THR A C 1
ATOM 1452 O O . THR A 1 187 ? -17.951 -12.505 3.550 1.00 98.38 187 THR A O 1
ATOM 1455 N N . ILE A 1 188 ? -20.183 -12.290 3.718 1.00 98.62 188 ILE A N 1
ATOM 1456 C CA . ILE A 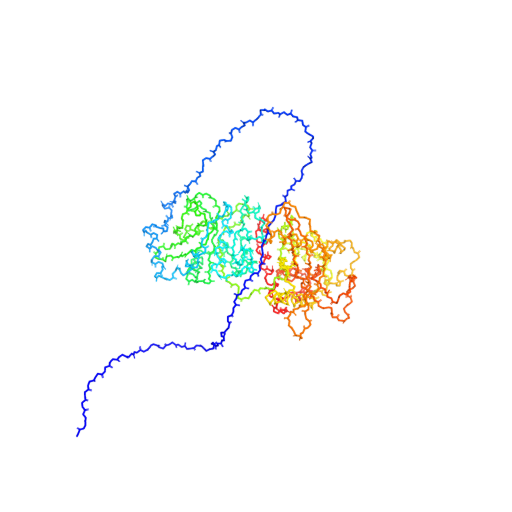1 188 ? -20.187 -12.051 5.166 1.00 98.62 188 ILE A CA 1
ATOM 1457 C C . ILE A 1 188 ? -19.637 -13.254 5.960 1.00 98.62 188 ILE A C 1
ATOM 1459 O O . ILE A 1 188 ? -18.981 -13.073 6.985 1.00 98.62 188 ILE A O 1
ATOM 1463 N N . GLU A 1 189 ? -19.823 -14.486 5.478 1.00 98.56 189 GLU A N 1
ATOM 1464 C CA . GLU A 1 189 ? -19.245 -15.703 6.069 1.00 98.56 189 GLU A CA 1
ATOM 1465 C C . GLU A 1 189 ? -17.722 -15.708 5.949 1.00 98.56 189 GLU A C 1
ATOM 1467 O O . GLU A 1 189 ? -17.029 -16.041 6.911 1.00 98.56 189 GLU A O 1
ATOM 1472 N N . ASN A 1 190 ? -17.193 -15.325 4.785 1.00 98.31 190 ASN A N 1
ATOM 1473 C CA . ASN A 1 190 ? -15.752 -15.227 4.580 1.00 98.31 190 ASN A CA 1
ATOM 1474 C C . ASN A 1 190 ? -15.162 -14.062 5.383 1.00 98.31 190 ASN A C 1
ATOM 1476 O O . ASN A 1 190 ? -14.149 -14.250 6.052 1.00 98.31 190 ASN A O 1
ATOM 1480 N N . PHE A 1 191 ? -15.832 -12.907 5.424 1.00 98.69 191 PHE A N 1
ATOM 1481 C CA . PHE A 1 191 ? -15.451 -11.797 6.300 1.00 98.69 191 PHE A CA 1
ATOM 1482 C C . PHE A 1 191 ? -15.382 -12.226 7.771 1.00 98.69 191 PHE A C 1
ATOM 1484 O O . PHE A 1 191 ? -14.366 -11.985 8.415 1.00 98.69 191 PHE A O 1
ATOM 1491 N N . ARG A 1 192 ? -16.389 -12.946 8.286 1.00 98.69 192 ARG A N 1
ATOM 1492 C CA . ARG A 1 192 ? -16.384 -13.477 9.661 1.00 98.69 192 ARG A CA 1
ATOM 1493 C C . ARG A 1 192 ? -15.210 -14.423 9.927 1.00 98.69 192 ARG A C 1
ATOM 1495 O O . ARG A 1 192 ? -14.554 -14.284 10.955 1.00 98.69 192 ARG A O 1
ATOM 1502 N N . LYS A 1 193 ? -14.887 -15.329 8.995 1.00 98.38 193 LYS A N 1
ATOM 1503 C CA . LYS A 1 193 ? -13.692 -16.193 9.100 1.00 98.38 193 LYS A CA 1
ATOM 1504 C C . LYS A 1 193 ? -12.399 -15.374 9.163 1.00 98.38 193 LYS A C 1
ATOM 1506 O O . LYS A 1 193 ? -11.538 -15.673 9.985 1.00 98.38 193 LYS A O 1
ATOM 1511 N N . TYR A 1 194 ? -12.268 -14.340 8.330 1.00 98.38 194 TYR A N 1
ATOM 1512 C CA . TYR A 1 194 ? -11.093 -13.466 8.331 1.00 98.38 194 TYR A CA 1
ATOM 1513 C C . TYR A 1 194 ? -10.994 -12.591 9.586 1.00 98.38 194 TYR A C 1
ATOM 1515 O O . TYR A 1 194 ? -9.888 -12.381 10.079 1.00 98.38 194 TYR A O 1
ATOM 1523 N N . VAL A 1 195 ? -12.127 -12.115 10.120 1.00 98.56 195 VAL A N 1
ATOM 1524 C CA . VAL A 1 195 ? -12.186 -11.407 11.407 1.00 98.56 195 VAL A CA 1
ATOM 1525 C C . VAL A 1 195 ? -11.605 -12.310 12.493 1.00 98.56 195 VAL A C 1
ATOM 1527 O O . VAL A 1 195 ? -10.574 -11.952 13.050 1.00 98.56 195 VAL A O 1
ATOM 1530 N N . ILE A 1 196 ? -12.174 -13.508 12.693 1.00 98.06 196 ILE A N 1
ATOM 1531 C CA . ILE A 1 196 ? -11.692 -14.499 13.675 1.00 98.06 196 ILE A CA 1
ATOM 1532 C C . ILE A 1 196 ? -10.190 -14.763 13.486 1.00 98.06 196 ILE A C 1
ATOM 1534 O O . ILE A 1 196 ? -9.400 -14.602 14.415 1.00 98.06 196 ILE A O 1
ATOM 1538 N N . SER A 1 197 ? -9.771 -15.090 12.258 1.00 96.94 197 SER A N 1
ATOM 1539 C CA . SER A 1 197 ? -8.382 -15.454 11.949 1.00 96.94 197 SER A CA 1
ATOM 1540 C C . SER A 1 197 ? -7.352 -14.374 12.293 1.00 96.94 197 SER A C 1
ATOM 1542 O O . SER A 1 197 ? -6.210 -14.721 12.593 1.00 96.94 197 SER A O 1
ATOM 1544 N N . CYS A 1 198 ? -7.710 -13.089 12.215 1.00 96.94 198 CYS A N 1
ATOM 1545 C CA . CYS A 1 198 ? -6.790 -11.992 12.523 1.00 96.94 198 CYS A CA 1
ATOM 1546 C C . CYS A 1 198 ? -7.008 -11.410 13.928 1.00 96.94 198 CYS A C 1
ATOM 1548 O O . CYS A 1 198 ? -6.089 -10.817 14.481 1.00 96.94 198 CYS A O 1
ATOM 1550 N N . THR A 1 199 ? -8.163 -11.623 14.566 1.00 98.19 199 THR A N 1
ATOM 1551 C CA . THR A 1 199 ? -8.340 -11.288 15.989 1.00 98.19 199 THR A CA 1
ATOM 1552 C C . THR A 1 199 ? -7.674 -12.306 16.915 1.00 98.19 199 THR A C 1
ATOM 1554 O O . THR A 1 199 ? -7.178 -11.919 17.970 1.00 98.19 199 THR A O 1
ATOM 1557 N N . SER A 1 200 ? -7.571 -13.572 16.498 1.00 97.31 200 SER A N 1
ATOM 1558 C CA . SER A 1 200 ? -6.832 -14.641 17.194 1.00 97.31 200 SER A CA 1
ATOM 1559 C C . SER A 1 200 ? -5.335 -14.701 16.845 1.00 97.31 200 SER A C 1
ATOM 1561 O O . SER A 1 200 ? -4.689 -15.724 17.066 1.00 97.31 200 SER A O 1
ATOM 1563 N N . SER A 1 201 ? -4.765 -13.642 16.258 1.00 96.12 201 SER A N 1
ATOM 1564 C CA . SER A 1 201 ? -3.356 -13.606 15.851 1.00 96.12 201 SER A CA 1
ATOM 1565 C C . SER A 1 201 ? -2.667 -12.303 16.242 1.00 96.12 201 SER A C 1
ATOM 1567 O O . SER A 1 201 ? -3.198 -11.214 16.047 1.00 96.12 201 SER A O 1
ATOM 1569 N N . GLU A 1 202 ? -1.423 -12.411 16.706 1.00 94.69 202 GLU A N 1
ATOM 1570 C CA . GLU A 1 202 ? -0.517 -11.266 16.835 1.00 94.69 202 GLU A CA 1
ATOM 1571 C C . GLU A 1 202 ? 0.112 -10.834 15.494 1.00 94.69 202 GLU A C 1
ATOM 1573 O O . GLU A 1 202 ? 0.664 -9.741 15.408 1.00 94.69 202 GLU A O 1
ATOM 1578 N N . ASN A 1 203 ? 0.058 -11.684 14.457 1.00 95.50 203 ASN A N 1
ATOM 1579 C CA . ASN A 1 203 ? 0.818 -11.521 13.207 1.00 95.50 203 ASN A CA 1
ATOM 1580 C C . ASN A 1 203 ? -0.051 -11.185 11.977 1.00 95.50 203 ASN A C 1
ATOM 1582 O O . ASN A 1 203 ? 0.493 -10.938 10.899 1.00 95.50 203 ASN A O 1
ATOM 1586 N N . CYS A 1 204 ? -1.379 -11.171 12.127 1.00 97.00 204 CYS A N 1
ATOM 1587 C CA . CYS A 1 204 ? -2.312 -10.591 11.161 1.00 97.00 204 CYS A CA 1
ATOM 1588 C C . CYS A 1 204 ? -3.159 -9.525 11.850 1.00 97.00 204 CYS A C 1
ATOM 1590 O O . CYS A 1 204 ? -3.704 -9.771 12.923 1.00 97.00 204 CYS A O 1
ATOM 1592 N N . HIS A 1 205 ? -3.362 -8.385 11.197 1.00 98.44 205 HIS A N 1
ATOM 1593 C CA . HIS A 1 205 ? -4.349 -7.393 11.611 1.00 98.44 205 HIS A CA 1
ATOM 1594 C C . HIS A 1 205 ? -5.265 -7.018 10.448 1.00 98.44 205 HIS A C 1
ATOM 1596 O O . HIS A 1 205 ? -4.851 -6.981 9.289 1.00 98.44 205 HIS A O 1
ATOM 1602 N N . MET A 1 206 ? -6.522 -6.716 10.768 1.00 98.69 206 MET A N 1
ATOM 1603 C CA . MET A 1 206 ? -7.528 -6.316 9.790 1.00 98.69 206 MET A CA 1
ATOM 1604 C C . MET A 1 206 ? -7.798 -4.814 9.873 1.00 98.69 206 MET A C 1
ATOM 1606 O O . MET A 1 206 ? -8.087 -4.282 10.945 1.00 98.69 206 MET A O 1
ATOM 1610 N N . ILE A 1 207 ? -7.782 -4.150 8.719 1.00 98.81 207 ILE A N 1
ATOM 1611 C CA . ILE A 1 207 ? -8.264 -2.781 8.523 1.00 98.81 207 ILE A CA 1
ATOM 1612 C C . ILE A 1 207 ? -9.612 -2.849 7.797 1.00 98.81 207 ILE A C 1
ATOM 1614 O O . ILE A 1 207 ? -9.725 -3.509 6.765 1.00 98.81 207 ILE A O 1
ATOM 1618 N N . VAL A 1 208 ? -10.625 -2.143 8.300 1.00 98.81 208 VAL A N 1
ATOM 1619 C CA . VAL A 1 208 ? -11.928 -1.992 7.626 1.00 98.81 208 VAL A CA 1
ATOM 1620 C C . VAL A 1 208 ? -12.107 -0.579 7.086 1.00 98.81 208 VAL A C 1
ATOM 1622 O O . VAL A 1 208 ? -11.722 0.396 7.731 1.00 98.81 208 VAL A O 1
ATOM 1625 N N . SER A 1 209 ? -12.733 -0.472 5.917 1.00 98.62 209 SER A N 1
ATOM 1626 C CA . SER A 1 209 ? -13.213 0.769 5.313 1.00 98.62 209 SER A CA 1
ATOM 1627 C C . SER A 1 209 ? -14.736 0.718 5.260 1.00 98.62 209 SER A C 1
ATOM 1629 O O . SER A 1 209 ? -15.299 -0.143 4.589 1.00 98.62 209 SER A O 1
ATOM 1631 N N . TYR A 1 210 ? -15.420 1.604 5.981 1.00 98.62 210 TYR A N 1
ATOM 1632 C CA . TYR A 1 210 ? -16.868 1.504 6.193 1.00 98.62 210 TYR A CA 1
ATOM 1633 C C . TYR A 1 210 ? -17.561 2.870 6.187 1.00 98.62 210 TYR A C 1
ATOM 1635 O O . TYR A 1 210 ? -16.931 3.913 6.383 1.00 98.62 210 TYR A O 1
ATOM 1643 N N . HIS A 1 211 ? -18.874 2.879 5.949 1.00 98.25 211 HIS A N 1
ATOM 1644 C CA . HIS A 1 211 ? -19.690 4.090 5.939 1.00 98.25 211 HIS A CA 1
ATOM 1645 C C . HIS A 1 211 ? -20.374 4.334 7.300 1.00 98.25 211 HIS A C 1
ATOM 1647 O O . HIS A 1 211 ? -21.359 3.684 7.652 1.00 98.25 211 HIS A O 1
ATOM 1653 N N . ARG A 1 212 ? -19.935 5.361 8.042 1.00 98.19 212 ARG A N 1
ATOM 1654 C CA . ARG A 1 212 ? -20.384 5.673 9.419 1.00 98.19 212 ARG A CA 1
ATOM 1655 C C . ARG A 1 212 ? -21.901 5.814 9.607 1.00 98.19 212 ARG A C 1
ATOM 1657 O O . ARG A 1 212 ? -22.419 5.385 10.635 1.00 98.19 212 ARG A O 1
ATOM 1664 N N . LYS A 1 213 ? -22.625 6.347 8.614 1.00 97.44 213 LYS A N 1
ATOM 1665 C CA . LYS A 1 213 ? -24.105 6.446 8.615 1.00 97.44 213 LYS A CA 1
ATOM 1666 C C . LYS A 1 213 ? -24.829 5.129 8.954 1.00 97.44 213 LYS A C 1
ATOM 1668 O O . LYS A 1 213 ? -25.859 5.189 9.617 1.00 97.44 213 LYS A O 1
ATOM 1673 N N . TYR A 1 214 ? -24.298 3.965 8.566 1.00 97.38 214 TYR A N 1
ATOM 1674 C CA . TYR A 1 214 ? -24.907 2.656 8.870 1.00 97.38 214 TYR A CA 1
ATOM 1675 C C . TYR A 1 214 ? -24.819 2.309 10.366 1.00 97.38 214 TYR A C 1
ATOM 1677 O O . TYR A 1 214 ? -25.751 1.756 10.941 1.00 97.38 214 TYR A O 1
ATOM 1685 N N . LEU A 1 215 ? -23.765 2.775 11.042 1.00 97.94 215 LEU A N 1
ATOM 1686 C CA . LEU A 1 215 ? -23.612 2.727 12.501 1.00 97.94 215 LEU A CA 1
ATOM 1687 C C . LEU A 1 215 ? -24.350 3.899 13.196 1.00 97.94 215 LEU A C 1
ATOM 1689 O O . LEU A 1 215 ? -24.139 4.159 14.380 1.00 97.94 215 LEU A O 1
ATOM 1693 N N . LYS A 1 216 ? -25.182 4.655 12.457 1.00 97.69 216 LYS A N 1
ATOM 1694 C CA . LYS A 1 216 ? -25.829 5.928 12.851 1.00 97.69 216 LYS A CA 1
ATOM 1695 C C . LYS A 1 216 ? -24.852 7.036 13.276 1.00 97.69 216 LYS A C 1
ATOM 1697 O O . LYS A 1 216 ? -25.256 8.051 13.842 1.00 97.69 216 LYS A O 1
ATOM 1702 N N . GLN A 1 217 ? -23.563 6.863 13.002 1.00 97.00 217 GLN A N 1
ATOM 1703 C CA . GLN A 1 217 ? -22.515 7.815 13.346 1.00 97.00 217 GLN A CA 1
ATOM 1704 C C . GLN A 1 217 ? -22.448 8.955 12.328 1.00 97.00 217 GLN A C 1
ATOM 1706 O O . GLN A 1 217 ? -22.761 8.803 11.148 1.00 97.00 217 GLN A O 1
ATOM 1711 N N . THR A 1 218 ? -21.989 10.117 12.787 1.00 94.38 218 THR A N 1
ATOM 1712 C CA . THR A 1 218 ? -21.800 11.290 11.920 1.00 94.38 218 THR A CA 1
ATOM 1713 C C . THR A 1 218 ? -20.589 11.119 10.997 1.00 94.38 218 THR A C 1
ATOM 1715 O O . THR A 1 218 ? -19.550 10.608 11.420 1.00 94.38 218 THR A O 1
ATOM 1718 N N . GLY A 1 219 ? -20.669 11.636 9.770 1.00 91.06 219 GLY A N 1
ATOM 1719 C CA . GLY A 1 219 ? -19.626 11.508 8.741 1.00 91.06 219 GLY A CA 1
ATOM 1720 C C . GLY A 1 219 ? -19.904 10.392 7.725 1.00 91.06 219 GLY A C 1
ATOM 1721 O O . GLY A 1 219 ? -20.897 9.674 7.832 1.00 91.06 219 GLY A O 1
ATOM 1722 N N . THR A 1 220 ? -19.031 10.281 6.723 1.00 90.81 220 THR A N 1
ATOM 1723 C CA . THR A 1 220 ? -19.184 9.380 5.570 1.00 90.81 220 THR A CA 1
ATOM 1724 C C . THR A 1 220 ? -18.268 8.155 5.696 1.00 90.81 220 THR A C 1
ATOM 1726 O O . THR A 1 220 ? -18.473 7.341 6.597 1.00 90.81 220 THR A O 1
ATOM 1729 N N . GLY A 1 221 ? -17.271 8.006 4.819 1.00 95.19 221 GLY A N 1
ATOM 1730 C CA . GLY A 1 221 ? -16.292 6.921 4.870 1.00 95.19 221 GLY A CA 1
ATOM 1731 C C . GLY A 1 221 ? -15.316 7.066 6.039 1.00 95.19 221 GLY A C 1
ATOM 1732 O O . GLY A 1 221 ? -14.974 8.178 6.447 1.00 95.19 221 GLY A O 1
ATOM 1733 N N . HIS A 1 222 ? -14.865 5.941 6.583 1.00 98.31 222 HIS A N 1
ATOM 1734 C CA . HIS A 1 222 ? -13.860 5.902 7.637 1.00 98.31 222 HIS A CA 1
ATOM 1735 C C . HIS A 1 222 ? -13.028 4.618 7.567 1.00 98.31 222 HIS A C 1
ATOM 1737 O O . HIS A 1 222 ? -13.530 3.586 7.126 1.00 98.31 222 HIS A O 1
ATOM 1743 N N . PHE A 1 223 ? -11.780 4.692 8.032 1.00 98.75 223 PHE A N 1
ATOM 1744 C CA . PHE A 1 223 ? -10.892 3.545 8.215 1.00 98.75 223 PHE A CA 1
ATOM 1745 C C . PHE A 1 223 ? -10.573 3.364 9.699 1.00 98.75 223 PHE A C 1
ATOM 1747 O O . PHE A 1 223 ? -10.353 4.353 10.397 1.00 98.75 223 PHE A O 1
ATOM 1754 N N . SER A 1 224 ? -10.548 2.123 10.181 1.00 98.81 224 SER A N 1
ATOM 1755 C CA . SER A 1 224 ? -10.070 1.759 11.527 1.00 98.81 224 SER A CA 1
ATOM 1756 C C . SER A 1 224 ? -9.622 0.294 11.559 1.00 98.81 224 SER A C 1
ATOM 1758 O O . SER A 1 224 ? -10.117 -0.496 10.748 1.00 98.81 224 SER A O 1
ATOM 1760 N N . PRO A 1 225 ? -8.712 -0.098 12.470 1.00 98.75 225 PRO A N 1
ATOM 1761 C CA . PRO A 1 225 ? -8.383 -1.495 12.676 1.00 98.75 225 PRO A CA 1
ATOM 1762 C C . PRO A 1 225 ? -9.449 -2.200 13.527 1.00 98.75 225 PRO A C 1
ATOM 1764 O O . PRO A 1 225 ? -10.104 -1.589 14.381 1.00 98.75 225 PRO A O 1
ATOM 1767 N N . ILE A 1 226 ? -9.600 -3.503 13.296 1.00 98.81 226 ILE A N 1
ATOM 1768 C CA . ILE A 1 226 ? -10.412 -4.392 14.129 1.00 98.81 226 ILE A CA 1
ATOM 1769 C C . ILE A 1 226 ? -9.562 -4.897 15.288 1.00 98.81 226 ILE A C 1
ATOM 1771 O O . ILE A 1 226 ? -8.526 -5.521 15.078 1.00 98.81 226 ILE A O 1
ATOM 1775 N N . GLY A 1 227 ? -10.007 -4.609 16.510 1.00 98.19 227 GLY A N 1
ATOM 1776 C CA . GLY A 1 227 ? -9.303 -4.980 17.735 1.00 98.19 227 GLY A CA 1
ATOM 1777 C C . GLY A 1 227 ? -9.686 -6.346 18.298 1.00 98.19 227 GLY A C 1
ATOM 1778 O O . GLY A 1 227 ? -8.949 -6.861 19.125 1.00 98.19 227 GLY A O 1
ATOM 1779 N N . GLY A 1 228 ? -10.825 -6.920 17.906 1.00 98.44 228 GLY A N 1
ATOM 1780 C CA . GLY A 1 228 ? -11.342 -8.139 18.528 1.00 98.44 228 GLY A CA 1
ATOM 1781 C C . GLY A 1 228 ? -12.711 -8.568 18.011 1.00 98.44 228 GLY A C 1
ATOM 1782 O O . GLY A 1 228 ? -13.395 -7.795 17.330 1.00 98.44 228 GLY A O 1
ATOM 1783 N N . TYR A 1 229 ? -13.108 -9.792 18.347 1.00 98.81 229 TYR A N 1
ATOM 1784 C CA . TYR A 1 229 ? -14.376 -10.396 17.939 1.00 98.81 229 TYR A CA 1
ATOM 1785 C C . TYR A 1 229 ? -15.000 -11.191 19.084 1.00 98.81 229 TYR A C 1
ATOM 1787 O O . TYR A 1 229 ? -14.301 -11.879 19.811 1.00 98.81 229 TYR A O 1
ATOM 1795 N N . HIS A 1 230 ? -16.315 -11.104 19.242 1.00 98.69 230 HIS A N 1
ATOM 1796 C CA . HIS A 1 230 ? -17.058 -11.820 20.272 1.00 98.69 230 HIS A CA 1
ATOM 1797 C C . HIS A 1 230 ? -18.049 -12.779 19.608 1.00 98.69 230 HIS A C 1
ATOM 1799 O O . HIS A 1 230 ? -19.052 -12.328 19.032 1.00 98.69 230 HIS A O 1
ATOM 1805 N N . VAL A 1 231 ? -17.786 -14.088 19.698 1.00 97.56 231 VAL A N 1
ATOM 1806 C CA . VAL A 1 231 ? -18.524 -15.118 18.946 1.00 97.56 231 VAL A CA 1
ATOM 1807 C C . VAL A 1 231 ? -19.983 -15.163 19.391 1.00 97.56 231 VAL A C 1
ATOM 1809 O O . VAL A 1 231 ? -20.884 -15.060 18.559 1.00 97.56 231 VAL A O 1
ATOM 1812 N N . GLY A 1 232 ? -20.239 -15.225 20.703 1.00 97.25 232 GLY A N 1
ATOM 1813 C CA . GLY A 1 232 ? -21.585 -15.438 21.258 1.00 97.25 232 GLY A CA 1
ATOM 1814 C C . GLY A 1 232 ? -22.631 -14.350 20.957 1.00 97.25 232 GLY A C 1
ATOM 1815 O O . GLY A 1 232 ? -23.822 -14.590 21.135 1.00 97.25 232 GLY A O 1
ATOM 1816 N N . LYS A 1 233 ? -22.214 -13.164 20.488 1.00 97.94 233 LYS A N 1
ATOM 1817 C CA . LYS A 1 233 ? -23.113 -12.074 20.038 1.00 97.94 233 LYS A CA 1
ATOM 1818 C C . LYS A 1 233 ? -22.846 -11.616 18.592 1.00 97.94 233 LYS A C 1
ATOM 1820 O O . LYS A 1 233 ? -23.475 -10.660 18.152 1.00 97.94 233 LYS A O 1
ATOM 1825 N N . ASP A 1 234 ? -21.918 -12.257 17.875 1.00 98.56 234 ASP A N 1
ATOM 1826 C CA . ASP A 1 234 ? -21.440 -11.849 16.542 1.00 98.56 234 ASP A CA 1
ATOM 1827 C C . ASP A 1 234 ? -21.041 -10.355 16.466 1.00 98.56 234 ASP A C 1
ATOM 1829 O O . ASP A 1 234 ? -21.461 -9.614 15.574 1.00 98.56 234 ASP A O 1
ATOM 1833 N N . MET A 1 235 ? -20.252 -9.889 17.445 1.00 98.69 235 MET A N 1
ATOM 1834 C CA . MET A 1 235 ? -19.858 -8.477 17.589 1.00 98.69 235 MET A CA 1
ATOM 1835 C C . MET A 1 235 ? -18.376 -8.267 17.267 1.00 98.69 235 MET A C 1
ATOM 1837 O O . MET A 1 235 ? -17.526 -9.051 17.678 1.00 98.69 235 MET A O 1
ATOM 1841 N N . VAL A 1 236 ? -18.050 -7.161 16.600 1.00 98.81 236 VAL A N 1
ATOM 1842 C CA . VAL A 1 236 ? -16.689 -6.769 16.208 1.00 98.81 236 VAL A CA 1
ATOM 1843 C C . VAL A 1 236 ? -16.279 -5.493 16.950 1.00 98.81 236 VAL A C 1
ATOM 1845 O O . VAL A 1 236 ? -17.043 -4.526 16.971 1.00 98.81 236 VAL A O 1
ATOM 1848 N N . LEU A 1 237 ? -15.078 -5.463 17.536 1.00 98.88 237 LEU A N 1
ATOM 1849 C CA . LEU A 1 237 ? -14.520 -4.283 18.204 1.00 98.88 237 LEU A CA 1
ATOM 1850 C C . LEU A 1 237 ? -13.778 -3.386 17.204 1.00 98.88 237 LEU A C 1
ATOM 1852 O O . LEU A 1 237 ? -12.728 -3.763 16.682 1.00 98.88 237 LEU A O 1
ATOM 1856 N N . ILE A 1 238 ? -14.278 -2.169 16.991 1.00 98.88 238 ILE A N 1
ATOM 1857 C CA . ILE A 1 238 ? -13.624 -1.142 16.171 1.00 98.88 238 ILE A CA 1
ATOM 1858 C C . ILE A 1 238 ? -12.759 -0.246 17.065 1.00 98.88 238 ILE A C 1
ATOM 1860 O O . ILE A 1 238 ? -13.254 0.386 18.005 1.00 98.88 238 ILE A O 1
ATOM 1864 N N . LEU A 1 239 ? -11.469 -0.138 16.736 1.00 98.75 239 LEU A N 1
ATOM 1865 C CA . LEU A 1 239 ? -10.531 0.788 17.377 1.00 98.75 239 LEU A CA 1
ATOM 1866 C C . LEU A 1 239 ? -10.537 2.136 16.632 1.00 98.75 239 LEU A C 1
ATOM 1868 O O . LEU A 1 239 ? -9.648 2.437 15.841 1.00 98.75 239 LEU A O 1
ATOM 1872 N N . ASP A 1 240 ? -11.591 2.927 16.847 1.00 98.56 240 ASP A N 1
ATOM 1873 C CA . ASP A 1 240 ? -11.849 4.185 16.128 1.00 98.56 240 ASP A CA 1
ATOM 1874 C C . ASP A 1 240 ? -10.749 5.257 16.304 1.00 98.56 240 ASP A C 1
ATOM 1876 O O . ASP A 1 240 ? -10.716 6.000 17.290 1.00 98.56 240 ASP A O 1
ATOM 1880 N N . VAL A 1 241 ? -9.882 5.399 15.294 1.00 98.44 241 VAL A N 1
ATOM 1881 C CA . VAL A 1 241 ? -8.771 6.372 15.281 1.00 98.44 241 VAL A CA 1
ATOM 1882 C C . VAL A 1 241 ? -9.227 7.838 15.353 1.00 98.44 241 VAL A C 1
ATOM 1884 O O . VAL A 1 241 ? -8.428 8.707 15.719 1.00 98.44 241 VAL A O 1
ATOM 1887 N N . ALA A 1 242 ? -10.509 8.146 15.110 1.00 97.81 242 ALA A N 1
ATOM 1888 C CA . ALA A 1 242 ? -11.106 9.454 15.396 1.00 97.81 242 ALA A CA 1
ATOM 1889 C C . ALA A 1 242 ? -11.432 9.608 16.898 1.00 97.81 242 ALA A C 1
ATOM 1891 O O . ALA A 1 242 ? -12.541 9.987 17.283 1.00 97.81 242 ALA A O 1
ATOM 1892 N N . ARG A 1 243 ? -10.445 9.365 17.769 1.00 96.62 243 ARG A N 1
ATOM 1893 C CA . ARG A 1 243 ? -10.581 9.318 19.242 1.00 96.62 243 ARG A CA 1
ATOM 1894 C C . ARG A 1 243 ? -11.044 10.634 19.884 1.00 96.62 243 ARG A C 1
ATOM 1896 O O . ARG A 1 243 ? -11.534 10.643 21.012 1.00 96.62 243 ARG A O 1
ATOM 1903 N N . PHE A 1 244 ? -10.921 11.756 19.171 1.00 94.75 244 PHE A N 1
ATOM 1904 C CA . PHE A 1 244 ? -11.506 13.050 19.555 1.00 94.75 244 PHE A CA 1
ATOM 1905 C C . PHE A 1 244 ? -13.030 13.119 19.350 1.00 94.75 244 PHE A C 1
ATOM 1907 O O . PHE A 1 244 ? -13.659 14.091 19.767 1.00 94.75 244 PHE A O 1
ATOM 1914 N N . LYS A 1 245 ? -13.626 12.123 18.687 1.00 96.69 245 LYS A N 1
ATOM 1915 C CA . LYS A 1 245 ? -15.023 12.091 18.248 1.00 96.69 245 LYS A CA 1
ATOM 1916 C C . LYS A 1 245 ? -15.803 10.958 18.905 1.00 96.69 245 LYS A C 1
ATOM 1918 O O . LYS A 1 245 ? -16.822 11.249 19.524 1.00 96.69 245 LYS A O 1
ATOM 1923 N N . TYR A 1 246 ? -15.318 9.720 18.794 1.00 97.62 246 TYR A N 1
ATOM 1924 C CA . TYR A 1 246 ? -15.944 8.521 19.358 1.00 97.62 246 TYR A CA 1
ATOM 1925 C C . TYR A 1 246 ? -14.896 7.624 20.050 1.00 97.62 246 TYR A C 1
ATOM 1927 O O . TYR A 1 246 ? -13.730 7.631 19.650 1.00 97.62 246 TYR A O 1
ATOM 1935 N N . PRO A 1 247 ? -15.275 6.874 21.101 1.00 97.44 247 PRO A N 1
ATOM 1936 C CA . PRO A 1 247 ? -14.416 5.866 21.725 1.00 97.44 247 PRO A CA 1
ATOM 1937 C C . PRO A 1 247 ? -14.332 4.587 20.866 1.00 97.44 247 PRO A C 1
ATOM 1939 O O . PRO A 1 247 ? -15.141 4.415 19.948 1.00 97.44 247 PRO A O 1
ATOM 1942 N N . PRO A 1 248 ? -13.423 3.641 21.184 1.00 98.50 248 PRO A N 1
ATOM 1943 C CA . PRO A 1 248 ? -13.544 2.265 20.710 1.00 98.50 248 PRO A CA 1
ATOM 1944 C C . PRO A 1 248 ? -14.922 1.693 21.056 1.00 98.50 248 PRO A C 1
ATOM 1946 O O . PRO A 1 248 ? -15.488 2.002 22.113 1.00 98.50 248 PRO A O 1
ATOM 1949 N N . HIS A 1 249 ? -15.477 0.878 20.167 1.00 98.75 249 HIS A N 1
ATOM 1950 C CA . HIS A 1 249 ? -16.847 0.395 20.309 1.00 98.75 249 HIS A CA 1
ATOM 1951 C C . HIS A 1 249 ? -17.072 -0.930 19.586 1.00 98.75 249 HIS A C 1
ATOM 1953 O O . HIS A 1 249 ? -16.511 -1.186 18.522 1.00 98.75 249 HIS A O 1
ATOM 1959 N N . TRP A 1 250 ? -17.924 -1.758 20.179 1.00 98.88 250 TRP A N 1
ATOM 1960 C CA . TRP A 1 250 ? -18.427 -2.987 19.586 1.00 98.88 250 TRP A CA 1
ATOM 1961 C C . TRP A 1 250 ? -19.602 -2.677 18.656 1.00 98.88 250 TRP A C 1
ATOM 1963 O O . TRP A 1 250 ? -20.463 -1.863 19.004 1.00 98.88 250 TRP A O 1
ATOM 1973 N N . VAL A 1 251 ? -19.674 -3.348 17.507 1.00 98.81 251 VAL A N 1
ATOM 1974 C CA . VAL A 1 251 ? -20.830 -3.317 16.589 1.00 98.81 251 VAL A CA 1
ATOM 1975 C C . VAL A 1 251 ? -21.188 -4.725 16.108 1.00 98.81 251 VAL A C 1
ATOM 1977 O O . VAL A 1 251 ? -20.287 -5.560 16.024 1.00 98.81 251 VAL A O 1
ATOM 1980 N N . PRO A 1 252 ? -22.453 -5.009 15.747 1.00 98.75 252 PRO A N 1
ATOM 1981 C CA . PRO A 1 252 ? -22.804 -6.275 15.110 1.00 98.75 252 PRO A CA 1
ATOM 1982 C C . PRO A 1 252 ? -22.052 -6.442 13.787 1.00 98.75 252 PRO A C 1
ATOM 1984 O O . PRO A 1 252 ? -21.981 -5.499 12.989 1.00 98.75 252 PRO A O 1
ATOM 1987 N N . LEU A 1 253 ? -21.524 -7.639 13.532 1.00 98.81 253 LEU A N 1
ATOM 1988 C CA . LEU A 1 253 ? -20.753 -7.945 12.325 1.00 98.81 253 LEU A CA 1
ATOM 1989 C C . LEU A 1 253 ? -21.574 -7.705 11.052 1.00 98.81 253 LEU A C 1
ATOM 1991 O O . LEU A 1 253 ? -21.043 -7.177 10.079 1.00 98.81 253 LEU A O 1
ATOM 1995 N N . THR A 1 254 ? -22.874 -8.006 11.084 1.00 98.62 254 THR A N 1
ATOM 1996 C CA . THR A 1 254 ? -23.835 -7.721 10.005 1.00 98.62 254 THR A CA 1
ATOM 1997 C C . THR A 1 254 ? -23.927 -6.231 9.673 1.00 98.62 254 THR A C 1
ATOM 1999 O O . THR A 1 254 ? -23.796 -5.854 8.514 1.00 98.62 254 THR A O 1
ATOM 2002 N N . ILE A 1 255 ? -24.045 -5.363 10.681 1.00 98.69 255 ILE A N 1
ATOM 2003 C CA . ILE A 1 255 ? -24.103 -3.904 10.489 1.00 98.69 255 ILE A CA 1
ATOM 2004 C C . ILE A 1 255 ? -22.771 -3.354 9.962 1.00 98.69 255 ILE A C 1
ATOM 2006 O O . ILE A 1 255 ? -22.764 -2.423 9.154 1.00 98.69 255 ILE A O 1
ATOM 2010 N N . LEU A 1 256 ? -21.637 -3.921 10.390 1.00 98.81 256 LEU A N 1
ATOM 2011 C CA . LEU A 1 256 ? -20.331 -3.565 9.833 1.00 98.81 256 LEU A CA 1
ATOM 2012 C C . LEU A 1 256 ? -20.192 -4.037 8.379 1.00 98.81 256 LEU A C 1
ATOM 2014 O O . LEU A 1 256 ? -19.706 -3.274 7.547 1.00 98.81 256 LEU A O 1
ATOM 2018 N N . TRP A 1 257 ? -20.656 -5.246 8.058 1.00 98.81 257 TRP A N 1
ATOM 2019 C CA . TRP A 1 257 ? -20.697 -5.760 6.690 1.00 98.81 257 TRP A CA 1
ATOM 2020 C C . TRP A 1 257 ? -21.528 -4.854 5.779 1.00 98.81 257 TRP A C 1
ATOM 2022 O O . TRP A 1 257 ? -21.007 -4.390 4.768 1.00 98.81 257 TRP A O 1
ATOM 2032 N N . ASP A 1 258 ? -22.750 -4.494 6.180 1.00 98.56 258 ASP A N 1
ATOM 2033 C CA . ASP A 1 258 ? -23.600 -3.555 5.438 1.00 98.56 258 ASP A CA 1
ATOM 2034 C C . ASP A 1 258 ? -22.921 -2.189 5.263 1.00 98.56 258 ASP A C 1
ATOM 2036 O O . ASP A 1 258 ? -22.977 -1.596 4.189 1.00 98.56 258 ASP A O 1
ATOM 2040 N N . ALA A 1 259 ? -22.210 -1.699 6.286 1.00 98.50 259 ALA A N 1
ATOM 2041 C CA . ALA A 1 259 ? -21.462 -0.446 6.211 1.00 98.50 259 ALA A CA 1
ATOM 2042 C C . ALA A 1 259 ? -20.264 -0.505 5.241 1.00 98.50 259 ALA A C 1
ATOM 2044 O O . ALA A 1 259 ? -19.904 0.526 4.662 1.00 98.50 259 ALA A O 1
ATOM 2045 N N . MET A 1 260 ? -19.636 -1.671 5.059 1.00 98.50 260 MET A N 1
ATOM 2046 C CA . MET A 1 260 ? -18.592 -1.900 4.047 1.00 98.50 260 MET A CA 1
ATOM 2047 C C . MET A 1 260 ? -19.183 -2.157 2.654 1.00 98.50 260 MET A C 1
ATOM 2049 O O . MET A 1 260 ? -18.594 -1.743 1.655 1.00 98.50 260 MET A O 1
ATOM 2053 N N . ASN A 1 261 ? -20.362 -2.780 2.579 1.00 97.88 261 ASN A N 1
ATOM 2054 C CA . ASN A 1 261 ? -21.098 -3.077 1.350 1.00 97.88 261 ASN A CA 1
ATOM 2055 C C . ASN A 1 261 ? -21.825 -1.841 0.791 1.00 97.88 261 ASN A C 1
ATOM 2057 O O . ASN A 1 261 ? -23.006 -1.855 0.455 1.00 97.88 261 ASN A O 1
ATOM 2061 N N . THR A 1 262 ? -21.083 -0.739 0.712 1.00 97.25 262 THR A N 1
ATOM 2062 C CA . THR A 1 262 ? -21.535 0.560 0.223 1.00 97.25 262 THR A CA 1
ATOM 2063 C C . THR A 1 262 ? -20.577 1.071 -0.837 1.00 97.25 262 THR A C 1
ATOM 2065 O O . THR A 1 262 ? -19.360 1.062 -0.642 1.00 97.25 262 THR A O 1
ATOM 2068 N N . VAL A 1 263 ? -21.127 1.583 -1.934 1.00 95.75 263 VAL A N 1
ATOM 2069 C CA . VAL A 1 263 ? -20.355 2.230 -2.999 1.00 95.75 263 VAL A CA 1
ATOM 2070 C C . VAL A 1 263 ? -19.779 3.571 -2.516 1.00 95.75 263 VAL A C 1
ATOM 2072 O O . VAL A 1 263 ? -20.365 4.273 -1.682 1.00 95.75 263 VAL A O 1
ATOM 2075 N N . VAL A 1 264 ? -18.585 3.909 -2.993 1.00 92.31 264 VAL A N 1
ATOM 2076 C CA . VAL A 1 264 ? -17.965 5.233 -2.894 1.00 92.31 264 VAL A CA 1
ATOM 2077 C C . VAL A 1 264 ? -18.300 5.987 -4.178 1.00 92.31 264 VAL A C 1
ATOM 2079 O O . VAL A 1 264 ? -17.888 5.569 -5.256 1.00 92.31 264 VAL A O 1
ATOM 2082 N N . GLU A 1 265 ? -19.052 7.083 -4.061 1.00 87.44 265 GLU A N 1
ATOM 2083 C CA . GLU A 1 265 ? -19.568 7.853 -5.206 1.00 87.44 265 GLU A CA 1
ATOM 2084 C C . GLU A 1 265 ? -18.449 8.288 -6.170 1.00 87.44 265 GLU A C 1
ATOM 2086 O O . GLU A 1 265 ? -18.579 8.094 -7.374 1.00 87.44 265 GLU A O 1
ATOM 2091 N N . ASP A 1 266 ? -17.311 8.755 -5.642 1.00 82.38 266 ASP A N 1
ATOM 2092 C CA . ASP A 1 266 ? -16.161 9.232 -6.430 1.00 82.38 266 ASP A CA 1
ATOM 2093 C C . ASP A 1 266 ? -15.486 8.163 -7.314 1.00 82.38 266 ASP A C 1
ATOM 2095 O O . ASP A 1 266 ? -14.753 8.513 -8.240 1.00 82.38 266 ASP A O 1
ATOM 2099 N N . THR A 1 267 ? -15.651 6.868 -7.012 1.00 85.12 267 THR A N 1
ATOM 2100 C CA . THR A 1 267 ? -14.929 5.781 -7.708 1.00 85.12 267 THR A CA 1
ATOM 2101 C C . THR A 1 267 ? -15.824 4.693 -8.292 1.00 85.12 267 THR A C 1
ATOM 2103 O O . THR A 1 267 ? -15.318 3.847 -9.026 1.00 85.12 267 THR A O 1
ATOM 2106 N N . GLY A 1 268 ? -17.114 4.657 -7.945 1.00 90.69 268 GLY A N 1
ATOM 2107 C CA . GLY A 1 268 ? -18.027 3.564 -8.304 1.00 90.69 268 GLY A CA 1
ATOM 2108 C C . GLY A 1 268 ? -17.736 2.230 -7.597 1.00 90.69 268 GLY A C 1
ATOM 2109 O O . GLY A 1 268 ? -18.478 1.265 -7.766 1.00 90.69 268 GLY A O 1
ATOM 2110 N N . LEU A 1 269 ? -16.689 2.157 -6.767 1.00 92.81 269 LEU A N 1
ATOM 2111 C CA . LEU A 1 269 ? -16.269 0.934 -6.082 1.00 92.81 269 LEU A CA 1
ATOM 2112 C C . LEU A 1 269 ? -16.878 0.816 -4.686 1.00 92.81 269 LEU A C 1
ATOM 2114 O O . LEU A 1 269 ? -17.041 1.807 -3.975 1.00 92.81 269 LEU A O 1
ATOM 2118 N N . HIS A 1 270 ? -17.131 -0.416 -4.245 1.00 95.88 270 HIS A N 1
ATOM 2119 C CA . HIS A 1 270 ? -17.492 -0.687 -2.855 1.00 95.88 270 HIS A CA 1
ATOM 2120 C C . HIS A 1 270 ? -16.344 -0.331 -1.900 1.00 95.88 270 HIS A C 1
ATOM 2122 O O . HIS A 1 270 ? -15.175 -0.236 -2.292 1.00 95.88 270 HIS A O 1
ATOM 2128 N N . ARG A 1 271 ? -16.664 -0.164 -0.615 1.00 97.50 271 ARG A N 1
ATOM 2129 C CA . ARG A 1 271 ? -15.668 -0.238 0.463 1.00 97.50 271 ARG A CA 1
ATOM 2130 C C . ARG A 1 271 ? -15.359 -1.719 0.757 1.00 97.50 271 ARG A C 1
ATOM 2132 O O . ARG A 1 271 ? -15.607 -2.584 -0.085 1.00 97.50 271 ARG A O 1
ATOM 2139 N N . GLY A 1 272 ? -14.758 -2.037 1.900 1.00 98.25 272 GLY A N 1
ATOM 2140 C CA . GLY A 1 272 ? -14.304 -3.402 2.174 1.00 98.25 272 GLY A CA 1
ATOM 2141 C C . GLY A 1 272 ? -13.295 -3.486 3.308 1.00 98.25 272 GLY A C 1
ATOM 2142 O O . GLY A 1 272 ? -13.199 -2.579 4.136 1.00 98.25 272 GLY A O 1
ATOM 2143 N N . PHE A 1 273 ? -12.513 -4.559 3.319 1.00 98.75 273 PHE A N 1
ATOM 2144 C CA . PHE A 1 273 ? -11.540 -4.858 4.365 1.00 98.75 273 PHE A CA 1
ATOM 2145 C C . PHE A 1 273 ? -10.211 -5.335 3.776 1.00 98.75 273 PHE A C 1
ATOM 2147 O O . PHE A 1 273 ? -10.120 -5.761 2.626 1.00 98.75 273 PHE A O 1
ATOM 2154 N N . MET A 1 274 ? -9.155 -5.240 4.569 1.00 98.62 274 MET A N 1
ATOM 2155 C CA . MET A 1 274 ? -7.803 -5.611 4.167 1.00 98.62 274 MET A CA 1
ATOM 2156 C C . MET A 1 274 ? -7.091 -6.296 5.329 1.00 98.62 274 MET A C 1
ATOM 2158 O O . MET A 1 274 ? -7.143 -5.819 6.463 1.00 98.62 274 MET A O 1
ATOM 2162 N N . LEU A 1 275 ? -6.456 -7.425 5.027 1.00 98.50 275 LEU A N 1
ATOM 2163 C CA . LEU A 1 275 ? -5.646 -8.222 5.941 1.00 98.50 275 LEU A CA 1
ATOM 2164 C C . LEU A 1 275 ? -4.187 -7.844 5.719 1.00 98.50 275 LEU A C 1
ATOM 2166 O O . LEU A 1 275 ? -3.724 -7.822 4.575 1.00 98.50 275 LEU A O 1
ATOM 2170 N N . LEU A 1 276 ? -3.496 -7.502 6.800 1.00 98.44 276 LEU A N 1
ATOM 2171 C CA . LEU A 1 276 ? -2.098 -7.099 6.786 1.00 98.44 276 LEU A CA 1
ATOM 2172 C C . LEU A 1 276 ? -1.302 -8.028 7.702 1.00 98.44 276 LEU A C 1
ATOM 2174 O O . LEU A 1 276 ? -1.635 -8.179 8.878 1.00 98.44 276 LEU A O 1
ATOM 2178 N N . SER A 1 277 ? -0.221 -8.590 7.173 1.00 97.31 277 SER A N 1
ATOM 2179 C CA . SER A 1 277 ? 0.815 -9.299 7.933 1.00 97.31 277 SER A CA 1
ATOM 2180 C C . SER A 1 277 ? 2.196 -8.763 7.561 1.00 97.31 277 SER A C 1
ATOM 2182 O O . SER A 1 277 ? 2.347 -8.058 6.566 1.00 97.31 277 SER A O 1
ATOM 2184 N N . ARG A 1 278 ? 3.239 -9.078 8.327 1.00 94.19 278 ARG A N 1
ATOM 2185 C CA . ARG A 1 278 ? 4.616 -8.695 7.971 1.00 94.19 278 ARG A CA 1
ATOM 2186 C C . ARG A 1 278 ? 5.124 -9.510 6.771 1.00 94.19 278 ARG A C 1
ATOM 2188 O O . ARG A 1 278 ? 4.979 -10.732 6.763 1.00 94.19 278 ARG A O 1
ATOM 2195 N N . LEU A 1 279 ? 5.757 -8.862 5.784 1.00 85.81 279 LEU A N 1
ATOM 2196 C CA . LEU A 1 279 ? 6.499 -9.577 4.734 1.00 85.81 279 LEU A CA 1
ATOM 2197 C C . LEU A 1 279 ? 7.676 -10.347 5.353 1.00 85.81 279 LEU A C 1
ATOM 2199 O O . LEU A 1 279 ? 8.485 -9.775 6.084 1.00 85.81 279 LEU A O 1
ATOM 2203 N N . GLN A 1 280 ? 7.790 -11.639 5.030 1.00 73.44 280 GLN A N 1
ATOM 2204 C CA . GLN A 1 280 ? 8.868 -12.508 5.531 1.00 73.44 280 GLN A CA 1
ATOM 2205 C C . GLN A 1 280 ? 10.252 -12.101 5.001 1.00 73.44 280 GLN A C 1
ATOM 2207 O O . GLN A 1 280 ? 11.262 -12.280 5.676 1.00 73.44 280 GLN A O 1
ATOM 2212 N N . ARG A 1 281 ? 10.295 -11.519 3.798 1.00 68.69 281 ARG A N 1
ATOM 2213 C CA . ARG A 1 281 ? 11.495 -10.966 3.169 1.00 68.69 281 ARG A CA 1
ATOM 2214 C C . ARG A 1 281 ? 11.127 -9.627 2.542 1.00 68.69 281 ARG A C 1
ATOM 2216 O O . ARG A 1 281 ? 10.178 -9.559 1.765 1.00 68.69 281 ARG A O 1
ATOM 2223 N N . ALA A 1 282 ? 11.850 -8.571 2.902 1.00 66.25 282 ALA A N 1
ATOM 2224 C CA . ALA A 1 282 ? 11.700 -7.285 2.236 1.00 66.25 282 ALA A CA 1
ATOM 2225 C C . ALA A 1 282 ? 12.290 -7.378 0.811 1.00 66.25 282 ALA A C 1
ATOM 2227 O O . ALA A 1 282 ? 13.372 -7.955 0.660 1.00 66.25 282 ALA A O 1
ATOM 2228 N N . PRO A 1 283 ? 11.610 -6.846 -0.221 1.00 71.44 283 PRO A N 1
ATOM 2229 C CA . PRO A 1 283 ? 12.189 -6.696 -1.557 1.00 71.44 283 PRO A CA 1
ATOM 2230 C C . PRO A 1 283 ? 13.351 -5.690 -1.534 1.00 71.44 283 PRO A C 1
ATOM 2232 O O . PRO A 1 283 ? 13.528 -4.955 -0.559 1.00 71.44 283 PRO A O 1
ATOM 2235 N N . SER A 1 284 ? 14.141 -5.639 -2.610 1.00 77.44 284 SER A N 1
ATOM 2236 C CA . SER A 1 284 ? 15.275 -4.708 -2.695 1.00 77.44 284 SER A CA 1
ATOM 2237 C C . SER A 1 284 ? 14.827 -3.248 -2.760 1.00 77.44 284 SER A C 1
ATOM 2239 O O . SER A 1 284 ? 15.567 -2.369 -2.309 1.00 77.44 284 SER A O 1
ATOM 2241 N N . MET A 1 285 ? 13.620 -2.998 -3.288 1.00 83.19 285 MET A N 1
ATOM 2242 C CA . MET A 1 285 ? 13.087 -1.657 -3.526 1.00 83.19 285 MET A CA 1
ATOM 2243 C C . MET A 1 285 ? 14.076 -0.827 -4.350 1.00 83.19 285 MET A C 1
ATOM 2245 O O . MET A 1 285 ? 14.348 0.326 -4.018 1.00 83.19 285 MET A O 1
ATOM 2249 N N . LEU A 1 286 ? 14.674 -1.416 -5.391 1.00 91.44 286 LEU A N 1
ATOM 2250 C CA . LEU A 1 286 ? 15.460 -0.659 -6.362 1.00 91.44 286 LEU A CA 1
ATOM 2251 C C . LEU A 1 286 ? 14.541 0.234 -7.198 1.00 91.44 286 LEU A C 1
ATOM 2253 O O . LEU A 1 286 ? 14.932 1.356 -7.500 1.00 91.44 286 LEU A O 1
ATOM 2257 N N . TYR A 1 287 ? 13.334 -0.220 -7.534 1.00 92.00 287 TYR A N 1
ATOM 2258 C CA . TYR A 1 287 ? 12.349 0.534 -8.306 1.00 92.00 287 TYR A CA 1
ATOM 2259 C C . TYR A 1 287 ? 11.040 0.730 -7.540 1.00 92.00 287 TYR A C 1
ATOM 2261 O O . TYR A 1 287 ? 10.677 -0.028 -6.644 1.00 92.00 287 TYR A O 1
ATOM 2269 N N . THR A 1 288 ? 10.294 1.768 -7.912 1.00 91.75 288 THR A N 1
ATOM 2270 C CA . THR A 1 288 ? 8.936 2.004 -7.420 1.00 91.75 288 THR A CA 1
ATOM 2271 C C . THR A 1 288 ? 8.101 2.772 -8.439 1.00 91.75 288 THR A C 1
ATOM 2273 O O . THR A 1 288 ? 8.617 3.568 -9.235 1.00 91.75 288 THR A O 1
ATOM 2276 N N . LEU A 1 289 ? 6.789 2.553 -8.405 1.00 91.31 289 LEU A N 1
ATOM 2277 C CA . LEU A 1 289 ? 5.831 3.298 -9.214 1.00 91.31 289 LEU A CA 1
ATOM 2278 C C . LEU A 1 289 ? 5.440 4.618 -8.536 1.00 91.31 289 LEU A C 1
ATOM 2280 O O . LEU A 1 289 ? 5.154 4.669 -7.339 1.00 91.31 289 LEU A O 1
ATOM 2284 N N . SER A 1 290 ? 5.398 5.697 -9.316 1.00 85.81 290 SER A N 1
ATOM 2285 C CA . SER A 1 290 ? 5.090 7.050 -8.855 1.00 85.81 290 SER A CA 1
ATOM 2286 C C . SER A 1 290 ? 3.768 7.547 -9.419 1.00 85.81 290 SER A C 1
ATOM 2288 O O . SER A 1 290 ? 3.609 7.758 -10.620 1.00 85.81 290 SER A O 1
ATOM 2290 N N . CYS A 1 291 ? 2.841 7.848 -8.515 1.00 83.38 291 CYS A N 1
ATOM 2291 C CA . CYS A 1 291 ? 1.594 8.555 -8.800 1.00 83.38 291 CYS A CA 1
ATOM 2292 C C . CYS A 1 291 ? 1.627 10.022 -8.321 1.00 83.38 291 CYS A C 1
ATOM 2294 O O . CYS A 1 291 ? 0.584 10.611 -8.034 1.00 83.38 291 CYS A O 1
ATOM 2296 N N . ARG A 1 292 ? 2.827 10.606 -8.162 1.00 77.38 292 ARG A N 1
ATOM 2297 C CA . ARG A 1 292 ? 3.014 11.993 -7.683 1.00 77.38 292 ARG A CA 1
ATOM 2298 C C . ARG A 1 292 ? 2.850 13.048 -8.784 1.00 77.38 292 ARG A C 1
ATOM 2300 O O . ARG A 1 292 ? 2.592 14.207 -8.477 1.00 77.38 292 ARG A O 1
ATOM 2307 N N . HIS A 1 293 ? 3.007 12.664 -10.051 1.00 79.00 293 HIS A N 1
ATOM 2308 C CA . HIS A 1 293 ? 2.931 13.568 -11.199 1.00 79.00 293 HIS A CA 1
ATOM 2309 C C . HIS A 1 293 ? 1.496 13.688 -11.745 1.00 79.00 293 HIS A C 1
ATOM 2311 O O . HIS A 1 293 ? 0.703 12.751 -11.668 1.00 79.00 293 HIS A O 1
ATOM 2317 N N . GLN A 1 294 ? 1.149 14.838 -12.328 1.00 80.19 294 GLN A N 1
ATOM 2318 C CA . GLN A 1 294 ? -0.153 15.034 -12.971 1.00 80.19 294 GLN A CA 1
ATOM 2319 C C . GLN A 1 294 ? -0.307 14.089 -14.177 1.00 80.19 294 GLN A C 1
ATOM 2321 O O . GLN A 1 294 ? 0.613 13.959 -14.980 1.00 80.19 294 GLN A O 1
ATOM 2326 N N . GLY A 1 295 ? -1.465 13.438 -14.320 1.00 83.38 295 GLY A N 1
ATOM 2327 C CA . GLY A 1 295 ? -1.729 12.503 -15.421 1.00 83.38 295 GLY A CA 1
ATOM 2328 C C . GLY A 1 295 ? -1.150 11.094 -15.237 1.00 83.38 295 GLY A C 1
ATOM 2329 O O . GLY A 1 295 ? -1.148 10.327 -16.197 1.00 83.38 295 GLY A O 1
ATOM 2330 N N . TRP A 1 296 ? -0.685 10.727 -14.035 1.00 87.69 296 TRP A N 1
ATOM 2331 C CA . TRP A 1 296 ? -0.281 9.346 -13.721 1.00 87.69 296 TRP A CA 1
ATOM 2332 C C . TRP A 1 296 ? -1.403 8.328 -13.964 1.00 87.69 296 TRP A C 1
ATOM 2334 O O . TRP A 1 296 ? -1.136 7.176 -14.297 1.00 87.69 296 TRP A O 1
ATOM 2344 N N . ASP A 1 297 ? -2.658 8.757 -13.820 1.00 88.12 297 ASP A N 1
ATOM 2345 C CA . ASP A 1 297 ? -3.852 7.954 -14.051 1.00 88.12 297 ASP A CA 1
ATOM 2346 C C . ASP A 1 297 ? -4.042 7.643 -15.544 1.00 88.12 297 ASP A C 1
ATOM 2348 O O . ASP A 1 297 ? -4.465 6.542 -15.891 1.00 88.12 297 ASP A O 1
ATOM 2352 N N . ASN A 1 298 ? -3.652 8.561 -16.436 1.00 90.62 298 ASN A N 1
ATOM 2353 C CA . ASN A 1 298 ? -3.604 8.306 -17.876 1.00 90.62 298 ASN A CA 1
ATOM 2354 C C . ASN A 1 298 ? -2.505 7.295 -18.223 1.00 90.62 298 ASN A C 1
ATOM 2356 O O . ASN A 1 298 ? -2.748 6.401 -19.028 1.00 90.62 298 ASN A O 1
ATOM 2360 N N . THR A 1 299 ? -1.335 7.368 -17.577 1.00 91.00 299 THR A N 1
ATOM 2361 C CA . THR A 1 299 ? -0.289 6.342 -17.733 1.00 91.00 299 THR A CA 1
ATOM 2362 C C . THR A 1 299 ? -0.758 4.979 -17.213 1.00 91.00 299 THR A C 1
ATOM 2364 O O . THR A 1 299 ? -0.592 3.975 -17.896 1.00 91.00 299 THR A O 1
ATOM 2367 N N . ALA A 1 300 ? -1.424 4.928 -16.056 1.00 90.69 300 ALA A N 1
ATOM 2368 C CA . ALA A 1 300 ? -2.011 3.701 -15.516 1.00 90.69 300 ALA A CA 1
ATOM 2369 C C . ALA A 1 300 ? -3.068 3.084 -16.459 1.00 90.69 300 ALA A C 1
ATOM 2371 O O . ALA A 1 300 ? -3.024 1.886 -16.739 1.00 90.69 300 ALA A O 1
ATOM 2372 N N . LYS A 1 301 ? -3.982 3.902 -17.004 1.00 90.38 301 LYS A N 1
ATOM 2373 C CA . LYS A 1 301 ? -4.964 3.477 -18.023 1.00 90.38 301 LYS A CA 1
ATOM 2374 C C . LYS A 1 301 ? -4.280 2.979 -19.298 1.00 90.38 301 LYS A C 1
ATOM 2376 O O . LYS A 1 301 ? -4.704 1.967 -19.850 1.00 90.38 301 LYS A O 1
ATOM 2381 N N . TYR A 1 302 ? -3.219 3.654 -19.740 1.00 93.25 302 TYR A N 1
ATOM 2382 C CA . TYR A 1 302 ? -2.448 3.249 -20.911 1.00 93.25 302 TYR A CA 1
ATOM 2383 C C . TYR A 1 302 ? -1.856 1.847 -20.731 1.00 93.25 302 TYR A C 1
ATOM 2385 O O . TYR A 1 302 ? -2.089 0.965 -21.557 1.00 93.25 302 TYR A O 1
ATOM 2393 N N . LEU A 1 303 ? -1.175 1.619 -19.604 1.00 92.62 303 LEU A N 1
ATOM 2394 C CA . LEU A 1 303 ? -0.552 0.336 -19.274 1.00 92.62 303 LEU A CA 1
ATOM 2395 C C . LEU A 1 303 ? -1.572 -0.809 -19.150 1.00 92.62 303 LEU A C 1
ATOM 2397 O O . LEU A 1 303 ? -1.318 -1.902 -19.646 1.00 92.62 303 LEU A O 1
ATOM 2401 N N . CYS A 1 304 ? -2.722 -0.569 -18.511 1.00 89.88 304 CYS A N 1
ATOM 2402 C CA . CYS A 1 304 ? -3.672 -1.635 -18.166 1.00 89.88 304 CYS A CA 1
ATOM 2403 C C . CYS A 1 304 ? -4.864 -1.806 -19.123 1.00 89.88 304 CYS A C 1
ATOM 2405 O O . CYS A 1 304 ? -5.524 -2.840 -19.060 1.00 89.88 304 CYS A O 1
ATOM 2407 N N . LYS A 1 305 ? -5.168 -0.829 -19.989 1.00 89.75 305 LYS A N 1
ATOM 2408 C CA . LYS A 1 305 ? -6.253 -0.925 -20.988 1.00 89.75 305 LYS A CA 1
ATOM 2409 C C . LYS A 1 305 ? -5.752 -0.714 -22.418 1.00 89.75 305 LYS A C 1
ATOM 2411 O O . LYS A 1 305 ? -6.061 -1.528 -23.283 1.00 89.75 305 LYS A O 1
ATOM 2416 N N . THR A 1 306 ? -4.965 0.334 -22.672 1.00 93.38 306 THR A N 1
ATOM 2417 C CA . THR A 1 306 ? -4.553 0.685 -24.044 1.00 93.38 306 THR A CA 1
ATOM 2418 C C . THR A 1 306 ? -3.533 -0.291 -24.625 1.00 93.38 306 THR A C 1
ATOM 2420 O O . THR A 1 306 ? -3.712 -0.703 -25.766 1.00 93.38 306 THR A O 1
ATOM 2423 N N . ILE A 1 307 ? -2.521 -0.734 -23.866 1.00 94.06 307 ILE A N 1
ATOM 2424 C CA . ILE A 1 307 ? -1.567 -1.751 -24.352 1.00 94.06 307 ILE A CA 1
ATOM 2425 C C . ILE A 1 307 ? -2.300 -3.039 -24.786 1.00 94.06 307 ILE A C 1
ATOM 2427 O O . ILE A 1 307 ? -2.167 -3.399 -25.954 1.00 94.06 307 ILE A O 1
ATOM 2431 N N . PRO A 1 308 ? -3.141 -3.695 -23.955 1.00 92.56 308 PRO A N 1
ATOM 2432 C CA . PRO A 1 308 ? -3.920 -4.861 -24.393 1.00 92.56 308 PRO A CA 1
ATOM 2433 C C . PRO A 1 308 ? -4.765 -4.635 -25.658 1.00 92.56 308 PRO A C 1
ATOM 2435 O O . PRO A 1 308 ? -4.930 -5.559 -26.458 1.00 92.56 308 PRO A O 1
ATOM 2438 N N . GLN A 1 309 ? -5.304 -3.426 -25.857 1.00 92.94 309 GLN A N 1
ATOM 2439 C CA . GLN A 1 309 ? -6.066 -3.068 -27.059 1.00 92.94 309 GLN A CA 1
ATOM 2440 C C . GLN A 1 309 ? -5.166 -2.952 -28.295 1.00 92.94 309 GLN A C 1
ATOM 2442 O O . GLN A 1 309 ? -5.481 -3.554 -29.317 1.00 92.94 309 GLN A O 1
ATOM 2447 N N . LEU A 1 310 ? -4.027 -2.260 -28.189 1.00 94.12 310 LEU A N 1
ATOM 2448 C CA . LEU A 1 310 ? -3.053 -2.111 -29.278 1.00 94.12 310 LEU A CA 1
ATOM 2449 C C . LEU A 1 310 ? -2.473 -3.463 -29.719 1.00 94.12 310 LEU A C 1
ATOM 2451 O O . LEU A 1 310 ? -2.388 -3.747 -30.910 1.00 94.12 310 LEU A O 1
ATOM 2455 N N . LEU A 1 311 ? -2.158 -4.347 -28.766 1.00 92.81 311 LEU A N 1
ATOM 2456 C CA . LEU A 1 311 ? -1.699 -5.709 -29.070 1.00 92.81 311 LEU A CA 1
ATOM 2457 C C . LEU A 1 311 ? -2.772 -6.560 -29.786 1.00 92.81 311 LEU A C 1
ATOM 2459 O O . LEU A 1 311 ? -2.422 -7.521 -30.468 1.00 92.81 311 LEU A O 1
ATOM 2463 N N . SER A 1 312 ? -4.056 -6.189 -29.663 1.00 89.38 312 SER A N 1
ATOM 2464 C CA . SER A 1 312 ? -5.175 -6.802 -30.400 1.00 89.38 312 SER A CA 1
ATOM 2465 C C . SER A 1 312 ? -5.432 -6.160 -31.768 1.00 89.38 312 SER A C 1
ATOM 2467 O O . SER A 1 312 ? -5.954 -6.834 -32.656 1.00 89.38 312 SER A O 1
ATOM 2469 N N . SER A 1 313 ? -5.144 -4.865 -31.953 1.00 89.12 313 SER A N 1
ATOM 2470 C CA . SER A 1 313 ? -5.451 -4.143 -33.197 1.00 89.12 313 SER A CA 1
ATOM 2471 C C . SER A 1 313 ? -4.345 -4.282 -34.233 1.00 89.12 313 SER A C 1
ATOM 2473 O O . SER A 1 313 ? -4.635 -4.672 -35.366 1.00 89.12 313 SER A O 1
ATOM 2475 N N . GLU A 1 314 ? -3.095 -4.049 -33.839 1.00 89.94 314 GLU A N 1
ATOM 2476 C CA . GLU A 1 314 ? -1.965 -3.887 -34.758 1.00 89.94 314 GLU A CA 1
ATOM 2477 C C . GLU A 1 314 ? -1.507 -5.199 -35.420 1.00 89.94 314 GLU A C 1
ATOM 2479 O O . GLU A 1 314 ? -1.863 -6.311 -35.004 1.00 89.94 314 GLU A O 1
ATOM 2484 N N . GLU A 1 315 ? -0.703 -5.070 -36.475 1.00 90.00 315 GLU A N 1
ATOM 2485 C CA . GLU A 1 315 ? 0.092 -6.165 -37.036 1.00 90.00 315 GLU A CA 1
ATOM 2486 C C . GLU A 1 315 ? 1.498 -6.125 -36.428 1.00 90.00 315 GLU A C 1
ATOM 2488 O O . GLU A 1 315 ? 2.197 -5.118 -36.508 1.00 90.00 315 GLU A O 1
ATOM 2493 N N . ILE A 1 316 ? 1.900 -7.218 -35.777 1.00 94.12 316 ILE A N 1
ATOM 2494 C CA . ILE A 1 316 ? 3.133 -7.296 -34.989 1.00 94.12 316 ILE A CA 1
ATOM 2495 C C . ILE A 1 316 ? 3.877 -8.564 -35.406 1.00 94.12 316 ILE A C 1
ATOM 2497 O O . ILE A 1 316 ? 3.454 -9.666 -35.061 1.00 94.12 316 ILE A O 1
ATOM 2501 N N . ASN A 1 317 ? 4.974 -8.418 -36.153 1.00 92.19 317 ASN A N 1
ATOM 2502 C CA . ASN A 1 317 ? 5.692 -9.551 -36.751 1.00 92.19 317 ASN A CA 1
ATOM 2503 C C . ASN A 1 317 ? 6.893 -9.994 -35.906 1.00 92.19 317 ASN A C 1
ATOM 2505 O O . ASN A 1 317 ? 7.360 -11.126 -36.016 1.00 92.19 317 ASN A O 1
ATOM 2509 N N . ASN A 1 318 ? 7.436 -9.096 -35.080 1.00 93.44 318 ASN A N 1
ATOM 2510 C CA . ASN A 1 318 ? 8.599 -9.370 -34.240 1.00 93.44 318 ASN A CA 1
ATOM 2511 C C . ASN A 1 318 ? 8.605 -8.515 -32.953 1.00 93.44 318 ASN A C 1
ATOM 2513 O O . ASN A 1 318 ? 7.762 -7.643 -32.751 1.00 93.44 318 ASN A O 1
ATOM 2517 N N . ILE A 1 319 ? 9.575 -8.761 -32.067 1.00 94.00 319 ILE A N 1
ATOM 2518 C CA . ILE A 1 319 ? 9.664 -8.084 -30.760 1.00 94.00 319 ILE A CA 1
ATOM 2519 C C . ILE A 1 319 ? 9.974 -6.578 -30.893 1.00 94.00 319 ILE A C 1
ATOM 2521 O O . ILE A 1 319 ? 9.523 -5.800 -30.060 1.00 94.00 319 ILE A O 1
ATOM 2525 N N . LEU A 1 320 ? 10.695 -6.125 -31.924 1.00 91.94 320 LEU A N 1
ATOM 2526 C CA . LEU A 1 320 ? 10.941 -4.690 -32.140 1.00 91.94 320 LEU A CA 1
ATOM 2527 C C . LEU A 1 320 ? 9.666 -3.967 -32.606 1.00 91.94 320 LEU A C 1
ATOM 2529 O O . LEU A 1 320 ? 9.423 -2.842 -32.169 1.00 91.94 320 LEU A O 1
ATOM 2533 N N . ASP A 1 321 ? 8.820 -4.622 -33.409 1.00 91.81 321 ASP A N 1
ATOM 2534 C CA . ASP A 1 321 ? 7.480 -4.114 -33.747 1.00 91.81 321 ASP A CA 1
ATOM 2535 C C . ASP A 1 321 ? 6.637 -3.982 -32.468 1.00 91.81 321 ASP A C 1
ATOM 2537 O O . ASP A 1 321 ? 6.056 -2.932 -32.211 1.00 91.81 321 ASP A O 1
ATOM 2541 N N . LEU A 1 322 ? 6.643 -5.015 -31.614 1.00 93.88 322 LEU A N 1
ATOM 2542 C CA . LEU A 1 322 ? 5.915 -5.045 -30.339 1.00 93.88 322 LEU A CA 1
ATOM 2543 C C . LEU A 1 322 ? 6.333 -3.888 -29.420 1.00 93.88 322 LEU A C 1
ATOM 2545 O O . LEU A 1 322 ? 5.483 -3.175 -28.887 1.00 93.88 322 LEU A O 1
ATOM 2549 N N . LEU A 1 323 ? 7.640 -3.662 -29.263 1.00 92.94 323 LEU A N 1
ATOM 2550 C CA . LEU A 1 323 ? 8.166 -2.544 -28.474 1.00 92.94 323 LEU A CA 1
ATOM 2551 C C . LEU A 1 323 ? 7.807 -1.189 -29.103 1.00 92.94 323 LEU A C 1
ATOM 2553 O O . LEU A 1 323 ? 7.471 -0.252 -28.380 1.00 92.94 323 LEU A O 1
ATOM 2557 N N . SER A 1 324 ? 7.782 -1.099 -30.436 1.00 91.06 324 SER A N 1
ATOM 2558 C CA . SER A 1 324 ? 7.329 0.101 -31.150 1.00 91.06 324 SER A CA 1
ATOM 2559 C C . SER A 1 324 ? 5.850 0.389 -30.886 1.00 91.06 324 SER A C 1
ATOM 2561 O O . SER A 1 324 ? 5.512 1.532 -30.581 1.00 91.06 324 SER A O 1
ATOM 2563 N N . VAL A 1 325 ? 4.981 -0.625 -30.920 1.00 92.56 325 VAL A N 1
ATOM 2564 C CA . VAL A 1 325 ? 3.546 -0.503 -30.596 1.00 92.56 325 VAL A CA 1
ATOM 2565 C C . VAL A 1 325 ? 3.326 -0.069 -29.141 1.00 92.56 325 VAL A C 1
ATOM 2567 O O . VAL A 1 325 ? 2.425 0.719 -28.868 1.00 92.56 325 VAL A O 1
ATOM 2570 N N . ILE A 1 326 ? 4.169 -0.516 -28.205 1.00 92.00 326 ILE A N 1
ATOM 2571 C CA . ILE A 1 326 ? 4.056 -0.165 -26.778 1.00 92.00 326 ILE A CA 1
ATOM 2572 C C . ILE A 1 326 ? 4.609 1.229 -26.452 1.00 92.00 326 ILE A C 1
ATOM 2574 O O . ILE A 1 326 ? 4.043 1.918 -25.600 1.00 92.00 326 ILE A O 1
ATOM 2578 N N . PHE A 1 327 ? 5.705 1.657 -27.079 1.00 89.19 327 PHE A N 1
ATOM 2579 C CA . PHE A 1 327 ? 6.403 2.887 -26.686 1.00 89.19 327 PHE A CA 1
ATOM 2580 C C . PHE A 1 327 ? 6.190 4.078 -27.632 1.00 89.19 327 PHE A C 1
ATOM 2582 O O . PHE A 1 327 ? 6.342 5.215 -27.193 1.00 89.19 327 PHE A O 1
ATOM 2589 N N . THR A 1 328 ? 5.779 3.870 -28.887 1.00 87.06 328 THR A N 1
ATOM 2590 C CA . THR A 1 328 ? 5.497 4.979 -29.825 1.00 87.06 328 THR A CA 1
ATOM 2591 C C . THR A 1 328 ? 4.272 5.815 -29.420 1.00 87.06 328 THR A C 1
ATOM 2593 O O . THR A 1 328 ? 4.389 7.040 -29.419 1.00 87.06 328 THR A O 1
ATOM 2596 N N . PRO A 1 329 ? 3.118 5.228 -29.029 1.00 89.94 329 PRO A N 1
ATOM 2597 C CA . PRO A 1 329 ? 1.953 5.987 -28.570 1.00 89.94 329 PRO A CA 1
ATOM 2598 C C . PRO A 1 329 ? 1.951 6.231 -27.048 1.00 89.94 329 PRO A C 1
ATOM 2600 O O . PRO A 1 329 ? 0.931 6.633 -26.485 1.00 89.94 329 PRO A O 1
ATOM 2603 N N . ALA A 1 330 ? 3.075 5.989 -26.364 1.00 87.75 330 ALA A N 1
ATOM 2604 C CA . ALA A 1 330 ? 3.165 6.122 -24.917 1.00 87.75 330 ALA A CA 1
ATOM 2605 C C . ALA A 1 330 ? 2.946 7.573 -24.440 1.00 87.75 330 ALA A C 1
ATOM 2607 O O . ALA A 1 330 ? 3.470 8.516 -25.041 1.00 87.75 330 ALA A O 1
ATOM 2608 N N . PRO A 1 331 ? 2.248 7.787 -23.306 1.00 87.19 331 PRO A N 1
ATOM 2609 C CA . PRO A 1 331 ? 2.169 9.100 -22.679 1.00 87.19 331 PRO A CA 1
ATOM 2610 C C . PRO A 1 331 ? 3.562 9.639 -22.333 1.00 87.19 331 PRO A C 1
ATOM 2612 O O . PRO A 1 331 ? 4.393 8.910 -21.794 1.00 87.19 331 PRO A O 1
ATOM 2615 N N . ALA A 1 332 ? 3.789 10.943 -22.519 1.00 79.81 332 ALA A N 1
ATOM 2616 C CA . ALA A 1 332 ? 5.062 11.601 -22.185 1.00 79.81 332 ALA A CA 1
ATOM 2617 C C . ALA A 1 332 ? 5.509 11.390 -20.718 1.00 79.81 332 ALA A C 1
ATOM 2619 O O . ALA A 1 332 ? 6.694 11.457 -20.403 1.00 79.81 332 ALA A O 1
ATOM 2620 N N . ASN A 1 333 ? 4.560 11.090 -19.825 1.00 79.94 333 ASN A N 1
ATOM 2621 C CA . ASN A 1 333 ? 4.812 10.814 -18.413 1.00 79.94 333 ASN A CA 1
ATOM 2622 C C . ASN A 1 333 ? 5.157 9.341 -18.107 1.00 79.94 333 ASN A C 1
ATOM 2624 O O . ASN A 1 333 ? 5.356 8.996 -16.943 1.00 79.94 333 ASN A O 1
ATOM 2628 N N . LEU A 1 334 ? 5.274 8.458 -19.105 1.00 85.25 334 LEU A N 1
ATOM 2629 C CA . LEU A 1 334 ? 5.681 7.065 -18.882 1.00 85.25 334 LEU A CA 1
ATOM 2630 C C . LEU A 1 334 ? 7.054 6.979 -18.187 1.00 85.25 334 LEU A C 1
ATOM 2632 O O . LEU A 1 334 ? 7.221 6.211 -17.242 1.00 85.25 334 LEU A O 1
ATOM 2636 N N . SER A 1 335 ? 7.998 7.848 -18.564 1.00 76.06 335 SER A N 1
ATOM 2637 C CA . SER A 1 335 ? 9.352 7.913 -17.987 1.00 76.06 335 SER A CA 1
ATOM 2638 C C . SER A 1 335 ? 9.451 8.602 -16.612 1.00 76.06 335 SER A C 1
ATOM 2640 O O . SER A 1 335 ? 10.558 8.757 -16.098 1.00 76.06 335 SER A O 1
ATOM 2642 N N . VAL A 1 336 ? 8.335 9.060 -16.020 1.00 79.19 336 VAL A N 1
ATOM 2643 C CA . VAL A 1 336 ? 8.234 9.412 -14.579 1.00 79.19 336 VAL A CA 1
ATOM 2644 C C . VAL A 1 336 ? 7.379 8.419 -13.792 1.00 79.19 336 VAL A C 1
ATOM 2646 O O . VAL A 1 336 ? 7.275 8.541 -12.570 1.00 79.19 336 VAL A O 1
ATOM 2649 N N . PHE A 1 337 ? 6.722 7.467 -14.458 1.00 87.38 337 PHE A N 1
ATOM 2650 C CA . PHE A 1 337 ? 5.799 6.546 -13.801 1.00 87.38 337 PHE A CA 1
ATOM 2651 C C . PHE A 1 337 ? 6.519 5.442 -13.035 1.00 87.38 337 PHE A C 1
ATOM 2653 O O . PHE A 1 337 ? 6.066 5.074 -11.958 1.00 87.38 337 PHE A O 1
ATOM 2660 N N . ILE A 1 338 ? 7.671 4.989 -13.524 1.00 89.44 338 ILE A N 1
ATOM 2661 C CA . ILE A 1 338 ? 8.611 4.161 -12.770 1.00 89.44 338 ILE A CA 1
ATOM 2662 C C . ILE A 1 338 ? 9.872 4.975 -12.469 1.00 89.44 338 ILE A C 1
ATOM 2664 O O . ILE A 1 338 ? 10.371 5.698 -13.328 1.00 89.44 338 ILE A O 1
ATOM 2668 N N . ASN A 1 339 ? 10.365 4.888 -11.236 1.00 87.00 339 ASN A N 1
ATOM 2669 C CA . ASN A 1 339 ? 11.592 5.549 -10.790 1.00 87.00 339 ASN A CA 1
ATOM 2670 C C . ASN A 1 339 ? 12.423 4.549 -9.990 1.00 87.00 339 ASN A C 1
ATOM 2672 O O . ASN A 1 339 ? 11.864 3.623 -9.402 1.00 87.00 339 ASN A O 1
ATOM 2676 N N . TRP A 1 340 ? 13.737 4.749 -9.938 1.00 88.12 340 TRP A N 1
ATOM 2677 C CA . TRP A 1 340 ? 14.598 4.005 -9.025 1.00 88.12 340 TRP A CA 1
ATOM 2678 C C . TRP A 1 340 ? 14.748 4.734 -7.680 1.00 88.12 340 TRP A C 1
ATOM 2680 O O . TRP A 1 340 ? 14.606 5.956 -7.607 1.00 88.12 340 TRP A O 1
ATOM 2690 N N . VAL A 1 341 ? 14.996 3.985 -6.604 1.00 85.62 341 VAL A N 1
ATOM 2691 C CA . VAL A 1 341 ? 15.000 4.482 -5.220 1.00 85.62 341 VAL A CA 1
ATOM 2692 C C . VAL A 1 341 ? 16.428 4.566 -4.685 1.00 85.62 341 VAL A C 1
ATOM 2694 O O . VAL A 1 341 ? 17.011 3.590 -4.197 1.00 85.62 341 VAL A O 1
ATOM 2697 N N . ALA A 1 342 ? 16.981 5.773 -4.748 1.00 82.62 342 ALA A N 1
ATOM 2698 C CA . ALA A 1 342 ? 18.226 6.118 -4.076 1.00 82.62 342 ALA A CA 1
ATOM 2699 C C . ALA A 1 342 ? 18.080 6.050 -2.547 1.00 82.62 342 ALA A C 1
ATOM 2701 O O . ALA A 1 342 ? 17.014 6.355 -2.005 1.00 82.62 342 ALA A O 1
ATOM 2702 N N . GLU A 1 343 ? 19.158 5.702 -1.845 1.00 84.81 343 GLU A N 1
ATOM 2703 C CA . GLU A 1 343 ? 19.202 5.854 -0.385 1.00 84.81 343 GLU A CA 1
ATOM 2704 C C . GLU A 1 343 ? 19.778 7.215 -0.031 1.00 84.81 343 GLU A C 1
ATOM 2706 O O . GLU A 1 343 ? 20.687 7.709 -0.697 1.00 84.81 343 GLU A O 1
ATOM 2711 N N . VAL A 1 344 ? 19.213 7.848 0.993 1.00 81.00 344 VAL A N 1
ATOM 2712 C CA . VAL A 1 344 ? 19.521 9.238 1.321 1.00 81.00 344 VAL A CA 1
ATOM 2713 C C . VAL A 1 344 ? 19.689 9.382 2.820 1.00 81.00 344 VAL A C 1
ATOM 2715 O O . VAL A 1 344 ? 18.808 8.993 3.587 1.00 81.00 344 VAL A O 1
ATOM 2718 N N . ARG A 1 345 ? 20.799 9.984 3.242 1.00 81.69 345 ARG A N 1
ATOM 2719 C CA . ARG A 1 345 ? 21.117 10.234 4.649 1.00 81.69 345 ARG A CA 1
ATOM 2720 C C . ARG A 1 345 ? 21.495 11.690 4.883 1.00 81.69 345 ARG A C 1
ATOM 2722 O O . ARG A 1 345 ? 21.850 12.424 3.963 1.00 81.69 345 ARG A O 1
ATOM 2729 N N . LYS A 1 346 ? 21.409 12.124 6.140 1.00 80.62 346 LYS A N 1
ATOM 2730 C CA . LYS A 1 346 ? 21.949 13.422 6.552 1.00 80.62 346 LYS A CA 1
ATOM 2731 C C . LYS A 1 346 ? 23.456 13.285 6.706 1.00 80.62 346 LYS A C 1
ATOM 2733 O O . LYS A 1 346 ? 23.900 12.356 7.369 1.00 80.62 346 LYS A O 1
ATOM 2738 N N . GLN A 1 347 ? 24.204 14.236 6.161 1.00 77.62 347 GLN A N 1
ATOM 2739 C CA . GLN A 1 347 ? 25.638 14.335 6.393 1.00 77.62 347 GLN A CA 1
ATOM 2740 C C . GLN A 1 347 ? 25.897 14.629 7.879 1.00 77.62 347 GLN A C 1
ATOM 2742 O O . GLN A 1 347 ? 25.432 15.639 8.415 1.00 77.62 347 GLN A O 1
ATOM 2747 N N . ASP A 1 348 ? 26.609 13.726 8.549 1.00 71.88 348 ASP A N 1
ATOM 2748 C CA . ASP A 1 348 ? 26.928 13.777 9.984 1.00 71.88 348 ASP A CA 1
ATOM 2749 C C . ASP A 1 348 ? 28.440 13.906 10.262 1.00 71.88 348 ASP A C 1
ATOM 2751 O O . ASP A 1 348 ? 28.868 13.918 11.414 1.00 71.88 348 ASP A O 1
ATOM 2755 N N . GLY A 1 349 ? 29.244 14.046 9.202 1.00 64.75 349 GLY A N 1
ATOM 2756 C CA . GLY A 1 349 ? 30.706 14.107 9.256 1.00 64.75 349 GLY A CA 1
ATOM 2757 C C . GLY A 1 349 ? 31.392 12.737 9.210 1.00 64.75 349 GLY A C 1
ATOM 2758 O O . GLY A 1 349 ? 32.611 12.685 9.038 1.00 64.75 349 GLY A O 1
ATOM 2759 N N . SER A 1 350 ? 30.642 11.633 9.303 1.00 65.38 350 SER A N 1
ATOM 2760 C CA . SER A 1 350 ? 31.179 10.283 9.157 1.00 65.38 350 SER A CA 1
ATOM 2761 C C . SER A 1 350 ? 31.422 9.942 7.689 1.00 65.38 350 SER A C 1
ATOM 2763 O O . SER A 1 350 ? 30.493 9.780 6.897 1.00 65.38 350 SER A O 1
ATOM 2765 N N . LYS A 1 351 ? 32.691 9.733 7.324 1.00 65.06 351 LYS A N 1
ATOM 2766 C CA . LYS A 1 351 ? 33.069 9.179 6.015 1.00 65.06 351 LYS A CA 1
ATOM 2767 C C . LYS A 1 351 ? 33.002 7.644 5.981 1.00 65.06 351 LYS A C 1
ATOM 2769 O O . LYS A 1 351 ? 33.879 7.002 5.410 1.00 65.06 351 LYS A O 1
ATOM 2774 N N . VAL A 1 352 ? 31.981 7.053 6.602 1.00 72.69 352 VAL A N 1
ATOM 2775 C CA . VAL A 1 352 ? 31.765 5.598 6.636 1.00 72.69 352 VAL A CA 1
ATOM 2776 C C . VAL A 1 352 ? 30.320 5.280 6.251 1.00 72.69 352 VAL A C 1
ATOM 2778 O O . VAL A 1 352 ? 29.384 5.951 6.691 1.00 72.69 352 VAL A O 1
ATOM 2781 N N . VAL A 1 353 ? 30.143 4.259 5.413 1.00 75.69 353 VAL A N 1
ATOM 2782 C CA . VAL A 1 353 ? 28.846 3.634 5.114 1.00 75.69 353 VAL A CA 1
ATOM 2783 C C . VAL A 1 353 ? 28.665 2.470 6.083 1.00 75.69 353 VAL A C 1
ATOM 2785 O O . VAL A 1 353 ? 29.572 1.650 6.227 1.00 75.69 353 VAL A O 1
ATOM 2788 N N . SER A 1 354 ? 27.528 2.412 6.769 1.00 81.69 354 SER A N 1
ATOM 2789 C CA . SER A 1 354 ? 27.225 1.344 7.725 1.00 81.69 354 SER A CA 1
ATOM 2790 C C . SER A 1 354 ? 27.024 -0.012 7.040 1.00 81.69 354 SER A C 1
ATOM 2792 O O . SER A 1 354 ? 26.701 -0.091 5.854 1.00 81.69 354 SER A O 1
ATOM 2794 N N . GLU A 1 355 ? 27.164 -1.095 7.807 1.00 81.12 355 GLU A N 1
ATOM 2795 C CA . GLU A 1 355 ? 26.889 -2.462 7.341 1.00 81.12 355 GLU A CA 1
ATOM 2796 C C . GLU A 1 355 ? 25.460 -2.609 6.779 1.00 81.12 355 GLU A C 1
ATOM 2798 O O . GLU A 1 355 ? 25.263 -3.261 5.756 1.00 81.12 355 GLU A O 1
ATOM 2803 N N . GLU A 1 356 ? 24.468 -1.960 7.408 1.00 80.56 356 GLU A N 1
ATOM 2804 C CA . GLU A 1 356 ? 23.058 -2.007 6.985 1.00 80.56 356 GLU A CA 1
ATOM 2805 C C . GLU A 1 356 ? 22.836 -1.258 5.655 1.00 80.56 356 GLU A C 1
ATOM 2807 O O . GLU A 1 356 ? 22.159 -1.770 4.763 1.00 80.56 356 GLU A O 1
ATOM 2812 N N . GLU A 1 357 ? 23.442 -0.075 5.488 1.00 81.81 357 GLU A N 1
ATOM 2813 C CA . GLU A 1 357 ? 23.421 0.680 4.224 1.00 81.81 357 GLU A CA 1
ATOM 2814 C C . GLU A 1 357 ? 24.130 -0.091 3.101 1.00 81.81 357 GLU A C 1
ATOM 2816 O O . GLU A 1 357 ? 23.570 -0.240 2.014 1.00 81.81 357 GLU A O 1
ATOM 2821 N N . ARG A 1 358 ? 25.330 -0.637 3.358 1.00 82.81 358 ARG A N 1
ATOM 2822 C CA . ARG A 1 358 ? 26.077 -1.416 2.357 1.00 82.81 358 ARG A CA 1
ATOM 2823 C C . ARG A 1 358 ? 25.308 -2.668 1.939 1.00 82.81 358 ARG A C 1
ATOM 2825 O O . ARG A 1 358 ? 25.198 -2.933 0.747 1.00 82.81 358 ARG A O 1
ATOM 2832 N N . GLY A 1 359 ? 24.715 -3.389 2.894 1.00 84.88 359 GLY A N 1
ATOM 2833 C CA . GLY A 1 359 ? 23.896 -4.569 2.616 1.00 84.88 359 GLY A CA 1
ATOM 2834 C C . GLY A 1 359 ? 22.698 -4.270 1.707 1.00 84.88 359 GLY A C 1
ATOM 2835 O O . GLY A 1 359 ? 22.433 -5.032 0.779 1.00 84.88 359 GLY A O 1
ATOM 2836 N N . ARG A 1 360 ? 22.001 -3.141 1.910 1.00 84.81 360 ARG A N 1
ATOM 2837 C CA . ARG A 1 360 ? 20.901 -2.735 1.015 1.00 84.81 360 ARG A CA 1
ATOM 2838 C C . ARG A 1 360 ? 21.384 -2.332 -0.377 1.00 84.81 360 ARG A C 1
ATOM 2840 O O . ARG A 1 360 ? 20.771 -2.745 -1.362 1.00 84.81 360 ARG A O 1
ATOM 2847 N N . ILE A 1 361 ? 22.469 -1.559 -0.467 1.00 85.88 361 ILE A N 1
ATOM 2848 C CA . ILE A 1 361 ? 23.043 -1.150 -1.756 1.00 85.88 361 ILE A CA 1
ATOM 2849 C C . ILE A 1 361 ? 23.507 -2.377 -2.553 1.00 85.88 361 ILE A C 1
ATOM 2851 O O . ILE A 1 361 ? 23.104 -2.506 -3.704 1.00 85.88 361 ILE A O 1
ATOM 2855 N N . ALA A 1 362 ? 24.208 -3.334 -1.940 1.00 87.69 362 ALA A N 1
ATOM 2856 C CA . ALA A 1 362 ? 24.647 -4.560 -2.614 1.00 87.69 362 ALA A CA 1
ATOM 2857 C C . ALA A 1 362 ? 23.473 -5.385 -3.186 1.00 87.69 362 ALA A C 1
ATOM 2859 O O . ALA A 1 362 ? 23.530 -5.860 -4.321 1.00 87.69 362 ALA A O 1
ATOM 2860 N N . ILE A 1 363 ? 22.356 -5.504 -2.450 1.00 89.44 363 ILE A N 1
ATOM 2861 C CA . ILE A 1 363 ? 21.144 -6.177 -2.957 1.00 89.44 363 ILE A CA 1
ATOM 2862 C C . ILE A 1 363 ? 20.557 -5.417 -4.161 1.00 89.44 363 ILE A C 1
ATOM 2864 O O . ILE A 1 363 ? 20.123 -6.040 -5.131 1.00 89.44 363 ILE A O 1
ATOM 2868 N N . LYS A 1 364 ? 20.548 -4.078 -4.128 1.00 91.06 364 LYS A N 1
ATOM 2869 C CA . LYS A 1 364 ? 20.107 -3.240 -5.256 1.00 91.06 364 LYS A CA 1
ATOM 2870 C C . LYS A 1 364 ? 21.028 -3.375 -6.472 1.00 91.06 364 LYS A C 1
ATOM 2872 O O . LYS A 1 364 ? 20.535 -3.458 -7.592 1.00 91.06 364 LYS A O 1
ATOM 2877 N N . GLU A 1 365 ? 22.339 -3.440 -6.272 1.00 90.25 365 GLU A N 1
ATOM 2878 C CA . GLU A 1 365 ? 23.325 -3.615 -7.346 1.00 90.25 365 GLU A CA 1
ATOM 2879 C C . GLU A 1 365 ? 23.200 -4.986 -8.024 1.00 90.25 365 GLU A C 1
ATOM 2881 O O . GLU A 1 365 ? 23.193 -5.063 -9.255 1.00 90.25 365 GLU A O 1
ATOM 2886 N N . GLU A 1 366 ? 22.974 -6.053 -7.253 1.00 92.00 366 GLU A N 1
ATOM 2887 C CA . GLU A 1 366 ? 22.701 -7.385 -7.804 1.00 92.00 366 GLU A CA 1
ATOM 2888 C C . GLU A 1 366 ? 21.365 -7.434 -8.571 1.00 92.00 366 GLU A C 1
ATOM 2890 O O . GLU A 1 366 ? 21.291 -8.046 -9.637 1.00 92.00 366 GLU A O 1
ATOM 2895 N N . VAL A 1 367 ? 20.318 -6.740 -8.107 1.00 93.56 367 VAL A N 1
ATOM 2896 C CA . VAL A 1 367 ? 19.047 -6.627 -8.855 1.00 93.56 367 VAL A CA 1
ATOM 2897 C C . VAL A 1 367 ? 19.244 -5.857 -10.164 1.00 93.56 367 VAL A C 1
ATOM 2899 O O . VAL A 1 367 ? 18.767 -6.308 -11.204 1.00 93.56 367 VAL A O 1
ATOM 2902 N N . LEU A 1 368 ? 19.987 -4.744 -10.151 1.00 93.62 368 LEU A N 1
ATOM 2903 C CA . LEU A 1 368 ? 20.321 -3.978 -11.360 1.00 93.62 368 LEU A CA 1
ATOM 2904 C C . LEU A 1 368 ? 21.086 -4.840 -12.378 1.00 93.62 368 LEU A C 1
ATOM 2906 O O . LEU A 1 368 ? 20.758 -4.843 -13.567 1.00 93.62 368 LEU A O 1
ATOM 2910 N N . LYS A 1 369 ? 22.066 -5.618 -11.908 1.00 93.12 369 LYS A N 1
ATOM 2911 C CA . LYS A 1 369 ? 22.797 -6.599 -12.718 1.00 93.12 369 LYS A CA 1
ATOM 2912 C C . LYS A 1 369 ? 21.853 -7.639 -13.332 1.00 93.12 369 LYS A C 1
ATOM 2914 O O . LYS A 1 369 ? 21.905 -7.853 -14.542 1.00 93.12 369 LYS A O 1
ATOM 2919 N N . GLN A 1 370 ? 20.947 -8.219 -12.543 1.00 95.19 370 GLN A N 1
ATOM 2920 C CA . GLN A 1 370 ? 19.967 -9.197 -13.033 1.00 95.19 370 GLN A CA 1
ATOM 2921 C C . GLN A 1 370 ? 19.022 -8.606 -14.089 1.00 95.19 370 GLN A C 1
ATOM 2923 O O . GLN A 1 370 ? 18.734 -9.285 -15.073 1.00 95.19 370 GLN A O 1
ATOM 2928 N N . VAL A 1 371 ? 18.587 -7.343 -13.952 1.00 95.56 371 VAL A N 1
ATOM 2929 C CA . VAL A 1 371 ? 17.797 -6.643 -14.989 1.00 95.56 371 VAL A CA 1
ATOM 2930 C C . VAL A 1 371 ? 18.557 -6.609 -16.317 1.00 95.56 371 VAL A C 1
ATOM 2932 O O . VAL A 1 371 ? 18.005 -7.006 -17.347 1.00 95.56 371 VAL A O 1
ATOM 2935 N N . ARG A 1 372 ? 19.832 -6.197 -16.295 1.00 94.12 372 ARG A N 1
ATOM 2936 C CA . ARG A 1 372 ? 20.679 -6.068 -17.497 1.00 94.12 372 ARG A CA 1
ATOM 2937 C C . ARG A 1 372 ? 21.037 -7.399 -18.154 1.00 94.12 372 ARG A C 1
ATOM 2939 O O . ARG A 1 372 ? 21.331 -7.436 -19.348 1.00 94.12 372 ARG A O 1
ATOM 2946 N N . GLU A 1 373 ? 21.003 -8.492 -17.400 1.00 94.56 373 GLU A N 1
ATOM 2947 C CA . GLU A 1 373 ? 21.251 -9.840 -17.920 1.00 94.56 373 GLU A CA 1
ATOM 2948 C C . GLU A 1 373 ? 20.032 -10.446 -18.646 1.00 94.56 373 GLU A C 1
ATOM 2950 O O . GLU A 1 373 ? 20.210 -11.378 -19.436 1.00 94.56 373 GLU A O 1
ATOM 2955 N N . THR A 1 374 ? 18.820 -9.894 -18.468 1.00 96.31 374 THR A N 1
ATOM 2956 C CA . THR A 1 374 ? 17.603 -10.381 -19.148 1.00 96.31 374 THR A CA 1
ATOM 2957 C C . THR A 1 374 ? 17.647 -10.227 -20.675 1.00 96.31 374 THR A C 1
ATOM 2959 O O . THR A 1 374 ? 18.183 -9.261 -21.223 1.00 96.31 374 THR A O 1
ATOM 2962 N N . GLU A 1 375 ? 16.993 -11.145 -21.397 1.00 96.31 375 GLU A N 1
ATOM 2963 C CA . GLU A 1 375 ? 16.789 -11.000 -22.849 1.00 96.31 375 GLU A CA 1
ATOM 2964 C C . GLU A 1 375 ? 15.933 -9.771 -23.194 1.00 96.31 375 GLU A C 1
ATOM 2966 O O . GLU A 1 375 ? 16.176 -9.105 -24.203 1.00 96.31 375 GLU A O 1
ATOM 2971 N N . LEU A 1 376 ? 14.973 -9.412 -22.334 1.00 96.88 376 LEU A N 1
ATOM 2972 C CA . LEU A 1 376 ? 14.139 -8.228 -22.530 1.00 96.88 376 LEU A CA 1
ATOM 2973 C C . LEU A 1 376 ? 14.972 -6.937 -22.561 1.00 96.88 376 LEU A C 1
ATOM 2975 O O . LEU A 1 376 ? 14.776 -6.119 -23.461 1.00 96.88 376 LEU A O 1
ATOM 2979 N N . PHE A 1 377 ? 15.934 -6.781 -21.645 1.00 95.31 377 PHE A N 1
ATOM 2980 C CA . PHE A 1 377 ? 16.846 -5.634 -21.632 1.00 95.31 377 PHE A CA 1
ATOM 2981 C C . PHE A 1 377 ? 17.613 -5.503 -22.955 1.00 95.31 377 PHE A C 1
ATOM 2983 O O . PHE A 1 377 ? 17.713 -4.411 -23.518 1.00 95.31 377 PHE A O 1
ATOM 2990 N N . LYS A 1 378 ? 18.091 -6.626 -23.511 1.00 94.62 378 LYS A N 1
ATOM 2991 C CA . LYS A 1 378 ? 18.786 -6.660 -24.810 1.00 94.62 378 LYS A CA 1
ATOM 2992 C C . LYS A 1 378 ? 17.855 -6.254 -25.955 1.00 94.62 378 LYS A C 1
ATOM 2994 O O . LYS A 1 378 ? 18.278 -5.528 -26.856 1.00 94.62 378 LYS A O 1
ATOM 2999 N N . HIS A 1 379 ? 16.592 -6.683 -25.921 1.00 94.88 379 HIS A N 1
ATOM 3000 C CA . HIS A 1 379 ? 15.586 -6.292 -26.912 1.00 94.88 379 HIS A CA 1
ATOM 3001 C C . HIS A 1 379 ? 15.238 -4.799 -26.844 1.00 94.88 379 HIS A C 1
ATOM 3003 O O . HIS A 1 379 ? 15.235 -4.147 -27.887 1.00 94.88 379 HIS A O 1
ATOM 3009 N N . ILE A 1 380 ? 15.018 -4.242 -25.648 1.00 91.81 380 ILE A N 1
ATOM 3010 C CA . ILE A 1 380 ? 14.744 -2.806 -25.454 1.00 91.81 380 ILE A CA 1
ATOM 3011 C C . ILE A 1 380 ? 15.966 -1.966 -25.847 1.00 91.81 380 ILE A C 1
ATOM 3013 O O . ILE A 1 380 ? 15.821 -0.995 -26.586 1.00 91.81 380 ILE A O 1
ATOM 3017 N N . THR A 1 381 ? 17.175 -2.378 -25.456 1.00 89.75 381 THR A N 1
ATOM 3018 C CA . THR A 1 381 ? 18.425 -1.722 -25.879 1.00 89.75 381 THR A CA 1
ATOM 3019 C C . THR A 1 381 ? 18.560 -1.705 -27.405 1.00 89.75 381 THR A C 1
ATOM 3021 O O . THR A 1 381 ? 18.819 -0.655 -27.991 1.00 89.75 381 THR A O 1
ATOM 3024 N N . ARG A 1 382 ? 18.328 -2.842 -28.081 1.00 90.88 382 ARG A N 1
ATOM 3025 C CA . ARG A 1 382 ? 18.370 -2.921 -29.553 1.00 90.88 382 ARG A CA 1
ATOM 3026 C C . ARG A 1 382 ? 17.302 -2.046 -30.210 1.00 90.88 382 ARG A C 1
ATOM 3028 O O . ARG A 1 382 ? 17.603 -1.403 -31.210 1.00 90.88 382 ARG A O 1
ATOM 3035 N N . TRP A 1 383 ? 16.089 -2.014 -29.657 1.00 88.69 383 TRP A N 1
ATOM 3036 C CA . TRP A 1 383 ? 15.000 -1.164 -30.143 1.00 88.69 383 TRP A CA 1
ATOM 3037 C C . TRP A 1 383 ? 15.395 0.318 -30.091 1.00 88.69 383 TRP A C 1
ATOM 3039 O O . TRP A 1 383 ? 15.384 0.979 -31.130 1.00 88.69 383 TRP A O 1
ATOM 3049 N N . ILE A 1 384 ? 15.888 0.794 -28.941 1.00 83.38 384 ILE A N 1
ATOM 3050 C CA . ILE A 1 384 ? 16.379 2.171 -28.769 1.00 83.38 384 ILE A CA 1
ATOM 3051 C C . ILE A 1 384 ? 17.495 2.502 -29.771 1.00 83.38 384 ILE A C 1
ATOM 3053 O O . ILE A 1 384 ? 17.423 3.527 -30.445 1.00 83.38 384 ILE A O 1
ATOM 3057 N N . LEU A 1 385 ? 18.494 1.624 -29.923 1.00 81.88 385 LEU A N 1
ATOM 3058 C CA . LEU A 1 385 ? 19.614 1.834 -30.852 1.00 81.88 385 LEU A CA 1
ATOM 3059 C C . LEU A 1 385 ? 19.202 1.790 -32.334 1.00 81.88 385 LEU A C 1
ATOM 3061 O O . LEU A 1 385 ? 19.856 2.413 -33.167 1.00 81.88 385 LEU A O 1
ATOM 3065 N N . SER A 1 386 ? 18.125 1.079 -32.680 1.00 80.19 386 SER A N 1
ATOM 3066 C CA . SER A 1 386 ? 17.584 1.045 -34.048 1.00 80.19 386 SER A CA 1
ATOM 3067 C C . SER A 1 386 ? 16.772 2.295 -34.425 1.00 80.19 386 SER A C 1
ATOM 3069 O O . SER A 1 386 ? 16.471 2.514 -35.599 1.00 80.19 386 SER A O 1
ATOM 3071 N N . GLY A 1 387 ? 16.412 3.121 -33.439 1.00 65.25 387 GLY A N 1
ATOM 3072 C CA . GLY A 1 387 ? 15.480 4.230 -33.586 1.00 65.25 387 GLY A CA 1
ATOM 3073 C C . GLY A 1 387 ? 16.127 5.579 -33.904 1.00 65.25 387 GLY A C 1
ATOM 3074 O O . GLY A 1 387 ? 16.686 6.235 -33.032 1.00 65.25 387 GLY A O 1
ATOM 3075 N N . SER A 1 388 ? 15.938 6.084 -35.127 1.00 53.06 388 SER A N 1
ATOM 3076 C CA . SER A 1 388 ? 16.335 7.455 -35.506 1.00 53.06 388 SER A CA 1
ATOM 3077 C C . SER A 1 388 ? 15.289 8.536 -35.171 1.00 53.06 388 SER A C 1
ATOM 3079 O O . SER A 1 388 ? 15.530 9.724 -35.402 1.00 53.06 388 SER A O 1
ATOM 3081 N N . SER A 1 389 ? 14.119 8.152 -34.646 1.00 57.56 389 SER A N 1
ATOM 3082 C CA . SER A 1 389 ? 12.978 9.059 -34.460 1.00 57.56 389 SER A CA 1
ATOM 3083 C C . SER A 1 389 ? 13.096 9.974 -33.233 1.00 57.56 389 SER A C 1
ATOM 3085 O O . SER A 1 389 ? 13.754 9.669 -32.237 1.00 57.56 389 SER A O 1
ATOM 3087 N N . SER A 1 390 ? 12.372 11.096 -33.276 1.00 55.91 390 SER A N 1
ATOM 3088 C CA . SER A 1 390 ? 12.253 12.060 -32.173 1.00 55.91 390 SER A CA 1
ATOM 3089 C C . SER A 1 390 ? 11.673 11.472 -30.881 1.00 55.91 390 SER A C 1
ATOM 3091 O O . SER A 1 390 ? 11.893 12.039 -29.817 1.00 55.91 390 SER A O 1
ATOM 3093 N N . ILE A 1 391 ? 10.966 10.339 -30.951 1.00 56.19 391 ILE A N 1
ATOM 3094 C CA . ILE A 1 391 ? 10.337 9.684 -29.794 1.00 56.19 391 ILE A CA 1
ATOM 3095 C C . ILE A 1 391 ? 11.377 8.932 -28.956 1.00 56.19 391 ILE A C 1
ATOM 3097 O O . ILE A 1 391 ? 11.381 9.071 -27.736 1.00 56.19 391 ILE A O 1
ATOM 3101 N N . HIS A 1 392 ? 12.316 8.223 -29.594 1.00 63.16 392 HIS A N 1
ATOM 3102 C CA . HIS A 1 392 ? 13.445 7.598 -28.893 1.00 63.16 392 HIS A CA 1
ATOM 3103 C C . HIS A 1 392 ? 14.266 8.655 -28.148 1.00 63.16 392 HIS A C 1
ATOM 3105 O O . HIS A 1 392 ? 14.581 8.483 -26.974 1.00 63.16 392 HIS A O 1
ATOM 3111 N N . LYS A 1 393 ? 14.514 9.802 -28.796 1.00 58.06 393 LYS A N 1
ATOM 3112 C CA . LYS A 1 393 ? 15.148 10.956 -28.147 1.00 58.06 393 LYS A CA 1
ATOM 3113 C C . LYS A 1 393 ? 14.300 11.515 -27.007 1.00 58.06 393 LYS A C 1
ATOM 3115 O O . LYS A 1 393 ? 14.824 11.653 -25.918 1.00 58.06 393 LYS A O 1
ATOM 3120 N N . ALA A 1 394 ? 12.995 11.729 -27.178 1.00 58.44 394 ALA A N 1
ATOM 3121 C CA . ALA A 1 394 ? 12.129 12.251 -26.112 1.00 58.44 394 ALA A CA 1
ATOM 3122 C C . ALA A 1 394 ? 12.023 11.338 -24.868 1.00 58.44 394 ALA A C 1
ATOM 3124 O O . ALA A 1 394 ? 11.839 11.839 -23.758 1.00 58.44 394 ALA A O 1
ATOM 3125 N N . ILE A 1 395 ? 12.155 10.017 -25.032 1.00 59.81 395 ILE A N 1
ATOM 3126 C CA . ILE A 1 395 ? 12.220 9.056 -23.917 1.00 59.81 395 ILE A CA 1
ATOM 3127 C C . ILE A 1 395 ? 13.550 9.188 -23.142 1.00 59.81 395 ILE A C 1
ATOM 3129 O O . ILE A 1 395 ? 13.552 9.020 -21.922 1.00 59.81 395 ILE A O 1
ATOM 3133 N N . LEU A 1 396 ? 14.649 9.538 -23.824 1.00 57.97 396 LEU A N 1
ATOM 3134 C CA . LEU A 1 396 ? 16.008 9.657 -23.269 1.00 57.97 396 LEU A CA 1
ATOM 3135 C C . LEU A 1 396 ? 16.374 11.080 -22.776 1.00 57.97 396 LEU A C 1
ATOM 3137 O O . LEU A 1 396 ? 16.994 11.229 -21.724 1.00 57.97 396 LEU A O 1
ATOM 3141 N N . ASP A 1 397 ? 15.944 12.140 -23.471 1.00 53.22 397 ASP A N 1
ATOM 3142 C CA . ASP A 1 397 ? 16.338 13.559 -23.288 1.00 53.22 397 ASP A CA 1
ATOM 3143 C C . ASP A 1 397 ? 15.859 14.196 -21.959 1.00 53.22 397 ASP A C 1
ATOM 3145 O O . ASP A 1 397 ? 15.994 15.399 -21.724 1.00 53.22 397 ASP A O 1
ATOM 3149 N N . GLY A 1 398 ? 15.268 13.408 -21.060 1.00 50.59 398 GLY A N 1
ATOM 3150 C CA . GLY A 1 398 ? 14.655 13.900 -19.830 1.00 50.59 398 GLY A CA 1
ATOM 3151 C C . GLY A 1 398 ? 15.583 13.990 -18.616 1.00 50.59 398 GLY A C 1
ATOM 3152 O O . GLY A 1 398 ? 15.485 14.965 -17.854 1.00 50.59 398 GLY A O 1
ATOM 3153 N N . ARG A 1 399 ? 16.388 12.948 -18.344 1.00 53.09 399 ARG A N 1
ATOM 3154 C CA . ARG A 1 399 ? 16.782 12.654 -16.946 1.00 53.09 399 ARG A CA 1
ATOM 3155 C C . ARG A 1 399 ? 18.098 11.919 -16.664 1.00 53.09 399 ARG A C 1
ATOM 3157 O O . ARG A 1 399 ? 18.467 11.925 -15.498 1.00 53.09 399 ARG A O 1
ATOM 3164 N N . ASP A 1 400 ? 18.827 11.369 -17.634 1.00 56.50 400 ASP A N 1
ATOM 3165 C CA . ASP A 1 400 ? 20.009 10.529 -17.327 1.00 56.50 400 ASP A CA 1
ATOM 3166 C C . ASP A 1 400 ? 21.251 11.294 -16.808 1.00 56.50 400 ASP A C 1
ATOM 3168 O O . ASP A 1 400 ? 22.250 10.679 -16.443 1.00 56.50 400 ASP A O 1
ATOM 3172 N N . SER A 1 401 ? 21.203 12.629 -16.693 1.00 67.50 401 SER A N 1
ATOM 3173 C CA . SER A 1 401 ? 22.203 13.370 -15.910 1.00 67.50 401 SER A CA 1
ATOM 3174 C C . SER A 1 401 ? 22.033 13.051 -14.423 1.00 67.50 401 SER A C 1
ATOM 3176 O O . SER A 1 401 ? 21.114 13.543 -13.759 1.00 67.50 401 SER A O 1
ATOM 3178 N N . LEU A 1 402 ? 22.967 12.255 -13.902 1.00 73.75 402 LEU A N 1
ATOM 3179 C CA . LEU A 1 402 ? 23.073 11.904 -12.489 1.00 73.75 402 LEU A CA 1
ATOM 3180 C C . LEU A 1 402 ? 23.075 13.145 -11.579 1.00 73.75 402 LEU A C 1
ATOM 3182 O O . LEU A 1 402 ? 22.457 13.108 -10.522 1.00 73.75 402 LEU A O 1
ATOM 3186 N N . ASP A 1 403 ? 23.657 14.266 -12.019 1.00 72.50 403 ASP A N 1
ATOM 3187 C CA . ASP A 1 403 ? 23.658 15.542 -11.286 1.00 72.50 403 ASP A CA 1
ATOM 3188 C C . ASP A 1 403 ? 22.246 16.114 -11.087 1.00 72.50 403 ASP A C 1
ATOM 3190 O O . ASP A 1 403 ? 21.918 16.646 -10.024 1.00 72.50 403 ASP A O 1
ATOM 3194 N N . LYS A 1 404 ? 21.380 15.989 -12.103 1.00 74.62 404 LYS A N 1
ATOM 3195 C CA . LYS A 1 404 ? 19.981 16.435 -12.039 1.00 74.62 404 LYS A CA 1
ATOM 3196 C C . LYS A 1 404 ? 19.172 15.553 -11.090 1.00 74.62 404 LYS A C 1
ATOM 3198 O O . LYS A 1 404 ? 18.407 16.084 -10.285 1.00 74.62 404 LYS A O 1
ATOM 3203 N N . ILE A 1 405 ? 19.372 14.233 -11.157 1.00 78.12 405 ILE A N 1
ATOM 3204 C CA . ILE A 1 405 ? 18.757 13.279 -10.223 1.00 78.12 405 ILE A CA 1
ATOM 3205 C C . ILE A 1 405 ? 19.239 13.572 -8.799 1.00 78.12 405 ILE A C 1
ATOM 3207 O O . ILE A 1 405 ? 18.415 13.725 -7.904 1.00 78.12 405 ILE A O 1
ATOM 3211 N N . ALA A 1 406 ? 20.546 13.726 -8.590 1.00 79.25 406 ALA A N 1
ATOM 3212 C CA . ALA A 1 406 ? 21.126 14.015 -7.285 1.00 79.25 406 ALA A CA 1
ATOM 3213 C C . ALA A 1 406 ? 20.650 15.354 -6.717 1.00 79.25 406 ALA A C 1
ATOM 3215 O O . ALA A 1 406 ? 20.340 15.427 -5.533 1.00 79.25 406 ALA A O 1
ATOM 3216 N N . SER A 1 407 ? 20.504 16.397 -7.539 1.00 79.25 407 SER A N 1
ATOM 3217 C CA . SER A 1 407 ? 19.938 17.677 -7.094 1.00 79.25 407 SER A CA 1
ATOM 3218 C C . SER A 1 407 ? 18.493 17.519 -6.609 1.00 79.25 407 SER A C 1
ATOM 3220 O O . SER A 1 407 ? 18.148 18.010 -5.531 1.00 79.25 407 SER A O 1
ATOM 3222 N N . GLU A 1 408 ? 17.655 16.779 -7.343 1.00 79.56 408 GLU A N 1
ATOM 3223 C CA . GLU A 1 408 ? 16.267 16.516 -6.948 1.00 79.56 408 GLU A CA 1
ATOM 3224 C C . GLU A 1 408 ? 16.176 15.611 -5.705 1.00 79.56 408 GLU A C 1
ATOM 3226 O O . GLU A 1 408 ? 15.451 15.931 -4.761 1.00 79.56 408 GLU A O 1
ATOM 3231 N N . VAL A 1 409 ? 16.954 14.529 -5.655 1.00 81.38 409 VAL A N 1
ATOM 3232 C CA . VAL A 1 409 ? 16.996 13.577 -4.536 1.00 81.38 409 VAL A CA 1
ATOM 3233 C C . VAL A 1 409 ? 17.571 14.220 -3.275 1.00 81.38 409 VAL A C 1
ATOM 3235 O O . VAL A 1 409 ? 16.995 14.053 -2.203 1.00 81.38 409 VAL A O 1
ATOM 3238 N N . CYS A 1 410 ? 18.630 15.026 -3.374 1.00 81.88 410 CYS A N 1
ATOM 3239 C CA . CYS A 1 410 ? 19.152 15.787 -2.239 1.00 81.88 410 CYS A CA 1
ATOM 3240 C C . CYS A 1 410 ? 18.195 16.905 -1.814 1.00 81.88 410 CYS A C 1
ATOM 3242 O O . CYS A 1 410 ? 18.082 17.151 -0.616 1.00 81.88 410 CYS A O 1
ATOM 3244 N N . CYS A 1 411 ? 17.450 17.542 -2.732 1.00 78.88 411 CYS A N 1
ATOM 3245 C CA . CYS A 1 411 ? 16.352 18.442 -2.359 1.00 78.88 411 CYS A CA 1
ATOM 3246 C C . CYS A 1 411 ? 15.306 17.701 -1.524 1.00 78.88 411 CYS A C 1
ATOM 3248 O O . CYS A 1 411 ? 15.056 18.101 -0.389 1.00 78.88 411 CYS A O 1
ATOM 3250 N N . GLN A 1 412 ? 14.720 16.624 -2.059 1.00 77.06 412 GLN A N 1
ATOM 3251 C CA . GLN A 1 412 ? 13.704 15.825 -1.366 1.00 77.06 412 GLN A CA 1
ATOM 3252 C C . GLN A 1 412 ? 14.252 15.323 -0.022 1.00 77.06 412 GLN A C 1
ATOM 3254 O O . GLN A 1 412 ? 13.657 15.583 1.020 1.00 77.06 412 GLN A O 1
ATOM 3259 N N . GLY A 1 413 ? 15.452 14.743 -0.025 1.00 77.12 413 GLY A N 1
ATOM 3260 C CA . GLY A 1 413 ? 16.218 14.361 1.155 1.00 77.12 413 GLY A CA 1
ATOM 3261 C C . GLY A 1 413 ? 16.355 15.483 2.177 1.00 77.12 413 GLY A C 1
ATOM 3262 O O . GLY A 1 413 ? 15.976 15.312 3.322 1.00 77.12 413 GLY A O 1
ATOM 3263 N N . ALA A 1 414 ? 16.824 16.673 1.820 1.00 78.31 414 ALA A N 1
ATOM 3264 C CA . ALA A 1 414 ? 16.976 17.759 2.790 1.00 78.31 414 ALA A CA 1
ATOM 3265 C C . ALA A 1 414 ? 15.649 18.137 3.447 1.00 78.31 414 ALA A C 1
ATOM 3267 O O . ALA A 1 414 ? 15.590 18.369 4.657 1.00 78.31 414 ALA A O 1
ATOM 3268 N N . GLN A 1 415 ? 14.571 18.153 2.660 1.00 73.19 415 GLN A N 1
ATOM 3269 C CA . GLN A 1 415 ? 13.238 18.370 3.192 1.00 73.19 415 GLN A CA 1
ATOM 3270 C C . GLN A 1 415 ? 12.859 17.242 4.189 1.00 73.19 415 GLN A C 1
ATOM 3272 O O . GLN A 1 415 ? 12.428 17.537 5.308 1.00 73.19 415 GLN A O 1
ATOM 3277 N N . VAL A 1 416 ? 13.088 15.967 3.846 1.00 70.50 416 VAL A N 1
ATOM 3278 C CA . VAL A 1 416 ? 12.914 14.792 4.731 1.00 70.50 416 VAL A CA 1
ATOM 3279 C C . VAL A 1 416 ? 13.697 14.926 6.046 1.00 70.50 416 VAL A C 1
ATOM 3281 O O . VAL A 1 416 ? 13.155 14.774 7.140 1.00 70.50 416 VAL A O 1
ATOM 3284 N N . LEU A 1 417 ? 14.996 15.180 5.917 1.00 72.94 417 LEU A N 1
ATOM 3285 C CA . LEU A 1 417 ? 16.023 15.066 6.951 1.00 72.94 417 LEU A CA 1
ATOM 3286 C C . LEU A 1 417 ? 16.005 16.244 7.931 1.00 72.94 417 LEU A C 1
ATOM 3288 O O . LEU A 1 417 ? 16.347 16.083 9.105 1.00 72.94 417 LEU A O 1
ATOM 3292 N N . CYS A 1 418 ? 15.656 17.431 7.429 1.00 70.62 418 CYS A N 1
ATOM 3293 C CA . CYS A 1 418 ? 15.779 18.709 8.130 1.00 70.62 418 CYS A CA 1
ATOM 3294 C C . CYS A 1 418 ? 14.439 19.467 8.278 1.00 70.62 418 CYS A C 1
ATOM 3296 O O . CYS A 1 418 ? 14.398 20.499 8.948 1.00 70.62 418 CYS A O 1
ATOM 3298 N N . GLY A 1 419 ? 13.327 18.955 7.733 1.00 65.56 419 GLY A N 1
ATOM 3299 C CA . GLY A 1 419 ? 11.966 19.462 7.966 1.00 65.56 419 GLY A CA 1
ATOM 3300 C C . GLY A 1 419 ? 11.416 20.399 6.879 1.00 65.56 419 GLY A C 1
ATOM 3301 O O . GLY A 1 419 ? 12.004 20.582 5.817 1.00 65.56 419 GLY A O 1
ATOM 3302 N N . LYS A 1 420 ? 10.230 20.993 7.119 1.00 56.50 420 LYS A N 1
ATOM 3303 C CA . LYS A 1 420 ? 9.479 21.755 6.093 1.00 56.50 420 LYS A CA 1
ATOM 3304 C C . LYS A 1 420 ? 10.295 22.909 5.497 1.00 56.50 420 LYS A C 1
ATOM 3306 O O . LYS A 1 420 ? 10.507 23.923 6.169 1.00 56.50 420 LYS A O 1
ATOM 3311 N N . VAL A 1 421 ? 10.617 22.803 4.211 1.00 46.84 421 VAL A N 1
ATOM 3312 C CA . VAL A 1 421 ? 11.321 23.821 3.416 1.00 46.84 421 VAL A CA 1
ATOM 3313 C C . VAL A 1 421 ? 10.321 24.706 2.665 1.00 46.84 421 VAL A C 1
ATOM 3315 O O . VAL A 1 421 ? 9.257 24.238 2.267 1.00 46.84 421 VAL A O 1
ATOM 3318 N N . SER A 1 422 ? 10.644 25.989 2.491 1.00 41.91 422 SER A N 1
ATOM 3319 C CA . SER A 1 422 ? 9.836 26.962 1.732 1.00 41.91 422 SER A CA 1
ATOM 3320 C C . SER A 1 422 ? 10.252 27.101 0.260 1.00 41.91 422 SER A C 1
ATOM 3322 O O . SER A 1 422 ? 9.444 27.503 -0.568 1.00 41.91 422 SER A O 1
ATOM 3324 N N . SER A 1 423 ? 11.505 26.775 -0.057 1.00 50.03 423 SER A N 1
ATOM 3325 C CA . SER A 1 423 ? 12.096 26.742 -1.400 1.00 50.03 423 SER A CA 1
ATOM 3326 C C . SER A 1 423 ? 13.422 25.981 -1.331 1.00 50.03 423 SER A C 1
ATOM 3328 O O . SER A 1 423 ? 14.247 26.323 -0.485 1.00 50.03 423 SER A O 1
ATOM 3330 N N . CYS A 1 424 ? 13.643 24.989 -2.193 1.00 50.16 424 CYS A N 1
ATOM 3331 C CA . CYS A 1 424 ? 14.926 24.289 -2.285 1.00 50.16 424 CYS A CA 1
ATOM 3332 C C . CYS A 1 424 ? 15.712 24.784 -3.499 1.00 50.16 424 CYS A C 1
ATOM 3334 O O . CYS A 1 424 ? 15.270 24.593 -4.627 1.00 50.16 424 CYS A O 1
ATOM 3336 N N . ASN A 1 425 ? 16.894 25.345 -3.251 1.00 54.47 425 ASN A N 1
ATOM 3337 C CA . ASN A 1 425 ? 17.978 25.395 -4.226 1.00 54.47 425 ASN A CA 1
ATOM 3338 C C . ASN A 1 425 ? 19.078 24.483 -3.666 1.00 54.47 425 ASN A C 1
ATOM 3340 O O . ASN A 1 425 ? 19.676 24.820 -2.642 1.00 54.47 425 ASN A O 1
ATOM 3344 N N . ALA A 1 426 ? 19.284 23.317 -4.278 1.00 55.28 426 ALA A N 1
ATOM 3345 C CA . ALA A 1 426 ? 20.384 22.422 -3.938 1.00 55.28 426 ALA A CA 1
ATOM 3346 C C . ALA A 1 426 ? 21.541 22.641 -4.906 1.00 55.28 426 ALA A C 1
ATOM 3348 O O . ALA A 1 426 ? 21.353 22.562 -6.122 1.00 55.28 426 ALA A O 1
ATOM 3349 N N . THR A 1 427 ? 22.735 22.847 -4.360 1.00 58.22 427 THR A N 1
ATOM 3350 C CA . THR A 1 427 ? 23.973 22.764 -5.133 1.00 58.22 427 THR A CA 1
ATOM 3351 C C . THR A 1 427 ? 24.608 21.416 -4.813 1.00 58.22 427 THR A C 1
ATOM 3353 O O . THR A 1 427 ? 25.034 21.177 -3.680 1.00 58.22 427 THR A O 1
ATOM 3356 N N . CYS A 1 428 ? 24.616 20.514 -5.793 1.00 56.38 428 CYS A N 1
ATOM 3357 C CA . CYS A 1 428 ? 25.353 19.258 -5.706 1.00 56.38 428 CYS A CA 1
ATOM 3358 C C . CYS A 1 428 ? 26.797 19.513 -6.125 1.00 56.38 428 CYS A C 1
ATOM 3360 O O . CYS A 1 428 ? 27.054 19.958 -7.241 1.00 56.38 428 CYS A O 1
ATOM 3362 N N . CYS A 1 429 ? 27.715 19.248 -5.205 1.00 52.03 429 CYS A N 1
ATOM 3363 C CA . CYS A 1 429 ? 29.151 19.359 -5.400 1.00 52.03 429 CYS A CA 1
ATOM 3364 C C . CYS A 1 429 ? 29.787 18.144 -4.727 1.00 52.03 429 CYS A C 1
ATOM 3366 O O . CYS A 1 429 ? 29.409 17.818 -3.605 1.00 52.03 429 CYS A O 1
ATOM 3368 N N . GLU A 1 430 ? 30.778 17.548 -5.390 1.00 54.56 430 GLU A N 1
ATOM 3369 C CA . GLU A 1 430 ? 31.529 16.364 -4.942 1.00 54.56 430 GLU A CA 1
ATOM 3370 C C . GLU A 1 430 ? 30.749 15.036 -5.057 1.00 54.56 430 GLU A C 1
ATOM 3372 O O . GLU A 1 430 ? 29.943 14.650 -4.207 1.00 54.56 430 GLU A O 1
ATOM 3377 N N . THR A 1 431 ? 31.061 14.300 -6.131 1.00 55.69 431 THR A N 1
ATOM 3378 C CA . THR A 1 431 ? 30.898 12.840 -6.180 1.00 55.69 431 THR A CA 1
ATOM 3379 C C . THR A 1 431 ? 32.144 12.222 -5.555 1.00 55.69 431 THR A C 1
ATOM 3381 O O . THR A 1 431 ? 33.256 12.530 -5.986 1.00 55.69 431 THR A O 1
ATOM 3384 N N . ALA A 1 432 ? 31.973 11.362 -4.555 1.00 56.19 432 ALA A N 1
ATOM 3385 C CA . ALA A 1 432 ? 33.068 10.682 -3.876 1.00 56.19 432 ALA A CA 1
ATOM 3386 C C . ALA A 1 432 ? 32.809 9.172 -3.823 1.00 56.19 432 ALA A C 1
ATOM 3388 O O . ALA A 1 432 ? 31.726 8.723 -3.446 1.00 56.19 432 ALA A O 1
ATOM 3389 N N . GLU A 1 433 ? 33.824 8.378 -4.161 1.00 56.50 433 GLU A N 1
ATOM 3390 C CA . GLU A 1 433 ? 33.822 6.951 -3.846 1.00 56.50 433 GLU A CA 1
ATOM 3391 C C . GLU A 1 433 ? 34.344 6.751 -2.424 1.00 56.50 433 GLU A C 1
ATOM 3393 O O . GLU A 1 433 ? 35.515 7.016 -2.132 1.00 56.50 433 GLU A O 1
ATOM 3398 N N . LEU A 1 434 ? 33.474 6.280 -1.531 1.00 54.16 434 LEU A N 1
ATOM 3399 C CA . LEU A 1 434 ? 33.860 5.903 -0.176 1.00 54.16 434 LEU A CA 1
ATOM 3400 C C . LEU A 1 434 ? 34.147 4.403 -0.116 1.00 54.16 434 LEU A C 1
ATOM 3402 O O . LEU A 1 434 ? 33.349 3.581 -0.570 1.00 54.16 434 LEU A O 1
ATOM 3406 N N . LYS A 1 435 ? 35.290 4.052 0.477 1.00 53.59 435 LYS A N 1
ATOM 3407 C CA . LYS A 1 435 ? 35.640 2.671 0.825 1.00 53.59 435 LYS A CA 1
ATOM 3408 C C . LYS A 1 435 ? 35.165 2.374 2.245 1.00 53.59 435 LYS A C 1
ATOM 3410 O O . LYS A 1 435 ? 35.329 3.213 3.130 1.00 53.59 435 LYS A O 1
ATOM 3415 N N . SER A 1 436 ? 34.613 1.186 2.472 1.00 46.41 436 SER A N 1
ATOM 3416 C CA . SER A 1 436 ? 34.316 0.699 3.821 1.00 46.41 436 SER A CA 1
ATOM 3417 C C . SER A 1 436 ? 35.601 0.504 4.623 1.00 46.41 436 SER A C 1
ATOM 3419 O O . SER A 1 436 ? 36.615 0.027 4.113 1.00 46.41 436 SER A O 1
ATOM 3421 N N . SER A 1 437 ? 35.563 0.855 5.906 1.00 44.19 437 SER A N 1
ATOM 3422 C CA . SER A 1 437 ? 36.685 0.666 6.819 1.00 44.19 437 SER A CA 1
ATOM 3423 C C . SER A 1 437 ? 36.745 -0.777 7.330 1.00 44.19 437 SER A C 1
ATOM 3425 O O . SER A 1 437 ? 36.350 -1.022 8.467 1.00 44.19 437 SER A O 1
ATOM 3427 N N . ASN A 1 438 ? 37.206 -1.713 6.491 1.00 38.97 438 ASN A N 1
ATOM 3428 C CA . ASN A 1 438 ? 38.003 -2.886 6.888 1.00 38.97 438 ASN A CA 1
ATOM 3429 C C . ASN A 1 438 ? 38.483 -3.695 5.662 1.00 38.97 438 ASN A C 1
ATOM 3431 O O . ASN A 1 438 ? 37.689 -4.055 4.805 1.00 38.97 438 ASN A O 1
ATOM 3435 N N . ILE A 1 439 ? 39.800 -3.930 5.648 1.00 43.06 439 ILE A N 1
ATOM 3436 C CA . ILE A 1 439 ? 40.620 -4.979 5.003 1.00 43.06 439 ILE A CA 1
ATOM 3437 C C . ILE A 1 439 ? 39.972 -5.822 3.875 1.00 43.06 439 ILE A C 1
ATOM 3439 O O . ILE A 1 439 ? 39.097 -6.644 4.123 1.00 43.06 439 ILE A O 1
ATOM 3443 N N . ASP A 1 440 ? 40.554 -5.684 2.678 1.00 42.06 440 ASP A N 1
ATOM 3444 C CA . ASP A 1 440 ? 40.627 -6.658 1.574 1.00 42.06 440 ASP A CA 1
ATOM 3445 C C . ASP A 1 440 ? 39.334 -7.310 1.035 1.00 42.06 440 ASP A C 1
ATOM 3447 O O . ASP A 1 440 ? 39.273 -8.527 0.894 1.00 42.06 440 ASP A O 1
ATOM 3451 N N . ASP A 1 441 ? 38.376 -6.498 0.563 1.00 41.69 441 ASP A N 1
ATOM 3452 C CA . ASP A 1 441 ? 37.840 -6.700 -0.800 1.00 41.69 441 ASP A CA 1
ATOM 3453 C C . ASP A 1 441 ? 37.303 -5.394 -1.436 1.00 41.69 441 ASP A C 1
ATOM 3455 O O . ASP A 1 441 ? 37.065 -4.392 -0.751 1.00 41.69 441 ASP A O 1
ATOM 3459 N N . VAL A 1 442 ? 37.187 -5.351 -2.770 1.00 49.56 442 VAL A N 1
ATOM 3460 C CA . VAL A 1 442 ? 37.062 -4.098 -3.551 1.00 49.56 442 VAL A CA 1
ATOM 3461 C C . VAL A 1 442 ? 35.612 -3.750 -3.922 1.00 49.56 442 VAL A C 1
ATOM 3463 O O . VAL A 1 442 ? 35.223 -3.783 -5.089 1.00 49.56 442 VAL A O 1
ATOM 3466 N N . GLU A 1 443 ? 34.832 -3.286 -2.942 1.00 56.97 443 GLU A N 1
ATOM 3467 C CA . GLU A 1 443 ? 33.514 -2.666 -3.176 1.00 56.97 443 GLU A CA 1
ATOM 3468 C C . GLU A 1 443 ? 33.421 -1.260 -2.550 1.00 56.97 443 GLU A C 1
ATOM 3470 O O . GLU A 1 443 ? 33.050 -1.077 -1.391 1.00 56.97 443 GLU A O 1
ATOM 3475 N N . SER A 1 444 ? 33.771 -0.223 -3.325 1.00 63.28 444 SER A N 1
ATOM 3476 C CA . SER A 1 444 ? 33.432 1.169 -2.984 1.00 63.28 444 SER A CA 1
ATOM 3477 C C . SER A 1 444 ? 31.938 1.434 -3.204 1.00 63.28 444 SER A C 1
ATOM 3479 O O . SER A 1 444 ? 31.349 0.898 -4.143 1.00 63.28 444 SER A O 1
ATOM 3481 N N . VAL A 1 445 ? 31.331 2.308 -2.398 1.00 75.44 445 VAL A N 1
ATOM 3482 C CA . VAL A 1 445 ? 29.970 2.828 -2.635 1.00 75.44 445 VAL A CA 1
ATOM 3483 C C . VAL A 1 445 ? 30.077 4.232 -3.228 1.00 75.44 445 VAL A C 1
ATOM 3485 O O . VAL A 1 445 ? 30.847 5.066 -2.741 1.00 75.44 445 VAL A O 1
ATOM 3488 N N . THR A 1 446 ? 29.309 4.503 -4.283 1.00 79.12 446 THR A N 1
ATOM 3489 C CA . THR A 1 446 ? 29.248 5.829 -4.908 1.00 79.12 446 THR A CA 1
ATOM 3490 C C . THR A 1 446 ? 28.319 6.734 -4.102 1.00 79.12 446 THR A C 1
ATOM 3492 O O . THR A 1 446 ? 27.128 6.447 -3.965 1.00 79.12 446 THR A O 1
ATOM 3495 N N . ILE A 1 447 ? 28.862 7.834 -3.573 1.00 79.38 447 ILE A N 1
ATOM 3496 C CA . ILE A 1 447 ? 28.117 8.815 -2.780 1.00 79.38 447 ILE A CA 1
ATOM 3497 C C . ILE A 1 447 ? 28.177 10.180 -3.460 1.00 79.38 447 ILE A C 1
ATOM 3499 O O . ILE A 1 447 ? 29.247 10.650 -3.852 1.00 79.38 447 ILE A O 1
ATOM 3503 N N . ILE A 1 448 ? 27.024 10.837 -3.563 1.00 81.94 448 ILE A N 1
ATOM 3504 C CA . ILE A 1 448 ? 26.911 12.211 -4.056 1.00 81.94 448 ILE A CA 1
ATOM 3505 C C . ILE A 1 448 ? 26.476 13.108 -2.905 1.00 81.94 448 ILE A C 1
ATOM 3507 O O . ILE A 1 448 ? 25.452 12.856 -2.264 1.00 81.94 448 ILE A O 1
ATOM 3511 N N . SER A 1 449 ? 27.245 14.167 -2.652 1.00 81.81 449 SER A N 1
ATOM 3512 C CA . SER A 1 449 ? 26.916 15.163 -1.633 1.00 81.81 449 SER A CA 1
ATOM 3513 C C . SER A 1 449 ? 26.099 16.317 -2.223 1.00 81.81 449 SER A C 1
ATOM 3515 O O . SER A 1 449 ? 26.408 16.876 -3.278 1.00 81.81 449 SER A O 1
ATOM 3517 N N . GLY A 1 450 ? 25.034 16.704 -1.525 1.00 80.75 450 GLY A N 1
ATOM 3518 C CA . GLY A 1 450 ? 24.206 17.864 -1.836 1.00 80.75 450 GLY A CA 1
ATOM 3519 C C . GLY A 1 450 ? 24.080 18.787 -0.631 1.00 80.75 450 GLY A C 1
ATOM 3520 O O . GLY A 1 450 ? 23.678 18.362 0.453 1.00 80.75 450 GLY A O 1
ATOM 3521 N N . LYS A 1 451 ? 24.379 20.074 -0.825 1.00 81.44 451 LYS A N 1
ATOM 3522 C CA . LYS A 1 451 ? 24.114 21.120 0.170 1.00 81.44 451 LYS A CA 1
ATOM 3523 C C . LYS A 1 451 ? 22.805 21.811 -0.185 1.00 81.44 451 LYS A C 1
ATOM 3525 O O . LYS A 1 451 ? 22.666 22.362 -1.279 1.00 81.44 451 LYS A O 1
ATOM 3530 N N . VAL A 1 452 ? 21.841 21.780 0.734 1.00 78.31 452 VAL A N 1
ATOM 3531 C CA . VAL A 1 452 ? 20.504 22.348 0.514 1.00 78.31 452 VAL A CA 1
ATOM 3532 C C . VAL A 1 452 ? 20.182 23.375 1.586 1.00 78.31 452 VAL A C 1
ATOM 3534 O O . VAL A 1 452 ? 20.254 23.097 2.783 1.00 78.31 452 VAL A O 1
ATOM 3537 N N . ILE A 1 453 ? 19.789 24.571 1.155 1.00 74.81 453 ILE A N 1
ATOM 3538 C CA . ILE A 1 453 ? 19.420 25.656 2.065 1.00 74.81 453 ILE A CA 1
ATOM 3539 C C . ILE A 1 453 ? 17.948 25.502 2.464 1.00 74.81 453 ILE A C 1
ATOM 3541 O O . ILE A 1 453 ? 17.042 25.591 1.635 1.00 74.81 453 ILE A O 1
ATOM 3545 N N . VAL A 1 454 ? 17.708 25.309 3.760 1.00 66.25 454 VAL A N 1
ATOM 3546 C CA . VAL A 1 454 ? 16.388 25.150 4.373 1.00 66.25 454 VAL A CA 1
ATOM 3547 C C . VAL A 1 454 ? 16.143 26.296 5.347 1.00 66.25 454 VAL A C 1
ATOM 3549 O O . VAL A 1 454 ? 16.696 26.304 6.443 1.00 66.25 454 VAL A O 1
ATOM 3552 N N . LYS A 1 455 ? 15.300 27.270 4.967 1.00 61.75 455 LYS A N 1
ATOM 3553 C CA . LYS A 1 455 ? 14.895 28.400 5.838 1.00 61.75 455 LYS A CA 1
ATOM 3554 C C . LYS A 1 455 ? 16.087 29.079 6.548 1.00 61.75 455 LYS A C 1
ATOM 3556 O O . LYS A 1 455 ? 16.046 29.313 7.751 1.00 61.75 455 LYS A O 1
ATOM 3561 N N . ASN A 1 456 ? 17.141 29.377 5.788 1.00 64.56 456 ASN A N 1
ATOM 3562 C CA . ASN A 1 456 ? 18.408 29.976 6.243 1.00 64.56 456 ASN A CA 1
ATOM 3563 C C . ASN A 1 456 ? 19.326 29.064 7.088 1.00 64.56 456 ASN A C 1
ATOM 3565 O O . ASN A 1 456 ? 20.316 29.549 7.627 1.00 64.56 456 ASN A O 1
ATOM 3569 N N . SER A 1 457 ? 19.055 27.759 7.168 1.00 68.25 457 SER A N 1
ATOM 3570 C CA . SER A 1 457 ? 19.996 26.752 7.682 1.00 68.25 457 SER A CA 1
ATOM 3571 C C . SER A 1 457 ? 20.518 25.863 6.552 1.00 68.25 457 SER A C 1
ATOM 3573 O O . SER A 1 457 ? 19.785 25.559 5.611 1.00 68.25 457 SER A O 1
ATOM 3575 N N . GLU A 1 458 ? 21.783 25.457 6.622 1.00 76.06 458 GLU A N 1
ATOM 3576 C CA . GLU A 1 458 ? 22.377 24.515 5.670 1.00 76.06 458 GLU A CA 1
ATOM 3577 C C . GLU A 1 458 ? 22.093 23.073 6.117 1.00 76.06 458 GLU A C 1
ATOM 3579 O O . GLU A 1 458 ? 22.386 22.687 7.250 1.00 76.06 458 GLU A O 1
ATOM 3584 N N . CYS A 1 459 ? 21.507 22.272 5.229 1.00 78.56 459 CYS A N 1
ATOM 3585 C CA . CYS A 1 459 ? 21.285 20.843 5.418 1.00 78.56 459 CYS A CA 1
ATOM 3586 C C . CYS A 1 459 ? 22.181 20.087 4.428 1.00 78.56 459 CYS A C 1
ATOM 3588 O O . CYS A 1 459 ? 21.933 20.112 3.220 1.00 78.56 459 CYS A O 1
ATOM 3590 N N . GLY A 1 460 ? 23.237 19.450 4.941 1.00 82.81 460 GLY A N 1
ATOM 3591 C CA . GLY A 1 460 ? 24.069 18.524 4.174 1.00 82.81 460 GLY A CA 1
ATOM 3592 C C . GLY A 1 460 ? 23.367 17.176 4.020 1.00 82.81 460 GLY A C 1
ATOM 3593 O O . GLY A 1 460 ? 22.880 16.603 5.002 1.00 82.81 460 GLY A O 1
ATOM 3594 N N . VAL A 1 461 ? 23.302 16.687 2.787 1.00 83.00 461 VAL A N 1
ATOM 3595 C CA . VAL A 1 461 ? 22.602 15.462 2.394 1.00 83.00 461 VAL A CA 1
ATOM 3596 C C . VAL A 1 461 ? 23.523 14.618 1.533 1.00 83.00 461 VAL A C 1
ATOM 3598 O O . VAL A 1 461 ? 24.208 15.142 0.660 1.00 83.00 461 VAL A O 1
ATOM 3601 N N . GLU A 1 462 ? 23.523 13.314 1.769 1.00 85.12 462 GLU A N 1
ATOM 3602 C CA . GLU A 1 462 ? 24.300 12.345 1.004 1.00 85.12 462 GLU A CA 1
ATOM 3603 C C . GLU A 1 462 ? 23.355 11.332 0.364 1.00 85.12 462 GLU A C 1
ATOM 3605 O O . GLU A 1 462 ? 22.485 10.771 1.033 1.00 85.12 462 GLU A O 1
ATOM 3610 N N . MET A 1 463 ? 23.533 11.118 -0.935 1.00 85.75 463 MET A N 1
ATOM 3611 C CA . MET A 1 463 ? 22.804 10.154 -1.750 1.00 85.75 463 MET A CA 1
ATOM 3612 C C . MET A 1 463 ? 23.729 8.981 -2.075 1.00 85.75 463 MET A C 1
ATOM 3614 O O . MET A 1 463 ? 24.786 9.186 -2.671 1.00 85.75 463 MET A O 1
ATOM 3618 N N . LEU A 1 464 ? 23.330 7.764 -1.708 1.00 85.31 464 LEU A N 1
ATOM 3619 C CA . LEU A 1 464 ? 24.033 6.530 -2.053 1.00 85.31 464 LEU A CA 1
ATOM 3620 C C . LEU A 1 464 ? 23.435 5.988 -3.357 1.00 85.31 464 LEU A C 1
ATOM 3622 O O . LEU A 1 464 ? 22.219 5.776 -3.455 1.00 85.31 464 LEU A O 1
ATOM 3626 N N . VAL A 1 465 ? 24.288 5.791 -4.360 1.00 83.00 465 VAL A N 1
ATOM 3627 C CA . VAL A 1 465 ? 23.893 5.412 -5.722 1.00 83.00 465 VAL A CA 1
ATOM 3628 C C . VAL A 1 465 ? 24.308 3.962 -5.989 1.00 83.00 465 VAL A C 1
ATOM 3630 O O . VAL A 1 465 ? 25.511 3.703 -6.042 1.00 83.00 465 VAL A O 1
ATOM 3633 N N . PRO A 1 466 ? 23.362 3.021 -6.189 1.00 84.94 466 PRO A N 1
ATOM 3634 C CA . PRO A 1 466 ? 23.708 1.667 -6.612 1.00 84.94 466 PRO A CA 1
ATOM 3635 C C . PRO A 1 466 ? 24.282 1.703 -8.033 1.00 84.94 466 PRO A C 1
ATOM 3637 O O . PRO A 1 466 ? 23.746 2.391 -8.903 1.00 84.94 466 PRO A O 1
ATOM 3640 N N . CYS A 1 467 ? 25.363 0.972 -8.280 1.00 82.56 467 CYS A N 1
ATOM 3641 C CA . CYS A 1 467 ? 26.039 0.892 -9.572 1.00 82.56 467 CYS A CA 1
ATOM 3642 C C . CYS A 1 467 ? 26.324 -0.563 -9.973 1.00 82.56 467 CYS A C 1
ATOM 3644 O O . CYS A 1 467 ? 26.807 -1.358 -9.176 1.00 82.56 467 CYS A O 1
ATOM 3646 N N . CYS A 1 468 ? 26.126 -0.904 -11.247 1.00 76.69 468 CYS A N 1
ATOM 3647 C CA . CYS A 1 468 ? 26.639 -2.158 -11.804 1.00 76.69 468 CYS A CA 1
ATOM 3648 C C . CYS A 1 468 ? 28.022 -1.922 -12.431 1.00 76.69 468 CYS A C 1
ATOM 3650 O O . CYS A 1 468 ? 28.247 -0.898 -13.083 1.00 76.69 468 CYS A O 1
ATOM 3652 N N . GLN A 1 469 ? 28.947 -2.875 -12.280 1.00 69.94 469 GLN A N 1
ATOM 3653 C CA . GLN A 1 469 ? 30.211 -2.859 -13.023 1.00 69.94 469 GLN A CA 1
ATOM 3654 C C . GLN A 1 469 ? 29.973 -3.208 -14.501 1.00 69.94 469 GLN A C 1
ATOM 3656 O O . GLN A 1 469 ? 29.216 -4.132 -14.815 1.00 69.94 469 GLN A O 1
ATOM 3661 N N . ARG A 1 470 ? 30.651 -2.512 -15.422 1.00 61.56 470 ARG A N 1
ATOM 3662 C CA . ARG A 1 470 ? 30.666 -2.877 -16.849 1.00 61.56 470 ARG A CA 1
ATOM 3663 C C . ARG A 1 470 ? 31.404 -4.201 -17.057 1.00 61.56 470 ARG A C 1
ATOM 3665 O O . ARG A 1 470 ? 32.595 -4.301 -16.769 1.00 61.56 470 ARG A O 1
ATOM 3672 N N . LYS A 1 471 ? 30.738 -5.191 -17.664 1.00 54.78 471 LYS A N 1
ATOM 3673 C CA . LYS A 1 471 ? 31.432 -6.346 -18.260 1.00 54.78 471 LYS A CA 1
ATOM 3674 C C . LYS A 1 471 ? 32.271 -5.861 -19.447 1.00 54.78 471 LYS A C 1
ATOM 3676 O O . LYS A 1 471 ? 31.755 -5.179 -20.335 1.00 54.78 471 LYS A O 1
ATOM 3681 N N . ALA A 1 472 ? 33.554 -6.220 -19.467 1.00 39.59 472 ALA A N 1
ATOM 3682 C CA . ALA A 1 472 ? 34.456 -5.868 -20.560 1.00 39.59 472 ALA A CA 1
ATOM 3683 C C . ALA A 1 472 ? 33.917 -6.403 -21.902 1.00 39.59 472 ALA A C 1
ATOM 3685 O O . ALA A 1 472 ? 33.637 -7.594 -22.027 1.00 39.59 472 ALA A O 1
ATOM 3686 N N . GLY A 1 473 ? 33.763 -5.517 -22.892 1.00 45.44 473 GLY A N 1
ATOM 3687 C CA . GLY A 1 473 ? 33.252 -5.851 -24.229 1.00 45.44 473 GLY A CA 1
ATOM 3688 C C . GLY A 1 473 ? 31.780 -5.507 -24.506 1.00 45.44 473 GLY A C 1
ATOM 3689 O O . GLY A 1 473 ? 31.313 -5.778 -25.608 1.00 45.44 473 GLY A O 1
ATOM 3690 N N . CYS A 1 474 ? 31.038 -4.903 -23.568 1.00 42.72 474 CYS A N 1
ATOM 3691 C CA . CYS A 1 474 ? 29.670 -4.442 -23.841 1.00 42.72 474 CYS A CA 1
ATOM 3692 C C . CYS A 1 474 ? 29.668 -3.119 -24.637 1.00 42.72 474 CYS A C 1
ATOM 3694 O O . CYS A 1 474 ? 30.142 -2.096 -24.145 1.00 42.72 474 CYS A O 1
ATOM 3696 N N . SER A 1 475 ? 29.134 -3.126 -25.861 1.00 41.16 475 SER A N 1
ATOM 3697 C CA . SER A 1 475 ? 29.147 -1.984 -26.790 1.00 41.16 475 SER A CA 1
ATOM 3698 C C . SER A 1 475 ? 27.976 -1.009 -26.574 1.00 41.16 475 SER A C 1
ATOM 3700 O O . SER A 1 475 ? 27.184 -0.766 -27.486 1.00 41.16 475 SER A O 1
ATOM 3702 N N . CYS A 1 476 ? 27.839 -0.472 -25.359 1.00 41.91 476 CYS A N 1
ATOM 3703 C CA . CYS A 1 476 ? 26.867 0.571 -25.014 1.00 41.91 476 CYS A CA 1
ATOM 3704 C C . CYS A 1 476 ? 27.523 1.968 -25.002 1.00 41.91 476 CYS A C 1
ATOM 3706 O O . CYS A 1 476 ? 27.942 2.478 -23.964 1.00 41.91 476 CYS A O 1
ATOM 3708 N N . GLU A 1 477 ? 27.595 2.614 -26.170 1.00 43.81 477 GLU A N 1
ATOM 3709 C CA . GLU A 1 477 ? 28.087 3.993 -26.300 1.00 43.81 477 GLU A CA 1
ATOM 3710 C C . GLU A 1 477 ? 27.040 5.031 -25.857 1.00 43.81 477 GLU A C 1
ATOM 3712 O O . GLU A 1 477 ? 26.402 5.681 -26.679 1.00 43.81 477 GLU A O 1
ATOM 3717 N N . TYR A 1 478 ? 26.888 5.230 -24.547 1.00 39.09 478 TYR A N 1
ATOM 3718 C CA . TYR A 1 478 ? 26.328 6.469 -23.994 1.00 39.09 478 TYR A CA 1
ATOM 3719 C C . TYR A 1 478 ? 27.051 6.823 -22.686 1.00 39.09 478 TYR A C 1
ATOM 3721 O O . TYR A 1 478 ? 27.076 6.037 -21.741 1.00 39.09 478 TYR A O 1
ATOM 3729 N N . GLY A 1 479 ? 27.650 8.018 -22.640 1.00 38.62 479 GLY A N 1
ATOM 3730 C CA . GLY A 1 479 ? 28.302 8.569 -21.446 1.00 38.62 479 GLY A CA 1
ATOM 3731 C C . GLY A 1 479 ? 29.833 8.629 -21.512 1.00 38.62 479 GLY A C 1
ATOM 3732 O O . GLY A 1 479 ? 30.528 7.634 -21.322 1.00 38.62 479 GLY A O 1
ATOM 3733 N N . SER A 1 480 ? 30.354 9.845 -21.687 1.00 38.75 480 SER A N 1
ATOM 3734 C CA . SER A 1 480 ? 31.743 10.192 -21.372 1.00 38.75 480 SER A CA 1
ATOM 3735 C C . SER A 1 480 ? 31.881 10.385 -19.860 1.00 38.75 480 SER A C 1
ATOM 3737 O O . SER A 1 480 ? 31.564 11.463 -19.365 1.00 38.75 480 SER A O 1
ATOM 3739 N N . ASN A 1 481 ? 32.372 9.376 -19.137 1.00 37.41 481 ASN A N 1
ATOM 3740 C CA . ASN A 1 481 ? 33.018 9.555 -17.832 1.00 37.41 481 ASN A CA 1
ATOM 3741 C C . ASN A 1 481 ? 33.920 8.357 -17.491 1.00 37.41 481 ASN A C 1
ATOM 3743 O O . ASN A 1 481 ? 33.734 7.252 -17.992 1.00 37.41 481 ASN A O 1
ATOM 3747 N N . THR A 1 482 ? 34.933 8.601 -16.661 1.00 39.34 482 THR A N 1
ATOM 3748 C CA . THR A 1 482 ? 36.109 7.734 -16.461 1.00 39.34 482 THR A CA 1
ATOM 3749 C C . THR A 1 482 ? 35.930 6.599 -15.440 1.00 39.34 482 THR A C 1
ATOM 3751 O O . THR A 1 482 ? 36.921 6.047 -14.964 1.00 39.34 482 THR A O 1
ATOM 3754 N N . SER A 1 483 ? 34.695 6.218 -15.103 1.00 52.44 483 SER A N 1
ATOM 3755 C CA . SER A 1 483 ? 34.391 5.119 -14.176 1.00 52.44 483 SER A CA 1
ATOM 3756 C C . SER A 1 483 ? 33.762 3.920 -14.898 1.00 52.44 483 SER A C 1
ATOM 3758 O O . SER A 1 483 ? 32.845 4.055 -15.704 1.00 52.44 483 SER A O 1
ATOM 3760 N N . ASN A 1 484 ? 34.203 2.701 -14.563 1.00 60.62 484 ASN A N 1
ATOM 3761 C CA . ASN A 1 484 ? 33.650 1.442 -15.100 1.00 60.62 484 ASN A CA 1
ATOM 3762 C C . ASN A 1 484 ? 32.290 1.056 -14.468 1.00 60.62 484 ASN A C 1
ATOM 3764 O O . ASN A 1 484 ? 31.952 -0.126 -14.384 1.00 60.62 484 ASN A O 1
ATOM 3768 N N . ARG A 1 485 ? 31.536 2.040 -13.971 1.00 67.44 485 ARG A N 1
ATOM 3769 C CA . ARG A 1 485 ? 30.358 1.873 -13.115 1.00 67.44 485 ARG A CA 1
ATOM 3770 C C . ARG A 1 485 ? 29.174 2.624 -13.702 1.00 67.44 485 ARG A C 1
ATOM 3772 O O . ARG A 1 485 ? 29.267 3.814 -13.982 1.00 67.44 485 ARG A O 1
ATOM 3779 N N . GLU A 1 486 ? 28.059 1.926 -13.856 1.00 77.69 486 GLU A N 1
ATOM 3780 C CA . GLU A 1 486 ? 26.831 2.458 -14.442 1.00 77.69 486 GLU A CA 1
ATOM 3781 C C . GLU A 1 486 ? 25.690 2.410 -13.418 1.00 77.69 486 GLU A C 1
ATOM 3783 O O . GLU A 1 486 ? 25.292 1.329 -12.974 1.00 77.69 486 GLU A O 1
ATOM 3788 N N . HIS A 1 487 ? 25.131 3.575 -13.091 1.00 82.19 487 HIS A N 1
ATOM 3789 C CA . HIS A 1 487 ? 23.909 3.711 -12.291 1.00 82.19 487 HIS A CA 1
ATOM 3790 C C . HIS A 1 487 ? 22.663 3.223 -13.067 1.00 82.19 487 HIS A C 1
ATOM 3792 O O . HIS A 1 487 ? 22.751 2.997 -14.281 1.00 82.19 487 HIS A O 1
ATOM 3798 N N . PRO A 1 488 ? 21.490 3.064 -12.419 1.00 87.94 488 PRO A N 1
ATOM 3799 C CA . PRO A 1 488 ? 20.234 2.806 -13.114 1.00 87.94 488 PRO A CA 1
ATOM 3800 C C . PRO A 1 488 ? 19.920 3.875 -14.169 1.00 87.94 488 PRO A C 1
ATOM 3802 O O . PRO A 1 488 ? 20.111 5.073 -13.939 1.00 87.94 488 PRO A O 1
ATOM 3805 N N . SER A 1 489 ? 19.410 3.422 -15.309 1.00 84.62 489 SER A N 1
ATOM 3806 C CA . SER A 1 489 ? 19.039 4.214 -16.485 1.00 84.62 489 SER A CA 1
ATOM 3807 C C . SER A 1 489 ? 17.546 4.085 -16.802 1.00 84.62 489 SER A C 1
ATOM 3809 O O . SER A 1 489 ? 16.848 3.211 -16.270 1.00 84.62 489 SER A O 1
ATOM 3811 N N . VAL A 1 490 ? 17.051 4.904 -17.736 1.00 82.19 490 VAL A N 1
ATOM 3812 C CA . VAL A 1 490 ? 15.696 4.743 -18.296 1.00 82.19 490 VAL A CA 1
ATOM 3813 C C . VAL A 1 490 ? 15.495 3.351 -18.919 1.00 82.19 490 VAL A C 1
ATOM 3815 O O . VAL A 1 490 ? 14.411 2.786 -18.787 1.00 82.19 490 VAL A O 1
ATOM 3818 N N . VAL A 1 491 ? 16.522 2.751 -19.535 1.00 86.94 491 VAL A N 1
ATOM 3819 C CA . VAL A 1 491 ? 16.431 1.418 -20.170 1.00 86.94 491 VAL A CA 1
ATOM 3820 C C . VAL A 1 491 ? 16.150 0.323 -19.138 1.00 86.94 491 VAL A C 1
ATOM 3822 O O . VAL A 1 491 ? 15.280 -0.527 -19.349 1.00 86.94 491 VAL A O 1
ATOM 3825 N N . ASP A 1 492 ? 16.836 0.374 -17.992 1.00 91.50 492 ASP A N 1
ATOM 3826 C CA . ASP A 1 492 ? 16.610 -0.567 -16.891 1.00 91.50 492 ASP A CA 1
ATOM 3827 C C . ASP A 1 492 ? 15.178 -0.422 -16.348 1.00 91.50 492 ASP A C 1
ATOM 3829 O O . ASP A 1 492 ? 14.456 -1.407 -16.190 1.00 91.50 492 ASP A O 1
ATOM 3833 N N . ALA A 1 493 ? 14.730 0.822 -16.142 1.00 90.75 493 ALA A N 1
ATOM 3834 C CA . ALA A 1 493 ? 13.396 1.118 -15.627 1.00 90.75 493 ALA A CA 1
ATOM 3835 C C . ALA A 1 493 ? 12.272 0.681 -16.591 1.00 90.75 493 ALA A C 1
ATOM 3837 O O . ALA A 1 493 ? 11.277 0.108 -16.149 1.00 90.75 493 ALA A O 1
ATOM 3838 N N . LEU A 1 494 ? 12.427 0.882 -17.906 1.00 90.81 494 LEU A N 1
ATOM 3839 C CA . LEU A 1 494 ? 11.464 0.394 -18.904 1.00 90.81 494 LEU A CA 1
ATOM 3840 C C . LEU A 1 494 ? 11.431 -1.140 -18.971 1.00 90.81 494 LEU A C 1
ATOM 3842 O O . LEU A 1 494 ? 10.351 -1.717 -19.089 1.00 90.81 494 LEU A O 1
ATOM 3846 N N . THR A 1 495 ? 12.584 -1.802 -18.834 1.00 94.94 495 THR A N 1
ATOM 3847 C CA . THR A 1 495 ? 12.670 -3.272 -18.755 1.00 94.94 495 THR A CA 1
ATOM 3848 C C . THR A 1 495 ? 11.867 -3.795 -17.566 1.00 94.94 495 THR A C 1
ATOM 3850 O O . THR A 1 495 ? 10.991 -4.646 -17.725 1.00 94.94 495 THR A O 1
ATOM 3853 N N . VAL A 1 496 ? 12.103 -3.228 -16.382 1.00 96.25 496 VAL A N 1
ATOM 3854 C CA . VAL A 1 496 ? 11.390 -3.580 -15.149 1.00 96.25 496 VAL A CA 1
ATOM 3855 C C . VAL A 1 496 ? 9.891 -3.290 -15.251 1.00 96.25 496 VAL A C 1
ATOM 3857 O O . VAL A 1 496 ? 9.085 -4.115 -14.823 1.00 96.25 496 VAL A O 1
ATOM 3860 N N . LEU A 1 497 ? 9.493 -2.171 -15.865 1.00 95.00 497 LEU A N 1
ATOM 3861 C CA . LEU A 1 497 ? 8.082 -1.827 -16.048 1.00 95.00 497 LEU A CA 1
ATOM 3862 C C . LEU A 1 497 ? 7.340 -2.861 -16.905 1.00 95.00 497 LEU A C 1
ATOM 3864 O O . LEU A 1 497 ? 6.238 -3.263 -16.540 1.00 95.00 497 LEU A O 1
ATOM 3868 N N . ILE A 1 498 ? 7.943 -3.315 -18.009 1.00 95.69 498 ILE A N 1
ATOM 3869 C CA . ILE A 1 498 ? 7.354 -4.341 -18.883 1.00 95.69 498 ILE A CA 1
ATOM 3870 C C . ILE A 1 498 ? 7.254 -5.694 -18.162 1.00 95.69 498 ILE A C 1
ATOM 3872 O O . ILE A 1 498 ? 6.210 -6.339 -18.240 1.00 95.69 498 ILE A O 1
ATOM 3876 N N . LEU A 1 499 ? 8.278 -6.099 -17.398 1.00 96.88 499 LEU A N 1
ATOM 3877 C CA . LEU A 1 499 ? 8.217 -7.310 -16.564 1.00 96.88 499 LEU A CA 1
ATOM 3878 C C . LEU A 1 499 ? 7.122 -7.220 -15.483 1.00 96.88 499 LEU A C 1
ATOM 3880 O O . LEU A 1 499 ? 6.463 -8.215 -15.178 1.00 96.88 499 LEU A O 1
ATOM 3884 N N . ALA A 1 500 ? 6.901 -6.034 -14.909 1.00 95.81 500 ALA A N 1
ATOM 3885 C CA . ALA A 1 500 ? 5.900 -5.799 -13.868 1.00 95.81 500 ALA A CA 1
ATOM 3886 C C . ALA A 1 500 ? 4.445 -5.800 -14.376 1.00 95.81 500 ALA A C 1
ATOM 3888 O O . ALA A 1 500 ? 3.528 -5.899 -13.557 1.00 95.81 500 ALA A O 1
ATOM 3889 N N . LEU A 1 501 ? 4.200 -5.737 -15.691 1.00 95.00 501 LEU A N 1
ATOM 3890 C CA . LEU A 1 501 ? 2.841 -5.821 -16.235 1.00 95.00 501 LEU A CA 1
ATOM 3891 C C . LEU A 1 501 ? 2.173 -7.178 -15.909 1.00 95.00 501 LEU A C 1
ATOM 3893 O O . LEU A 1 501 ? 2.863 -8.187 -15.716 1.00 95.00 501 LEU A O 1
ATOM 3897 N N . PRO A 1 502 ? 0.829 -7.232 -15.807 1.00 92.56 502 PRO A N 1
ATOM 3898 C CA . PRO A 1 502 ? 0.104 -8.488 -15.618 1.00 92.56 502 PRO A CA 1
ATOM 3899 C C . PRO A 1 502 ? 0.378 -9.474 -16.769 1.00 92.56 502 PRO A C 1
ATOM 3901 O O . PRO A 1 502 ? 0.374 -9.035 -17.920 1.00 92.56 502 PRO A O 1
ATOM 3904 N N . PRO A 1 503 ? 0.554 -10.787 -16.517 1.00 91.06 503 PRO A N 1
ATOM 3905 C CA . PRO A 1 503 ? 0.785 -11.774 -17.580 1.00 91.06 503 PRO A CA 1
ATOM 3906 C C . PRO A 1 503 ? -0.291 -11.769 -18.677 1.00 91.06 503 PRO A C 1
ATOM 3908 O O . PRO A 1 503 ? 0.031 -11.886 -19.858 1.00 91.06 503 PRO A O 1
ATOM 3911 N N . ASP A 1 504 ? -1.551 -11.533 -18.304 1.00 90.94 504 ASP A N 1
ATOM 3912 C CA . ASP A 1 504 ? -2.688 -11.505 -19.232 1.00 90.94 504 ASP A CA 1
ATOM 3913 C C . ASP A 1 504 ? -2.619 -10.358 -20.256 1.00 90.94 504 ASP A C 1
ATOM 3915 O O . ASP A 1 504 ? -3.265 -10.440 -21.299 1.00 90.94 504 ASP A O 1
ATOM 3919 N N . THR A 1 505 ? -1.789 -9.329 -20.023 1.00 92.19 505 THR A N 1
ATOM 3920 C CA . THR A 1 505 ? -1.528 -8.227 -20.978 1.00 92.19 505 THR A CA 1
ATOM 3921 C C . THR A 1 505 ? -1.132 -8.758 -22.357 1.00 92.19 505 THR A C 1
ATOM 3923 O O . THR A 1 505 ? -1.513 -8.195 -23.381 1.00 92.19 505 THR A O 1
ATOM 3926 N N . TRP A 1 506 ? -0.385 -9.864 -22.381 1.00 92.94 506 TRP A N 1
ATOM 3927 C CA . TRP A 1 506 ? 0.219 -10.445 -23.580 1.00 92.94 506 TRP A CA 1
ATOM 3928 C C . TRP A 1 506 ? -0.686 -11.466 -24.284 1.00 92.94 506 TRP A C 1
ATOM 3930 O O . TRP A 1 506 ? -0.398 -11.864 -25.411 1.00 92.94 506 TRP A O 1
ATOM 3940 N N . SER A 1 507 ? -1.794 -11.873 -23.650 1.00 89.56 507 SER A N 1
ATOM 3941 C CA . SER A 1 507 ? -2.725 -12.884 -24.183 1.00 89.56 507 SER A CA 1
ATOM 3942 C C . SER A 1 507 ? -3.334 -12.488 -25.537 1.00 89.56 507 SER A C 1
ATOM 3944 O O . SER A 1 507 ? -3.545 -13.343 -26.396 1.00 89.56 507 SER A O 1
ATOM 3946 N N . ASN A 1 508 ? -3.520 -11.183 -25.746 1.00 87.06 508 ASN A N 1
ATOM 3947 C CA . ASN A 1 508 ? -4.124 -10.577 -26.931 1.00 87.06 508 ASN A CA 1
ATOM 3948 C C . ASN A 1 508 ? -3.251 -10.600 -28.200 1.00 87.06 508 ASN A C 1
ATOM 3950 O O . ASN A 1 508 ? -3.741 -10.269 -29.279 1.00 87.06 508 ASN A O 1
ATOM 3954 N N . LEU A 1 509 ? -1.975 -10.992 -28.104 1.00 91.81 509 LEU A N 1
ATOM 3955 C CA . LEU A 1 509 ? -1.098 -11.124 -29.269 1.00 91.81 509 LEU A CA 1
ATOM 3956 C C . LEU A 1 509 ? -1.628 -12.196 -30.240 1.00 91.81 509 LEU A C 1
ATOM 3958 O O . LEU A 1 509 ? -1.774 -13.368 -29.871 1.00 91.81 509 LEU A O 1
ATOM 3962 N N . LYS A 1 510 ? -1.882 -11.785 -31.492 1.00 90.25 510 LYS A N 1
ATOM 3963 C CA . LYS A 1 510 ? -2.442 -12.631 -32.567 1.00 90.25 510 LYS A CA 1
ATOM 3964 C C . LYS A 1 510 ? -1.517 -13.784 -32.965 1.00 90.25 510 LYS A C 1
ATOM 3966 O O . LYS A 1 510 ? -1.968 -14.924 -33.062 1.00 90.25 510 LYS A O 1
ATOM 3971 N N . ASP A 1 511 ? -0.237 -13.496 -33.210 1.00 92.56 511 ASP A N 1
ATOM 3972 C CA . ASP A 1 511 ? 0.750 -14.519 -33.566 1.00 92.56 511 ASP A CA 1
ATOM 3973 C C . ASP A 1 511 ? 1.099 -15.348 -32.323 1.00 92.56 511 ASP A C 1
ATOM 3975 O O . ASP A 1 511 ? 1.707 -14.858 -31.370 1.00 92.56 511 ASP A O 1
ATOM 3979 N N . ALA A 1 512 ? 0.713 -16.625 -32.347 1.00 92.56 512 ALA A N 1
ATOM 3980 C CA . ALA A 1 512 ? 0.948 -17.551 -31.248 1.00 92.56 512 ALA A CA 1
ATOM 3981 C C . ALA A 1 512 ? 2.442 -17.799 -30.976 1.00 92.56 512 ALA A C 1
ATOM 3983 O O . ALA A 1 512 ? 2.832 -17.890 -29.819 1.00 92.56 512 ALA A O 1
ATOM 3984 N N . ARG A 1 513 ? 3.298 -17.856 -32.004 1.00 94.44 513 ARG A N 1
ATOM 3985 C CA . ARG A 1 513 ? 4.744 -18.079 -31.826 1.00 94.44 513 ARG A CA 1
ATOM 3986 C C . ARG A 1 513 ? 5.414 -16.858 -31.208 1.00 94.44 513 ARG A C 1
ATOM 3988 O O . ARG A 1 513 ? 6.248 -17.013 -30.318 1.00 94.44 513 ARG A O 1
ATOM 3995 N N . LEU A 1 514 ? 5.050 -15.656 -31.662 1.00 95.06 514 LEU A N 1
ATOM 3996 C CA . LEU A 1 514 ? 5.545 -14.410 -31.074 1.00 95.06 514 LEU A CA 1
ATOM 3997 C C . LEU A 1 514 ? 5.065 -14.265 -29.627 1.00 95.06 514 LEU A C 1
ATOM 3999 O O . LEU A 1 514 ? 5.870 -13.930 -28.759 1.00 95.06 514 LEU A O 1
ATOM 4003 N N . ARG A 1 515 ? 3.786 -14.561 -29.365 1.00 95.38 515 ARG A N 1
ATOM 4004 C CA . ARG A 1 515 ? 3.202 -14.544 -28.021 1.00 95.38 515 ARG A CA 1
ATOM 4005 C C . ARG A 1 515 ? 3.917 -15.510 -27.087 1.00 95.38 515 ARG A C 1
ATOM 4007 O O . ARG A 1 515 ? 4.376 -15.081 -26.039 1.00 95.38 515 ARG A O 1
ATOM 4014 N N . ASP A 1 516 ? 4.049 -16.778 -27.463 1.00 94.69 516 ASP A N 1
ATOM 4015 C CA . ASP A 1 516 ? 4.637 -17.804 -26.596 1.00 94.69 516 ASP A CA 1
ATOM 4016 C C . ASP A 1 516 ? 6.122 -17.499 -26.308 1.00 94.69 516 ASP A C 1
ATOM 4018 O O . ASP A 1 516 ? 6.570 -17.611 -25.165 1.00 94.69 516 ASP A O 1
ATOM 4022 N N . ASN A 1 517 ? 6.864 -17.004 -27.308 1.00 95.19 517 ASN A N 1
ATOM 4023 C CA . ASN A 1 517 ? 8.234 -16.508 -27.144 1.00 95.19 517 ASN A CA 1
ATOM 4024 C C . ASN A 1 517 ? 8.305 -15.308 -26.178 1.00 95.19 517 ASN A C 1
ATOM 4026 O O . ASN A 1 517 ? 9.065 -15.327 -25.209 1.00 95.19 517 ASN A O 1
ATOM 4030 N N . PHE A 1 518 ? 7.481 -14.276 -26.392 1.00 95.88 518 PHE A N 1
ATOM 4031 C CA . PHE A 1 518 ? 7.495 -13.073 -25.556 1.00 95.88 518 PHE A CA 1
ATOM 4032 C C . PHE A 1 518 ? 7.028 -13.356 -24.119 1.00 95.88 518 PHE A C 1
ATOM 4034 O O . PHE A 1 518 ? 7.672 -12.911 -23.172 1.00 95.88 518 PHE A O 1
ATOM 4041 N N . CYS A 1 519 ? 5.988 -14.176 -23.941 1.00 95.25 519 CYS A N 1
ATOM 4042 C CA . CYS A 1 519 ? 5.555 -14.692 -22.641 1.00 95.25 519 CYS A CA 1
ATOM 4043 C C . CYS A 1 519 ? 6.676 -15.464 -21.928 1.00 95.25 519 CYS A C 1
ATOM 4045 O O . CYS A 1 519 ? 6.835 -15.318 -20.718 1.00 95.25 519 CYS A O 1
ATOM 4047 N N . GLY A 1 520 ? 7.490 -16.234 -22.660 1.00 95.31 520 GLY A N 1
ATOM 4048 C CA . GLY A 1 520 ? 8.690 -16.882 -22.123 1.00 95.31 520 GLY A CA 1
ATOM 4049 C C . GLY A 1 520 ? 9.744 -15.886 -21.620 1.00 95.31 520 GLY A C 1
ATOM 4050 O O . GLY A 1 520 ? 10.305 -16.090 -20.542 1.00 95.31 520 GLY A O 1
ATOM 4051 N N . ILE A 1 521 ? 9.964 -14.789 -22.354 1.00 95.94 521 ILE A N 1
ATOM 4052 C CA . ILE A 1 521 ? 10.906 -13.710 -21.997 1.00 95.94 521 ILE A CA 1
ATOM 4053 C C . ILE A 1 521 ? 10.450 -12.933 -20.750 1.00 95.94 521 ILE A C 1
ATOM 4055 O O . ILE A 1 521 ? 11.285 -12.580 -19.918 1.00 95.94 521 ILE A O 1
ATOM 4059 N N . VAL A 1 522 ? 9.147 -12.663 -20.600 1.00 96.00 522 VAL A N 1
ATOM 4060 C CA . VAL A 1 522 ? 8.597 -11.859 -19.482 1.00 96.00 522 VAL A CA 1
ATOM 4061 C C . VAL A 1 522 ? 8.062 -12.689 -18.305 1.00 96.00 522 VAL A C 1
ATOM 4063 O O . VAL A 1 522 ? 7.560 -12.135 -17.324 1.00 96.00 522 VAL A O 1
ATOM 4066 N N . SER A 1 523 ? 8.162 -14.019 -18.376 1.00 95.06 523 SER A N 1
ATOM 4067 C CA . SER A 1 523 ? 7.713 -14.933 -17.321 1.00 95.06 523 SER A CA 1
ATOM 4068 C C . SER A 1 523 ? 8.506 -14.730 -16.030 1.00 95.06 523 SER A C 1
ATOM 4070 O O . SER A 1 523 ? 9.711 -14.972 -15.980 1.00 95.06 523 SER A O 1
ATOM 4072 N N . THR A 1 524 ? 7.818 -14.385 -14.936 1.00 93.38 524 THR A N 1
ATOM 4073 C CA . THR A 1 524 ? 8.445 -14.250 -13.610 1.00 93.38 524 THR A CA 1
ATOM 4074 C C . THR A 1 524 ? 9.067 -15.546 -13.094 1.00 93.38 524 THR A C 1
ATOM 4076 O O . THR A 1 524 ? 9.975 -15.483 -12.273 1.00 93.38 524 THR A O 1
ATOM 4079 N N . ASN A 1 525 ? 8.638 -16.708 -13.592 1.00 93.19 525 ASN A N 1
ATOM 4080 C CA . ASN A 1 525 ? 9.198 -18.005 -13.195 1.00 93.19 525 ASN A CA 1
ATOM 4081 C C . ASN A 1 525 ? 10.599 -18.249 -13.788 1.00 93.19 525 ASN A C 1
ATOM 4083 O O . ASN A 1 525 ? 11.308 -19.127 -13.312 1.00 93.19 525 ASN A O 1
ATOM 4087 N N . ASN A 1 526 ? 10.990 -17.467 -14.802 1.00 93.44 526 ASN A N 1
ATOM 4088 C CA . ASN A 1 526 ? 12.291 -17.548 -15.468 1.00 93.44 526 ASN A CA 1
ATOM 4089 C C . ASN A 1 526 ? 13.288 -16.487 -14.951 1.00 93.44 526 ASN A C 1
ATOM 4091 O O . ASN A 1 526 ? 14.415 -16.419 -15.436 1.00 93.44 526 ASN A O 1
ATOM 4095 N N . LEU A 1 527 ? 12.876 -15.635 -14.003 1.00 95.62 527 LEU A N 1
ATOM 4096 C CA . LEU A 1 527 ? 13.717 -14.587 -13.417 1.00 95.62 527 LEU A CA 1
ATOM 4097 C C . LEU A 1 527 ? 14.442 -15.110 -12.162 1.00 95.62 527 LEU A C 1
ATOM 4099 O O . LEU A 1 527 ? 13.832 -15.867 -11.405 1.00 95.62 527 LEU A O 1
ATOM 4103 N N . PRO A 1 528 ? 15.689 -14.681 -11.884 1.00 95.38 528 PRO A N 1
ATOM 4104 C CA . PRO A 1 528 ? 16.373 -15.022 -10.635 1.00 95.38 528 PRO A CA 1
ATOM 4105 C C . PRO A 1 528 ? 15.654 -14.439 -9.407 1.00 95.38 528 PRO A C 1
ATOM 4107 O O . PRO A 1 528 ? 15.024 -13.386 -9.503 1.00 95.38 528 PRO A O 1
ATOM 4110 N N . ASP A 1 529 ? 15.789 -15.085 -8.244 1.00 92.19 529 ASP A N 1
ATOM 4111 C CA . ASP A 1 529 ? 15.014 -14.814 -7.020 1.00 92.19 529 ASP A CA 1
ATOM 4112 C C . ASP A 1 529 ? 14.865 -13.333 -6.630 1.00 92.19 529 ASP A C 1
ATOM 4114 O O . ASP A 1 529 ? 13.777 -12.907 -6.240 1.00 92.19 529 ASP A O 1
ATOM 4118 N N . LEU A 1 530 ? 15.946 -12.545 -6.694 1.00 93.00 530 LEU A N 1
ATOM 4119 C CA . LEU A 1 530 ? 15.925 -11.140 -6.272 1.00 93.00 530 LEU A CA 1
ATOM 4120 C C . LEU A 1 530 ? 15.132 -10.275 -7.257 1.00 93.00 530 LEU A C 1
ATOM 4122 O O . LEU A 1 530 ? 14.248 -9.524 -6.841 1.00 93.00 530 LEU A O 1
ATOM 4126 N N . LEU A 1 531 ? 15.392 -10.420 -8.560 1.00 95.31 531 LEU A N 1
ATOM 4127 C CA . LEU A 1 531 ? 14.603 -9.761 -9.596 1.00 95.31 531 LEU A CA 1
ATOM 4128 C C . LEU A 1 531 ? 13.146 -10.248 -9.591 1.00 95.31 531 LEU A C 1
ATOM 4130 O O . LEU A 1 531 ? 12.236 -9.433 -9.706 1.00 95.31 531 LEU A O 1
ATOM 4134 N N . GLN A 1 532 ? 12.892 -11.545 -9.395 1.00 95.12 532 GLN A N 1
ATOM 4135 C CA . GLN A 1 532 ? 11.533 -12.082 -9.282 1.00 95.12 532 GLN A CA 1
ATOM 4136 C C . GLN A 1 532 ? 10.757 -11.408 -8.138 1.00 95.12 532 GLN A C 1
ATOM 4138 O O . GLN A 1 532 ? 9.622 -10.976 -8.346 1.00 95.12 532 GLN A O 1
ATOM 4143 N N . GLN A 1 533 ? 11.364 -11.276 -6.953 1.00 92.94 533 GLN A N 1
ATOM 4144 C CA . GLN A 1 533 ? 10.752 -10.600 -5.801 1.00 92.94 533 GLN A CA 1
ATOM 4145 C C . GLN A 1 533 ? 10.453 -9.123 -6.092 1.00 92.94 533 GLN A C 1
ATOM 4147 O O . GLN A 1 533 ? 9.357 -8.653 -5.781 1.00 92.94 533 GLN A O 1
ATOM 4152 N N . GLU A 1 534 ? 11.377 -8.415 -6.745 1.00 94.38 534 GLU A N 1
ATOM 4153 C CA . GLU A 1 534 ? 11.195 -7.016 -7.150 1.00 94.38 534 GLU A CA 1
ATOM 4154 C C . GLU A 1 534 ? 10.040 -6.857 -8.161 1.00 94.38 534 GLU A C 1
ATOM 4156 O O . GLU A 1 534 ? 9.142 -6.033 -7.969 1.00 94.38 534 GLU A O 1
ATOM 4161 N N . ILE A 1 535 ? 9.988 -7.701 -9.199 1.00 95.88 535 ILE A N 1
ATOM 4162 C CA . ILE A 1 535 ? 8.915 -7.680 -10.207 1.00 95.88 535 ILE A CA 1
ATOM 4163 C C . ILE A 1 535 ? 7.552 -8.025 -9.594 1.00 95.88 535 ILE A C 1
ATOM 4165 O O . ILE A 1 535 ? 6.556 -7.369 -9.910 1.00 95.88 535 ILE A O 1
ATOM 4169 N N . LEU A 1 536 ? 7.479 -9.012 -8.695 1.00 94.19 536 LEU A N 1
ATOM 4170 C CA . LEU A 1 536 ? 6.234 -9.352 -7.997 1.00 94.19 536 LEU A CA 1
ATOM 4171 C C . LEU A 1 536 ? 5.777 -8.223 -7.060 1.00 94.19 536 LEU A C 1
ATOM 4173 O O . LEU A 1 536 ? 4.581 -7.916 -7.019 1.00 94.19 536 LEU A O 1
ATOM 4177 N N . HIS A 1 537 ? 6.707 -7.556 -6.367 1.00 93.38 537 HIS A N 1
ATOM 4178 C CA . HIS A 1 537 ? 6.394 -6.381 -5.554 1.00 93.38 537 HIS A CA 1
ATOM 4179 C C . HIS A 1 537 ? 5.814 -5.245 -6.410 1.00 93.38 537 HIS A C 1
ATOM 4181 O O . HIS A 1 537 ? 4.751 -4.712 -6.079 1.00 93.38 537 HIS A O 1
ATOM 4187 N N . LEU A 1 538 ? 6.454 -4.914 -7.534 1.00 94.25 538 LEU A N 1
ATOM 4188 C CA . LEU A 1 538 ? 6.009 -3.854 -8.445 1.00 94.25 538 LEU A CA 1
ATOM 4189 C C . LEU A 1 538 ? 4.679 -4.177 -9.127 1.00 94.25 538 LEU A C 1
ATOM 4191 O O . LEU A 1 538 ? 3.822 -3.302 -9.230 1.00 94.25 538 LEU A O 1
ATOM 4195 N N . ARG A 1 539 ? 4.457 -5.432 -9.536 1.00 94.81 539 ARG A N 1
ATOM 4196 C CA . ARG A 1 539 ? 3.177 -5.885 -10.107 1.00 94.81 539 ARG A CA 1
ATOM 4197 C C . ARG A 1 539 ? 2.029 -5.721 -9.107 1.00 94.81 539 ARG A C 1
ATOM 4199 O O . ARG A 1 539 ? 0.941 -5.280 -9.479 1.00 94.81 539 ARG A O 1
ATOM 4206 N N . LYS A 1 540 ? 2.273 -6.014 -7.825 1.00 93.56 540 LYS A N 1
ATOM 4207 C CA . LYS A 1 540 ? 1.294 -5.823 -6.743 1.00 93.56 540 LYS A CA 1
ATOM 4208 C C . LYS A 1 540 ? 1.084 -4.340 -6.396 1.00 93.56 540 LYS A C 1
ATOM 4210 O O . LYS A 1 540 ? -0.058 -3.927 -6.195 1.00 93.56 540 LYS A O 1
ATOM 4215 N N . GLN A 1 541 ? 2.133 -3.511 -6.446 1.00 93.19 541 GLN A N 1
ATOM 4216 C CA . GLN A 1 541 ? 2.006 -2.048 -6.365 1.00 93.19 541 GLN A CA 1
ATOM 4217 C C . GLN A 1 541 ? 1.152 -1.496 -7.523 1.00 93.19 541 GLN A C 1
ATOM 4219 O O . GLN A 1 541 ? 0.235 -0.708 -7.284 1.00 93.19 541 GLN A O 1
ATOM 4224 N N . LEU A 1 542 ? 1.410 -1.939 -8.761 1.00 93.06 542 LEU A N 1
ATOM 4225 C CA . LEU A 1 542 ? 0.652 -1.548 -9.953 1.00 93.06 542 LEU A CA 1
ATOM 4226 C C . LEU A 1 542 ? -0.825 -1.900 -9.784 1.00 93.06 542 LEU A C 1
ATOM 4228 O O . LEU A 1 542 ? -1.671 -1.024 -9.939 1.00 93.06 542 LEU A O 1
ATOM 4232 N N . HIS A 1 543 ? -1.127 -3.143 -9.397 1.00 92.88 543 HIS A N 1
ATOM 4233 C CA . HIS A 1 543 ? -2.491 -3.610 -9.143 1.00 92.88 543 HIS A CA 1
ATOM 4234 C C . HIS A 1 543 ? -3.257 -2.676 -8.188 1.00 92.88 543 HIS A C 1
ATOM 4236 O O . HIS A 1 543 ? -4.344 -2.209 -8.531 1.00 92.88 543 HIS A O 1
ATOM 4242 N N . PHE A 1 544 ? -2.676 -2.318 -7.036 1.00 92.69 544 PHE A N 1
ATOM 4243 C CA . PHE A 1 544 ? -3.326 -1.407 -6.087 1.00 92.69 544 PHE A CA 1
ATOM 4244 C C . PHE A 1 544 ? -3.482 0.029 -6.613 1.00 92.69 544 PHE A C 1
ATOM 4246 O O . PHE A 1 544 ? -4.499 0.669 -6.337 1.00 92.69 544 PHE A O 1
ATOM 4253 N N . LEU A 1 545 ? -2.514 0.538 -7.385 1.00 89.12 545 LEU A N 1
ATOM 4254 C CA . LEU A 1 545 ? -2.599 1.866 -8.004 1.00 89.12 545 LEU A CA 1
ATOM 4255 C C . LEU A 1 545 ? -3.665 1.937 -9.106 1.00 89.12 545 LEU A C 1
ATOM 4257 O O . LEU A 1 545 ? -4.336 2.963 -9.231 1.00 89.12 545 LEU A O 1
ATOM 4261 N N . VAL A 1 54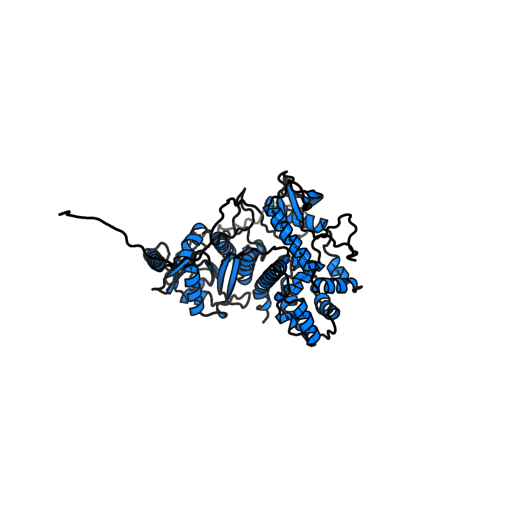6 ? -3.835 0.874 -9.900 1.00 87.69 546 VAL A N 1
ATOM 4262 C CA . VAL A 1 546 ? -4.781 0.867 -11.029 1.00 87.69 546 VAL A CA 1
ATOM 4263 C C . VAL A 1 546 ? -6.193 0.435 -10.648 1.00 87.69 546 VAL A C 1
ATOM 4265 O O . VAL A 1 546 ? -7.122 0.807 -11.361 1.00 87.69 546 VAL A O 1
ATOM 4268 N N . ALA A 1 547 ? -6.385 -0.278 -9.531 1.00 83.94 547 ALA A N 1
ATOM 4269 C CA . ALA A 1 547 ? -7.696 -0.769 -9.092 1.00 83.94 547 ALA A CA 1
ATOM 4270 C C . ALA A 1 547 ? -8.755 0.348 -8.991 1.00 83.94 547 ALA A C 1
ATOM 4272 O O . ALA A 1 547 ? -9.841 0.218 -9.550 1.00 83.94 547 ALA A O 1
ATOM 4273 N N . ASP A 1 548 ? -8.428 1.479 -8.352 1.00 79.81 548 ASP A N 1
ATOM 4274 C CA . ASP A 1 548 ? -9.349 2.626 -8.237 1.00 79.81 548 ASP A CA 1
ATOM 4275 C C . ASP A 1 548 ? -9.496 3.418 -9.563 1.00 79.81 548 ASP A C 1
ATOM 4277 O O . ASP A 1 548 ? -10.520 4.059 -9.811 1.00 79.81 548 ASP A O 1
ATOM 4281 N N . VAL A 1 549 ? -8.480 3.384 -10.436 1.00 80.06 549 VAL A N 1
ATOM 4282 C CA . VAL A 1 549 ? -8.415 4.189 -11.675 1.00 80.06 549 VAL A CA 1
ATOM 4283 C C . VAL A 1 549 ? -9.089 3.504 -12.864 1.00 80.06 549 VAL A C 1
ATOM 4285 O O . VAL A 1 549 ? -9.678 4.171 -13.712 1.00 80.06 549 VAL A O 1
ATOM 4288 N N . CYS A 1 550 ? -8.992 2.179 -12.964 1.00 71.50 550 CYS A N 1
ATOM 4289 C CA . CYS A 1 550 ? -9.534 1.431 -14.096 1.00 71.50 550 CYS A CA 1
ATOM 4290 C C . CYS A 1 550 ? -11.027 1.110 -13.944 1.00 71.50 550 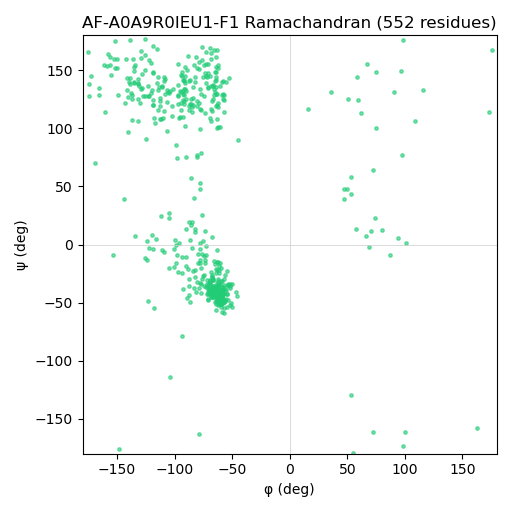CYS A C 1
ATOM 4292 O O . CYS A 1 550 ? -11.687 0.916 -14.967 1.00 71.50 550 CYS A O 1
ATOM 4294 N N . ALA A 1 551 ? -11.548 1.090 -12.713 1.00 63.12 551 ALA A N 1
ATOM 4295 C CA . ALA A 1 551 ? -12.960 0.839 -12.417 1.00 63.12 551 ALA A CA 1
ATOM 4296 C C . ALA A 1 551 ? -13.859 2.081 -12.557 1.00 63.12 551 ALA A C 1
ATOM 4298 O O . ALA A 1 551 ? -15.020 1.958 -12.915 1.00 63.12 551 ALA A O 1
ATOM 4299 N N . SER A 1 552 ? -13.326 3.289 -12.352 1.00 51.16 552 SER A N 1
ATOM 4300 C CA . SER A 1 552 ? -14.085 4.554 -12.431 1.00 51.16 552 SER A CA 1
ATOM 4301 C C . SER A 1 552 ? -14.458 4.992 -13.865 1.00 51.16 552 SER A C 1
ATOM 4303 O O . SER A 1 552 ? -14.860 6.132 -14.084 1.00 51.16 552 SER A O 1
ATOM 4305 N N . TRP A 1 553 ? -14.289 4.101 -14.852 1.00 42.56 553 TRP A N 1
ATOM 4306 C CA . TRP A 1 553 ? -14.448 4.348 -16.294 1.00 42.56 553 TRP A CA 1
ATOM 4307 C C . TRP A 1 553 ? -15.046 3.122 -17.015 1.00 42.56 553 TRP A C 1
ATOM 4309 O O . TRP A 1 553 ? -14.586 2.744 -18.098 1.00 42.56 553 TRP A O 1
ATOM 4319 N N . THR A 1 554 ? -16.010 2.469 -16.365 1.00 32.78 554 THR A N 1
ATOM 4320 C CA . THR A 1 554 ? -16.893 1.412 -16.890 1.00 32.78 554 THR A CA 1
ATOM 4321 C C . THR A 1 554 ? -18.308 1.693 -16.420 1.00 32.78 554 THR A C 1
ATOM 4323 O O . THR A 1 554 ? -19.209 1.676 -17.280 1.00 32.78 554 THR A O 1
#

InterPro domains:
  IPR007719 Phytochelatin synthase, N-terminal catalytic domain [PF05023] (66-273)
  IPR007719 Phytochelatin synthase, N-terminal catalytic domain [PS51443] (61-281)
  IPR015407 Phytochelatin synthase, C-terminal [PF09328] (291-542)
  IPR038156 Phytochelatin synthase, N-terminal domain superfamily [G3DSA:3.90.70.30] (76-281)
  IPR038765 Papain-like cysteine peptidase superfamily [SSF54001] (73-277)
  IPR040409 Phytochelatin synthase [PTHR33447] (63-541)

Nearest PDB structures (foldseek):
  2bu3-assembly2_B  TM=9.384E-01  e=2.616E-18  Anabaena sp.
  6tjl-assembly1_B  TM=9.461E-01  e=3.000E-17  Nostoc sp. PCC 7120 = FACHB-418
  2btw-assembly2_B  TM=9.417E-01  e=6.204E-17  Nostoc sp. PCC 7120 = FACHB-418
  2bu3-assembly1_A  TM=9.231E-01  e=8.923E-17  Anabaena sp.
  2btw-assembly1_A  TM=9.401E-01  e=7.250E-17  Nostoc sp. PCC 7120 = FACHB-418